Protein AF-0000000069711368 (afdb_homodimer)

Foldseek 3Di:
DPPPPPPPPPPPPPPPPPPPFFDWPDWDQDPLRWIKTATNVGDIATDFKDWDFDPQPPPPPPDPDPPPPVPCPVSPRPPTAIFTDPSCLVCLQSFQWDDDQQKIKGWDDWDDDPQKIWTKIKMAGQHQFFWAWWKKWKWAAFSRGHTQDIDIDTQGHADPPPSVRTHHRGDMDMGDIDIDHRDDPVGCVSVHMHIDIDDIDGD/DPPPPPPPPPPPPPPPPPPPFFDWPDWDQDPLRWIKTATNVGDIATDFKDWDFDPQPPPPPPDPDPPPPVPVPVSPRPPTAIFTDPSCLVCLQRFQWDDDQQKIKGWDDWDDDPQKIWTKIKMAGQHQFFWAWWKKWKWAAFSRGHTQDIDIDTQGHADPPPSVRTHHRGDMDMGDIDIDHRDDPVGCVSVHMHIDIDDIDGD

Radius of gyration: 29.97 Å; Cα contacts (8 Å, |Δi|>4): 790; chains: 2; bounding box: 65×110×118 Å

Structure (mmCIF, N/CA/C/O backbone):
data_AF-0000000069711368-model_v1
#
loop_
_entity.id
_entity.type
_entity.pdbx_description
1 polymer 'DUF3157 domain-containing protein'
#
loop_
_atom_site.group_PDB
_atom_site.id
_atom_site.type_symbol
_atom_site.label_atom_id
_atom_site.label_alt_id
_atom_site.label_comp_id
_atom_site.label_asym_id
_atom_site.label_entity_id
_atom_site.label_seq_id
_atom_site.pdbx_PDB_ins_code
_atom_site.Cartn_x
_atom_site.Cartn_y
_atom_site.Cartn_z
_atom_site.occupancy
_atom_site.B_iso_or_equiv
_atom_site.auth_seq_id
_atom_site.auth_comp_id
_atom_site.auth_asym_id
_atom_site.auth_atom_id
_atom_site.pdbx_PDB_model_num
ATOM 1 N N . MET A 1 1 ? 29.203 22.078 -58.375 1 29.58 1 MET A N 1
ATOM 2 C CA . MET A 1 1 ? 29.281 20.953 -57.469 1 29.58 1 MET A CA 1
ATOM 3 C C . MET A 1 1 ? 28.484 21.219 -56.188 1 29.58 1 MET A C 1
ATOM 5 O O . MET A 1 1 ? 28.891 22.047 -55.375 1 29.58 1 MET A O 1
ATOM 9 N N . GLN A 1 2 ? 27.094 21.344 -56.281 1 40.72 2 GLN A N 1
ATOM 10 C CA . GLN A 1 2 ? 26.062 21.688 -55.312 1 40.72 2 GLN A CA 1
ATOM 11 C C . GLN A 1 2 ? 25.953 20.625 -54.219 1 40.72 2 GLN A C 1
ATOM 13 O O . GLN A 1 2 ? 25.75 19.453 -54.531 1 40.72 2 GLN A O 1
ATOM 18 N N . THR A 1 3 ? 26.812 20.781 -53.188 1 42.62 3 THR A N 1
ATOM 19 C CA . THR A 1 3 ? 26.766 19.938 -52 1 42.62 3 THR A CA 1
ATOM 20 C C . THR A 1 3 ? 25.391 20.031 -51.344 1 42.62 3 THR A C 1
ATOM 22 O O . THR A 1 3 ? 24.953 21.125 -51 1 42.62 3 THR A O 1
ATOM 25 N N . SER A 1 4 ? 24.453 19.141 -51.688 1 39.44 4 SER A N 1
ATOM 26 C CA . SER A 1 4 ? 23.156 18.938 -51.062 1 39.44 4 SER A CA 1
ATOM 27 C C . SER A 1 4 ? 23.328 18.578 -49.594 1 39.44 4 SER A C 1
ATOM 29 O O . SER A 1 4 ? 24.062 17.656 -49.219 1 39.44 4 SER A O 1
ATOM 31 N N . PHE A 1 5 ? 23.312 19.594 -48.656 1 43.09 5 PHE A N 1
ATOM 32 C CA . PHE A 1 5 ? 23.188 19.406 -47.219 1 43.09 5 PHE A CA 1
ATOM 33 C C . PHE A 1 5 ? 21.953 18.594 -46.875 1 43.09 5 PHE A C 1
ATOM 35 O O . PHE A 1 5 ? 20.828 19.031 -47.156 1 43.09 5 PHE A O 1
ATOM 42 N N . ARG A 1 6 ? 21.984 17.266 -46.906 1 42 6 ARG A N 1
ATOM 43 C CA . ARG A 1 6 ? 20.938 16.422 -46.344 1 42 6 ARG A CA 1
ATOM 44 C C . ARG A 1 6 ? 20.734 16.703 -44.844 1 42 6 ARG A C 1
ATOM 46 O O . ARG A 1 6 ? 21.656 16.562 -44.062 1 42 6 ARG A O 1
ATOM 53 N N . LEU A 1 7 ? 19.906 17.703 -44.531 1 41.69 7 LEU A N 1
ATOM 54 C CA . LEU A 1 7 ? 19.391 17.875 -43.188 1 41.69 7 LEU A CA 1
ATOM 55 C C . LEU A 1 7 ? 18.766 16.578 -42.656 1 41.69 7 LEU A C 1
ATOM 57 O O . LEU A 1 7 ? 17.781 16.094 -43.219 1 41.69 7 LEU A O 1
ATOM 61 N N . SER A 1 8 ? 19.562 15.664 -42.156 1 43.41 8 SER A N 1
ATOM 62 C CA . SER A 1 8 ? 19.062 14.5 -41.438 1 43.41 8 SER A CA 1
ATOM 63 C C . SER A 1 8 ? 18.156 14.914 -40.281 1 43.41 8 SER A C 1
ATOM 65 O O . SER A 1 8 ? 18.562 15.703 -39.438 1 43.41 8 SER A O 1
ATOM 67 N N . ALA A 1 9 ? 16.844 14.945 -40.469 1 36.16 9 ALA A N 1
ATOM 68 C CA . ALA A 1 9 ? 15.844 15.062 -39.438 1 36.16 9 ALA A CA 1
ATOM 69 C C . ALA A 1 9 ? 16 13.953 -38.406 1 36.16 9 ALA A C 1
ATOM 71 O O . ALA A 1 9 ? 15.836 12.766 -38.719 1 36.16 9 ALA A O 1
ATOM 72 N N . LEU A 1 10 ? 16.906 14.133 -37.438 1 42.66 10 LEU A N 1
ATOM 73 C CA . LEU A 1 10 ? 16.906 13.266 -36.25 1 42.66 10 LEU A CA 1
ATOM 74 C C . LEU A 1 10 ? 15.539 13.273 -35.562 1 42.66 10 LEU A C 1
ATOM 76 O O . LEU A 1 10 ? 15.086 14.312 -35.094 1 42.66 10 LEU A O 1
ATOM 80 N N . SER A 1 11 ? 14.555 12.477 -36 1 39.62 11 SER A N 1
ATOM 81 C CA . SER A 1 11 ? 13.328 12.242 -35.281 1 39.62 11 SER A CA 1
ATOM 82 C C . SER A 1 11 ? 13.617 11.836 -33.812 1 39.62 11 SER A C 1
ATOM 84 O O . SER A 1 11 ? 14.273 10.82 -33.594 1 39.62 11 SER A O 1
ATOM 86 N N . SER A 1 12 ? 13.719 12.766 -32.969 1 41.31 12 SER A N 1
ATOM 87 C CA . SER A 1 12 ? 13.758 12.5 -31.516 1 41.31 12 SER A CA 1
ATOM 88 C C . SER A 1 12 ? 12.562 11.656 -31.094 1 41.31 12 SER A C 1
ATOM 90 O O . SER A 1 12 ? 11.422 12.117 -31.125 1 41.31 12 SER A O 1
ATOM 92 N N . LEU A 1 13 ? 12.602 10.367 -31.266 1 43.31 13 LEU A N 1
ATOM 93 C CA . LEU A 1 13 ? 11.641 9.5 -30.594 1 43.31 13 LEU A CA 1
ATOM 94 C C . LEU A 1 13 ? 11.531 9.852 -29.125 1 43.31 13 LEU A C 1
ATOM 96 O O . LEU A 1 13 ? 12.477 9.625 -28.359 1 43.31 13 LEU A O 1
ATOM 100 N N . LEU A 1 14 ? 10.742 10.828 -28.828 1 39.72 14 LEU A N 1
ATOM 101 C CA . LEU A 1 14 ? 10.352 11.07 -27.438 1 39.72 14 LEU A CA 1
ATOM 102 C C . LEU A 1 14 ? 9.828 9.797 -26.797 1 39.72 14 LEU A C 1
ATOM 104 O O . LEU A 1 14 ? 8.797 9.258 -27.203 1 39.72 14 LEU A O 1
ATOM 108 N N . LEU A 1 15 ? 10.703 8.938 -26.328 1 38.75 15 LEU A N 1
ATOM 109 C CA . LEU A 1 15 ? 10.297 7.852 -25.438 1 38.75 15 LEU A CA 1
ATOM 110 C C . LEU A 1 15 ? 9.391 8.367 -24.328 1 38.75 15 LEU A C 1
ATOM 112 O O . LEU A 1 15 ? 9.812 9.195 -23.516 1 38.75 15 LEU A O 1
ATOM 116 N N . LEU A 1 16 ? 8.094 8.586 -24.531 1 36.72 16 LEU A N 1
ATOM 117 C CA . LEU A 1 16 ? 7.125 8.789 -23.469 1 36.72 16 LEU A CA 1
ATOM 118 C C . LEU A 1 16 ? 7.375 7.82 -22.312 1 36.72 16 LEU A C 1
ATOM 120 O O . LEU A 1 16 ? 7.164 6.613 -22.453 1 36.72 16 LEU A O 1
ATOM 124 N N . SER A 1 17 ? 8.367 8.156 -21.594 1 35.91 17 SER A N 1
ATOM 125 C CA . SER A 1 17 ? 8.461 7.48 -20.297 1 35.91 17 SER A CA 1
ATOM 126 C C . SER A 1 17 ? 7.109 7.418 -19.594 1 35.91 17 SER A C 1
ATOM 128 O O . SER A 1 17 ? 6.57 8.445 -19.188 1 35.91 17 SER A O 1
ATOM 130 N N . SER A 1 18 ? 6.18 6.684 -20.047 1 36.62 18 SER A N 1
ATOM 131 C CA . SER A 1 18 ? 4.914 6.469 -19.359 1 36.62 18 SER A CA 1
ATOM 132 C C . SER A 1 18 ? 5.133 6.277 -17.859 1 36.62 18 SER A C 1
ATOM 134 O O . SER A 1 18 ? 5.73 5.285 -17.438 1 36.62 18 SER A O 1
ATOM 136 N N . SER A 1 19 ? 5.391 7.395 -17.203 1 40.06 19 SER A N 1
ATOM 137 C CA . SER A 1 19 ? 5.328 7.312 -15.758 1 40.06 19 SER A CA 1
ATOM 138 C C . SER A 1 19 ? 4.172 6.434 -15.297 1 40.06 19 SER A C 1
ATOM 140 O O . SER A 1 19 ? 3.014 6.699 -15.625 1 40.06 19 SER A O 1
ATOM 142 N N . VAL A 1 20 ? 4.328 5.172 -15.32 1 43.56 20 VAL A N 1
ATOM 143 C CA . VAL A 1 20 ? 3.326 4.191 -14.914 1 43.56 20 VAL A CA 1
ATOM 144 C C . VAL A 1 20 ? 2.67 4.629 -13.609 1 43.56 20 VAL A C 1
ATOM 146 O O . VAL A 1 20 ? 3.293 4.582 -12.547 1 43.56 20 VAL A O 1
ATOM 149 N N . MET A 1 21 ? 2.066 5.945 -13.664 1 44.12 21 MET A N 1
ATOM 150 C CA . MET A 1 21 ? 1.201 6.305 -12.547 1 44.12 21 MET A CA 1
ATOM 151 C C . MET A 1 21 ? 0.156 5.223 -12.297 1 44.12 21 MET A C 1
ATOM 153 O O . MET A 1 21 ? -0.283 4.551 -13.234 1 44.12 21 MET A O 1
ATOM 157 N N . ALA A 1 22 ? 0.076 4.672 -11.125 1 50.22 22 ALA A N 1
ATOM 158 C CA . ALA A 1 22 ? -0.934 3.691 -10.734 1 50.22 22 ALA A CA 1
ATOM 159 C C . ALA A 1 22 ? -2.326 4.137 -11.172 1 50.22 22 ALA A C 1
ATOM 161 O O . ALA A 1 22 ? -2.715 5.285 -10.953 1 50.22 22 ALA A O 1
ATOM 162 N N . ALA A 1 23 ? -2.953 3.494 -12.016 1 63.41 23 ALA A N 1
ATOM 163 C CA . ALA A 1 23 ? -4.312 3.762 -12.477 1 63.41 23 ALA A CA 1
ATOM 164 C C . ALA A 1 23 ? -5.332 3.48 -11.375 1 63.41 23 ALA A C 1
ATOM 166 O O . ALA A 1 23 ? -5.086 2.658 -10.492 1 63.41 23 ALA A O 1
ATOM 167 N N . ASP A 1 24 ? -6.363 4.363 -11.305 1 76.38 24 ASP A N 1
ATOM 168 C CA . ASP A 1 24 ? -7.449 4.207 -10.336 1 76.38 24 ASP A CA 1
ATOM 169 C C . ASP A 1 24 ? -8.258 2.941 -10.617 1 76.38 24 ASP A C 1
ATOM 171 O O . ASP A 1 24 ? -8.688 2.713 -11.75 1 76.38 24 ASP A O 1
ATOM 175 N N . VAL A 1 25 ? -8.273 2.162 -9.602 1 85.56 25 VAL A N 1
ATOM 176 C CA . VAL A 1 25 ? -9.086 0.955 -9.695 1 85.56 25 VAL A CA 1
ATOM 177 C C . VAL A 1 25 ? -10.547 1.296 -9.43 1 85.56 25 VAL A C 1
ATOM 179 O O . VAL A 1 25 ? -11.438 0.872 -10.172 1 85.56 25 VAL A O 1
ATOM 182 N N . ALA A 1 26 ? -10.75 2.104 -8.383 1 91.38 26 ALA A N 1
ATOM 183 C CA . ALA A 1 26 ? -12.117 2.445 -8.016 1 91.38 26 ALA A CA 1
ATOM 184 C C . ALA A 1 26 ? -12.148 3.572 -6.984 1 91.38 26 ALA A C 1
ATOM 186 O O . ALA A 1 26 ? -11.172 3.783 -6.258 1 91.38 26 ALA A O 1
ATOM 187 N N . ILE A 1 27 ? -13.211 4.348 -7.008 1 92.56 27 ILE A N 1
ATOM 188 C CA . ILE A 1 27 ? -13.562 5.258 -5.922 1 92.56 27 ILE A CA 1
ATOM 189 C C . ILE A 1 27 ? -14.781 4.723 -5.168 1 92.56 27 ILE A C 1
ATOM 191 O O . ILE A 1 27 ? -15.805 4.395 -5.773 1 92.56 27 ILE A O 1
ATOM 195 N N . ILE A 1 28 ? -14.586 4.664 -3.863 1 93.56 28 ILE A N 1
ATOM 196 C CA . ILE A 1 28 ? -15.617 4.008 -3.062 1 93.56 28 ILE A CA 1
ATOM 197 C C . ILE A 1 28 ? -15.992 4.895 -1.876 1 93.56 28 ILE A C 1
ATOM 199 O O . ILE A 1 28 ? -15.141 5.602 -1.328 1 93.56 28 ILE A O 1
ATOM 203 N N . THR A 1 29 ? -17.234 4.863 -1.524 1 92.69 29 THR A N 1
ATOM 204 C CA . THR A 1 29 ? -17.703 5.508 -0.301 1 92.69 29 THR A CA 1
ATOM 205 C C . THR A 1 29 ? -17.828 4.492 0.831 1 92.69 29 THR A C 1
ATOM 207 O O . THR A 1 29 ? -18.516 3.482 0.693 1 92.69 29 THR A O 1
ATOM 210 N N . LEU A 1 30 ? -17.109 4.719 1.871 1 92.88 30 LEU A N 1
ATOM 211 C CA . LEU A 1 30 ? -17.156 3.822 3.021 1 92.88 30 LEU A CA 1
ATOM 212 C C . LEU A 1 30 ? -18.438 4.016 3.818 1 92.88 30 LEU A C 1
ATOM 214 O O . LEU A 1 30 ? -19.25 4.887 3.496 1 92.88 30 LEU A O 1
ATOM 218 N N . GLU A 1 31 ? -18.656 3.148 4.824 1 88.12 31 GLU A N 1
ATOM 219 C CA . GLU A 1 31 ? -19.859 3.188 5.652 1 88.12 31 GLU A CA 1
ATOM 220 C C . GLU A 1 31 ? -19.953 4.508 6.41 1 88.12 31 GLU A C 1
ATOM 222 O O . GLU A 1 31 ? -21.062 5.004 6.652 1 88.12 31 GLU A O 1
ATOM 227 N N . ASN A 1 32 ? -18.828 5.066 6.723 1 87.06 32 ASN A N 1
ATOM 228 C CA . ASN A 1 32 ? -18.812 6.301 7.504 1 87.06 32 ASN A CA 1
ATOM 229 C C . ASN A 1 32 ? -18.938 7.531 6.613 1 87.06 32 ASN A C 1
ATOM 231 O O . ASN A 1 32 ? -18.859 8.664 7.098 1 87.06 32 ASN A O 1
ATOM 235 N N . GLY A 1 33 ? -19.047 7.32 5.266 1 89.25 33 GLY A N 1
ATOM 236 C CA . GLY A 1 33 ? -19.25 8.414 4.328 1 89.25 33 GLY A CA 1
ATOM 237 C C . GLY A 1 33 ? -17.953 8.883 3.682 1 89.25 33 GLY A C 1
ATOM 238 O O . GLY A 1 33 ? -17.984 9.648 2.715 1 89.25 33 GLY A O 1
ATOM 239 N N . ALA A 1 34 ? -16.875 8.445 4.195 1 90.44 34 ALA A N 1
ATOM 240 C CA . ALA A 1 34 ? -15.586 8.828 3.611 1 90.44 34 ALA A CA 1
ATOM 241 C C . ALA A 1 34 ? -15.391 8.18 2.244 1 90.44 34 ALA A C 1
ATOM 243 O O . ALA A 1 34 ? -15.812 7.039 2.023 1 90.44 34 ALA A O 1
ATOM 244 N N . GLN A 1 35 ? -14.789 8.906 1.361 1 92.31 35 GLN A N 1
ATOM 245 C CA . GLN A 1 35 ? -14.461 8.375 0.043 1 92.31 35 GLN A CA 1
ATOM 246 C C . GLN A 1 35 ? -12.992 7.961 -0.034 1 92.31 35 GLN A C 1
ATOM 248 O O . GLN A 1 35 ? -12.117 8.656 0.495 1 92.31 35 GLN A O 1
ATOM 253 N N . VAL A 1 36 ? -12.836 6.832 -0.626 1 94.62 36 VAL A N 1
ATOM 254 C CA . VAL A 1 36 ? -11.469 6.336 -0.764 1 94.62 36 VAL A CA 1
ATOM 255 C C . VAL A 1 36 ? -11.188 6 -2.227 1 94.62 36 VAL A C 1
ATOM 257 O O . VAL A 1 36 ? -12.102 5.645 -2.977 1 94.62 36 VAL A O 1
ATOM 260 N N . ARG A 1 37 ? -10 6.18 -2.584 1 95.31 37 ARG A N 1
ATOM 261 C CA . ARG A 1 37 ? -9.5 5.82 -3.91 1 95.31 37 ARG A CA 1
ATOM 262 C C . ARG A 1 37 ? -8.594 4.602 -3.842 1 95.31 37 ARG A C 1
ATOM 264 O O . ARG A 1 37 ? -7.617 4.59 -3.088 1 95.31 37 ARG A O 1
ATOM 271 N N . LEU A 1 38 ? -8.938 3.58 -4.566 1 94.56 38 LEU A N 1
ATOM 272 C CA . LEU A 1 38 ? -8.102 2.395 -4.699 1 94.56 38 LEU A CA 1
ATOM 273 C C . LEU A 1 38 ? -7.188 2.506 -5.918 1 94.56 38 LEU A C 1
ATOM 275 O O . LEU A 1 38 ? -7.652 2.805 -7.02 1 94.56 38 LEU A O 1
ATOM 279 N N . LYS A 1 39 ? -5.914 2.23 -5.648 1 92.31 39 LYS A N 1
ATOM 280 C CA . LYS A 1 39 ? -4.941 2.332 -6.734 1 92.31 39 LYS A CA 1
ATOM 281 C C . LYS A 1 39 ? -4.562 0.953 -7.262 1 92.31 39 LYS A C 1
ATOM 283 O O . LYS A 1 39 ? -4.754 -0.055 -6.578 1 92.31 39 LYS A O 1
ATOM 288 N N . ASP A 1 40 ? -4.008 0.931 -8.445 1 89.81 40 ASP A N 1
ATOM 289 C CA . ASP A 1 40 ? -3.695 -0.335 -9.102 1 89.81 40 ASP A CA 1
ATOM 290 C C . ASP A 1 40 ? -2.443 -0.972 -8.5 1 89.81 40 ASP A C 1
ATOM 292 O O . ASP A 1 40 ? -2.143 -2.137 -8.766 1 89.81 40 ASP A O 1
ATOM 296 N N . ASP A 1 41 ? -1.721 -0.196 -7.684 1 89.62 41 ASP A N 1
ATOM 297 C CA . ASP A 1 41 ? -0.553 -0.749 -7.004 1 89.62 41 ASP A CA 1
ATOM 298 C C . ASP A 1 41 ? -0.933 -1.326 -5.641 1 89.62 41 ASP A C 1
ATOM 300 O O . ASP A 1 41 ? -0.065 -1.562 -4.797 1 89.62 41 ASP A O 1
ATOM 304 N N . PHE A 1 42 ? -2.152 -1.379 -5.402 1 93.25 42 PHE A N 1
ATOM 305 C CA . PHE A 1 42 ? -2.75 -2.025 -4.242 1 93.25 42 PHE A CA 1
ATOM 306 C C . PHE A 1 42 ? -2.561 -1.176 -2.99 1 93.25 42 PHE A C 1
ATOM 308 O O . PHE A 1 42 ? -2.488 -1.703 -1.879 1 93.25 42 PHE A O 1
ATOM 315 N N . THR A 1 43 ? -2.43 0.137 -3.221 1 93.25 43 THR A N 1
ATOM 316 C CA . THR A 1 43 ? -2.553 1.109 -2.141 1 93.25 43 THR A CA 1
ATOM 317 C C . THR A 1 43 ? -3.883 1.851 -2.229 1 93.25 43 THR A C 1
ATOM 319 O O . THR A 1 43 ? -4.582 1.762 -3.24 1 93.25 43 THR A O 1
ATOM 322 N N . TRP A 1 44 ? -4.227 2.465 -1.145 1 94.06 44 TRP A N 1
ATOM 323 C CA . TRP A 1 44 ? -5.434 3.285 -1.151 1 94.06 44 TRP A CA 1
ATOM 324 C C . TRP A 1 44 ? -5.23 4.555 -0.331 1 94.06 44 TRP A C 1
ATOM 326 O O . TRP A 1 44 ? -4.262 4.672 0.42 1 94.06 44 TRP A O 1
ATOM 336 N N . GLU A 1 45 ? -6.117 5.57 -0.614 1 93.19 45 GLU A N 1
ATOM 337 C CA . GLU A 1 45 ? -6.066 6.828 0.124 1 93.19 45 GLU A CA 1
ATOM 338 C C . GLU A 1 45 ? -7.457 7.441 0.266 1 93.19 45 GLU A C 1
ATOM 340 O O . GLU A 1 45 ? -8.344 7.188 -0.555 1 93.19 45 GLU A O 1
ATOM 345 N N . TYR A 1 46 ? -7.621 8.195 1.288 1 94 46 TYR A N 1
ATOM 346 C CA . TYR A 1 46 ? -8.836 8.984 1.455 1 94 46 TYR A CA 1
ATOM 347 C C . TYR A 1 46 ? -8.867 10.148 0.472 1 94 46 TYR A C 1
ATOM 349 O O . TYR A 1 46 ? -7.848 10.789 0.226 1 94 46 TYR A O 1
ATOM 357 N N . ILE A 1 47 ? -10.008 10.32 -0.065 1 93.94 47 ILE A N 1
ATOM 358 C CA . ILE A 1 47 ? -10.242 11.57 -0.774 1 93.94 47 ILE A CA 1
ATOM 359 C C . ILE A 1 47 ? -10.688 12.648 0.212 1 93.94 47 ILE A C 1
ATOM 361 O O . ILE A 1 47 ? -11.844 12.648 0.654 1 93.94 47 ILE A O 1
ATOM 365 N N . ILE A 1 48 ? -9.812 13.586 0.472 1 94.38 48 ILE A N 1
ATOM 366 C CA . ILE A 1 48 ? -10.086 14.453 1.612 1 94.38 48 ILE A CA 1
ATOM 367 C C . ILE A 1 48 ? -10.297 15.883 1.131 1 94.38 48 ILE A C 1
ATOM 369 O O . ILE A 1 48 ? -10.625 16.766 1.925 1 94.38 48 ILE A O 1
ATOM 373 N N . THR A 1 49 ? -10.094 16.141 -0.191 1 93.69 49 THR A N 1
ATOM 374 C CA . THR A 1 49 ? -10.25 17.5 -0.691 1 93.69 49 THR A CA 1
ATOM 375 C C . THR A 1 49 ? -11.312 17.547 -1.785 1 93.69 49 THR A C 1
ATOM 377 O O . THR A 1 49 ? -11.609 16.531 -2.424 1 93.69 49 THR A O 1
ATOM 380 N N . GLU A 1 50 ? -11.961 18.703 -1.874 1 90 50 GLU A N 1
ATOM 381 C CA . GLU A 1 50 ? -12.953 18.969 -2.91 1 90 50 GLU A CA 1
ATOM 382 C C . GLU A 1 50 ? -12.797 20.375 -3.48 1 90 50 GLU A C 1
ATOM 384 O O . GLU A 1 50 ? -12.422 21.297 -2.76 1 90 50 GLU A O 1
ATOM 389 N N . THR A 1 51 ? -12.859 20.406 -4.793 1 86.5 51 THR A N 1
ATOM 390 C CA . THR A 1 51 ? -12.75 21.703 -5.453 1 86.5 51 THR A CA 1
ATOM 391 C C . THR A 1 51 ? -14.133 22.266 -5.762 1 86.5 51 THR A C 1
ATOM 393 O O . THR A 1 51 ? -14.953 21.594 -6.41 1 86.5 51 THR A O 1
ATOM 396 N N . LYS A 1 52 ? -14.578 23.344 -5.18 1 73.94 52 LYS A N 1
ATOM 397 C CA . LYS A 1 52 ? -15.867 23.984 -5.406 1 73.94 52 LYS A CA 1
ATOM 398 C C . LYS A 1 52 ? -15.719 25.219 -6.293 1 73.94 52 LYS A C 1
ATOM 400 O O . LYS A 1 52 ? -14.836 26.047 -6.066 1 73.94 52 LYS A O 1
ATOM 405 N N . ALA A 1 53 ? -16.438 25.062 -7.551 1 61.91 53 ALA A N 1
ATOM 406 C CA . ALA A 1 53 ? -16.484 26.188 -8.477 1 61.91 53 ALA A CA 1
ATOM 407 C C . ALA A 1 53 ? -16.984 27.453 -7.781 1 61.91 53 ALA A C 1
ATOM 409 O O . ALA A 1 53 ? -17.828 27.391 -6.891 1 61.91 53 ALA A O 1
ATOM 410 N N . ALA A 1 54 ? -16.156 28.469 -7.941 1 55.91 54 ALA A N 1
ATOM 411 C CA . ALA A 1 54 ? -16.531 29.781 -7.41 1 55.91 54 ALA A CA 1
ATOM 412 C C . ALA A 1 54 ? -17.969 30.141 -7.766 1 55.91 54 ALA A C 1
ATOM 414 O O . ALA A 1 54 ? -18.422 29.875 -8.883 1 55.91 54 ALA A O 1
ATOM 415 N N . GLU A 1 55 ? -18.812 29.938 -6.852 1 52.69 55 GLU A N 1
ATOM 416 C CA . GLU A 1 55 ? -20.172 30.422 -7.098 1 52.69 55 GLU A CA 1
ATOM 417 C C . GLU A 1 55 ? -20.172 31.75 -7.836 1 52.69 55 GLU A C 1
ATOM 419 O O . GLU A 1 55 ? -19.438 32.688 -7.457 1 52.69 55 GLU A O 1
ATOM 424 N N . MET A 1 56 ? -20.359 31.609 -9.148 1 50.81 56 MET A N 1
ATOM 425 C CA . MET A 1 56 ? -20.594 32.844 -9.859 1 50.81 56 MET A CA 1
ATOM 426 C C . MET A 1 56 ? -21.469 33.812 -9.047 1 50.81 56 MET A C 1
ATOM 428 O O . MET A 1 56 ? -22.5 33.375 -8.5 1 50.81 56 MET A O 1
ATOM 432 N N . PRO A 1 57 ? -20.906 34.75 -8.453 1 45.72 57 PRO A N 1
ATOM 433 C CA . PRO A 1 57 ? -21.812 35.75 -7.863 1 45.72 57 PRO A CA 1
ATOM 434 C C . PRO A 1 57 ? -23.016 36.031 -8.758 1 45.72 57 PRO A C 1
ATOM 436 O O . PRO A 1 57 ? -22.859 36.188 -9.977 1 45.72 57 PRO A O 1
ATOM 439 N N . VAL A 1 58 ? -24.094 35.5 -8.438 1 45.47 58 VAL A N 1
ATOM 440 C CA . VAL A 1 58 ? -25.312 35.906 -9.125 1 45.47 58 VAL A CA 1
ATOM 441 C C . VAL A 1 58 ? -25.328 37.438 -9.281 1 45.47 58 VAL A C 1
ATOM 443 O O . VAL A 1 58 ? -25.047 38.156 -8.336 1 45.47 58 VAL A O 1
ATOM 446 N N . ALA A 1 59 ? -25.062 37.969 -10.414 1 46.06 59 ALA A N 1
ATOM 447 C CA . ALA A 1 59 ? -25.266 39.344 -10.797 1 46.06 59 ALA A CA 1
ATOM 448 C C . ALA A 1 59 ? -26.609 39.875 -10.32 1 46.06 59 ALA A C 1
ATOM 450 O O . ALA A 1 59 ? -27.641 39.25 -10.57 1 46.06 59 ALA A O 1
ATOM 451 N N . VAL A 1 60 ? -26.719 40.438 -9.258 1 37.69 60 VAL A N 1
ATOM 452 C CA . VAL A 1 60 ? -27.938 41.188 -8.984 1 37.69 60 VAL A CA 1
ATOM 453 C C . VAL A 1 60 ? -28.344 42 -10.227 1 37.69 60 VAL A C 1
ATOM 455 O O . VAL A 1 60 ? -27.516 42.656 -10.859 1 37.69 60 VAL A O 1
ATOM 458 N N . ALA A 1 61 ? -29.406 41.531 -10.859 1 40.88 61 ALA A N 1
ATOM 459 C CA . ALA A 1 61 ? -30.031 42.281 -11.953 1 40.88 61 ALA A CA 1
ATOM 460 C C . ALA A 1 61 ? -30.141 43.75 -11.617 1 40.88 61 ALA A C 1
ATOM 462 O O . ALA A 1 61 ? -30.844 44.156 -10.68 1 40.88 61 ALA A O 1
ATOM 463 N N . ALA A 1 62 ? -28.938 44.625 -11.594 1 38.97 62 ALA A N 1
ATOM 464 C CA . ALA A 1 62 ? -29.078 46.062 -11.484 1 38.97 62 ALA A CA 1
ATOM 465 C C . ALA A 1 62 ? -30.234 46.562 -12.344 1 38.97 62 ALA A C 1
ATOM 467 O O . ALA A 1 62 ? -30.578 45.938 -13.352 1 38.97 62 ALA A O 1
ATOM 468 N N . ALA A 1 63 ? -31.141 47.312 -11.734 1 44.41 63 ALA A N 1
ATOM 469 C CA . ALA A 1 63 ? -32.188 48.125 -12.398 1 44.41 63 ALA A CA 1
ATOM 470 C C . ALA A 1 63 ? -31.641 48.75 -13.68 1 44.41 63 ALA A C 1
ATOM 472 O O . ALA A 1 63 ? -30.438 49.031 -13.789 1 44.41 63 ALA A O 1
ATOM 473 N N . PRO A 1 64 ? -32.438 48.75 -14.789 1 43.09 64 PRO A N 1
ATOM 474 C CA . PRO A 1 64 ? -32.188 49.312 -16.125 1 43.09 64 PRO A CA 1
ATOM 475 C C . PRO A 1 64 ? -31.656 50.75 -16.078 1 43.09 64 PRO A C 1
ATOM 477 O O . PRO A 1 64 ? -31.641 51.438 -17.094 1 43.09 64 PRO A O 1
ATOM 480 N N . SER A 1 65 ? -31.094 51.375 -15.008 1 36.41 65 SER A N 1
ATOM 481 C CA . SER A 1 65 ? -30.875 52.75 -15.406 1 36.41 65 SER A CA 1
ATOM 482 C C . SER A 1 65 ? -29.984 52.844 -16.641 1 36.41 65 SER A C 1
ATOM 484 O O . SER A 1 65 ? -29.219 51.906 -16.922 1 36.41 65 SER A O 1
ATOM 486 N N . THR A 1 66 ? -30.109 54 -17.562 1 38 66 THR A N 1
ATOM 487 C CA . THR A 1 66 ? -29.719 54.406 -18.906 1 38 66 THR A CA 1
ATOM 488 C C . THR A 1 66 ? -28.234 54.156 -19.156 1 38 66 THR A C 1
ATOM 490 O O . THR A 1 66 ? -27.844 53.719 -20.234 1 38 66 THR A O 1
ATOM 493 N N . ASN A 1 67 ? -27.328 55.062 -18.734 1 40.09 67 ASN A N 1
ATOM 494 C CA . ASN A 1 67 ? -26.047 55.188 -19.422 1 40.09 67 ASN A CA 1
ATOM 495 C C . ASN A 1 67 ? -25.172 53.969 -19.219 1 40.09 67 ASN A C 1
ATOM 497 O O . ASN A 1 67 ? -24.703 53.719 -18.109 1 40.09 67 ASN A O 1
ATOM 501 N N . ILE A 1 68 ? -25.562 52.875 -19.844 1 36 68 ILE A N 1
ATOM 502 C CA . ILE A 1 68 ? -25.078 51.531 -19.609 1 36 68 ILE A CA 1
ATOM 503 C C . ILE A 1 68 ? -23.562 51.469 -19.844 1 36 68 ILE A C 1
ATOM 505 O O . ILE A 1 68 ? -23.109 51.625 -20.984 1 36 68 ILE A O 1
ATOM 509 N N . VAL A 1 69 ? -22.828 52.438 -19.094 1 39.28 69 VAL A N 1
ATOM 510 C CA . VAL A 1 69 ? -21.406 52.188 -19.281 1 39.28 69 VAL A CA 1
ATOM 511 C C . VAL A 1 69 ? -21.125 50.688 -19.125 1 39.28 69 VAL A C 1
ATOM 513 O O . VAL A 1 69 ? -21.594 50.062 -18.172 1 39.28 69 VAL A O 1
ATOM 516 N N . ASN A 1 70 ? -21.172 49.969 -20.281 1 36.62 70 ASN A N 1
ATOM 517 C CA . ASN A 1 70 ? -20.766 48.594 -20.453 1 36.62 70 ASN A CA 1
ATOM 518 C C . ASN A 1 70 ? -19.578 48.25 -19.547 1 36.62 70 ASN A C 1
ATOM 520 O O . ASN A 1 70 ? -18.438 48.562 -19.891 1 36.62 70 ASN A O 1
ATOM 524 N N . THR A 1 71 ? -19.672 48.812 -18.344 1 35.16 71 THR A N 1
ATOM 525 C CA . THR A 1 71 ? -18.547 48.281 -17.578 1 35.16 71 THR A CA 1
ATOM 526 C C . THR A 1 71 ? -18.531 46.75 -17.578 1 35.16 71 THR A C 1
ATOM 528 O O . THR A 1 71 ? -19.5 46.125 -17.188 1 35.16 71 THR A O 1
ATOM 531 N N . ASN A 1 72 ? -17.969 46.156 -18.672 1 37.34 72 ASN A N 1
ATOM 532 C CA . ASN A 1 72 ? -17.547 44.75 -18.641 1 37.34 72 ASN A CA 1
ATOM 533 C C . ASN A 1 72 ? -17.062 44.344 -17.25 1 37.34 72 ASN A C 1
ATOM 535 O O . ASN A 1 72 ? -16.016 44.781 -16.797 1 37.34 72 ASN A O 1
ATOM 539 N N . THR A 1 73 ? -17.844 44.594 -16.297 1 32.5 73 THR A N 1
ATOM 540 C CA . THR A 1 73 ? -17.422 43.969 -15.055 1 32.5 73 THR A CA 1
ATOM 541 C C . THR A 1 73 ? -17.031 42.5 -15.297 1 32.5 73 THR A C 1
ATOM 543 O O . THR A 1 73 ? -17.875 41.688 -15.664 1 32.5 73 THR A O 1
ATOM 546 N N . ALA A 1 74 ? -15.922 42.281 -15.914 1 37.12 74 ALA A N 1
ATOM 547 C CA . ALA A 1 74 ? -15.273 40.969 -15.906 1 37.12 74 ALA A CA 1
ATOM 548 C C . ALA A 1 74 ? -15.531 40.25 -14.594 1 37.12 74 ALA A C 1
ATOM 550 O O . ALA A 1 74 ? -15.273 40.781 -13.516 1 37.12 74 ALA A O 1
ATOM 551 N N . ALA A 1 75 ? -16.656 39.656 -14.516 1 40.75 75 ALA A N 1
ATOM 552 C CA . ALA A 1 75 ? -16.859 38.688 -13.438 1 40.75 75 ALA A CA 1
ATOM 553 C C . ALA A 1 75 ? -15.547 38.062 -12.977 1 40.75 75 ALA A C 1
ATOM 555 O O . ALA A 1 75 ? -14.773 37.562 -13.797 1 40.75 75 ALA A O 1
ATOM 556 N N . VAL A 1 76 ? -14.805 38.656 -12.18 1 39.22 76 VAL A N 1
ATOM 557 C CA . VAL A 1 76 ? -13.633 38 -11.594 1 39.22 76 VAL A CA 1
ATOM 558 C C . VAL A 1 76 ? -13.961 36.531 -11.305 1 39.22 76 VAL A C 1
ATOM 560 O O . VAL A 1 76 ? -14.859 36.219 -10.508 1 39.22 76 VAL A O 1
ATOM 563 N N . ALA A 1 77 ? -14.039 35.688 -12.305 1 46.5 77 ALA A N 1
ATOM 564 C CA . ALA A 1 77 ? -14.086 34.219 -12.148 1 46.5 77 ALA A CA 1
ATOM 565 C C . ALA A 1 77 ? -13.367 33.812 -10.875 1 46.5 77 ALA A C 1
ATOM 567 O O . ALA A 1 77 ? -12.172 34.062 -10.711 1 46.5 77 ALA A O 1
ATOM 568 N N . VAL A 1 78 ? -14.008 34.031 -9.641 1 50.09 78 VAL A N 1
ATOM 569 C CA . VAL A 1 78 ? -13.445 33.562 -8.375 1 50.09 78 VAL A CA 1
ATOM 570 C C . VAL A 1 78 ? -12.797 32.188 -8.586 1 50.09 78 VAL A C 1
ATOM 572 O O . VAL A 1 78 ? -13.32 31.344 -9.32 1 50.09 78 VAL A O 1
ATOM 575 N N . ALA A 1 79 ? -11.531 32 -8.484 1 61.62 79 ALA A N 1
ATOM 576 C CA . ALA A 1 79 ? -10.672 30.844 -8.688 1 61.62 79 ALA A CA 1
ATOM 577 C C . ALA A 1 79 ? -11.141 29.656 -7.84 1 61.62 79 ALA A C 1
ATOM 579 O O . ALA A 1 79 ? -11.617 29.844 -6.719 1 61.62 79 ALA A O 1
ATOM 580 N N . PRO A 1 80 ? -11.539 28.547 -8.445 1 69.75 80 PRO A N 1
ATOM 581 C CA . PRO A 1 80 ? -11.867 27.344 -7.676 1 69.75 80 PRO A CA 1
ATOM 582 C C . PRO A 1 80 ? -10.992 27.172 -6.441 1 69.75 80 PRO A C 1
ATOM 584 O O . PRO A 1 80 ? -9.797 27.484 -6.48 1 69.75 80 PRO A O 1
ATOM 587 N N . VAL A 1 81 ? -11.734 27.219 -5.25 1 80.5 81 VAL A N 1
ATOM 588 C CA . VAL A 1 81 ? -11.008 27.047 -3.994 1 80.5 81 VAL A CA 1
ATOM 589 C C . VAL A 1 81 ? -11.039 25.578 -3.578 1 80.5 81 VAL A C 1
ATOM 591 O O . VAL A 1 81 ? -12.094 24.938 -3.604 1 80.5 81 VAL A O 1
ATOM 594 N N . THR A 1 82 ? -9.812 24.938 -3.35 1 85.94 82 THR A N 1
ATOM 595 C CA . THR A 1 82 ? -9.711 23.562 -2.844 1 85.94 82 THR A CA 1
ATOM 596 C C . THR A 1 82 ? -9.711 23.547 -1.318 1 85.94 82 THR A C 1
ATOM 598 O O . THR A 1 82 ? -8.938 24.266 -0.684 1 85.94 82 THR A O 1
ATOM 601 N N . THR A 1 83 ? -10.812 22.875 -0.757 1 92 83 THR A N 1
ATOM 602 C CA . THR A 1 83 ? -10.938 22.75 0.69 1 92 83 THR A CA 1
ATOM 603 C C . THR A 1 83 ? -11.102 21.281 1.091 1 92 83 THR A C 1
ATOM 605 O O . THR A 1 83 ? -11.367 20.438 0.242 1 92 83 THR A O 1
ATOM 608 N N . LEU A 1 84 ? -10.883 21.047 2.371 1 95.19 84 LEU A N 1
ATOM 609 C CA . LEU A 1 84 ? -11.172 19.719 2.889 1 95.19 84 LEU A CA 1
ATOM 610 C C . LEU A 1 84 ? -12.648 19.375 2.734 1 95.19 84 LEU A C 1
ATOM 612 O O . LEU A 1 84 ? -13.5 20.266 2.775 1 95.19 84 LEU A O 1
ATOM 616 N N . THR A 1 85 ? -12.93 18.141 2.541 1 93.69 85 THR A N 1
ATOM 617 C CA . THR A 1 85 ? -14.312 17.688 2.514 1 93.69 85 THR A CA 1
ATOM 618 C C . THR A 1 85 ? -14.945 17.797 3.898 1 93.69 85 THR A C 1
ATOM 620 O O . THR A 1 85 ? -14.234 17.812 4.91 1 93.69 85 THR A O 1
ATOM 623 N N . ALA A 1 86 ? -16.25 17.828 3.861 1 91.38 86 ALA A N 1
ATOM 624 C CA . ALA A 1 86 ? -16.984 17.891 5.129 1 91.38 86 ALA A CA 1
ATOM 625 C C . ALA A 1 86 ? -16.672 16.672 5.992 1 91.38 86 ALA A C 1
ATOM 627 O O . ALA A 1 86 ? -16.562 16.781 7.215 1 91.38 86 ALA A O 1
ATOM 628 N N . ASN A 1 87 ? -16.516 15.602 5.359 1 91.69 87 ASN A N 1
ATOM 629 C CA . ASN A 1 87 ? -16.219 14.367 6.078 1 91.69 87 ASN A CA 1
ATOM 630 C C . ASN A 1 87 ? -14.828 14.414 6.719 1 91.69 87 ASN A C 1
ATOM 632 O O . ASN A 1 87 ? -14.641 13.93 7.836 1 91.69 87 ASN A O 1
ATOM 636 N N . ALA A 1 88 ? -13.961 14.922 6.043 1 93.44 88 ALA A N 1
ATOM 637 C CA . ALA A 1 88 ? -12.602 15.031 6.562 1 93.44 88 ALA A CA 1
ATOM 638 C C . ALA A 1 88 ? -12.547 15.969 7.766 1 93.44 88 ALA A C 1
ATOM 640 O O . ALA A 1 88 ? -11.852 15.688 8.75 1 93.44 88 ALA A O 1
ATOM 641 N N . ILE A 1 89 ? -13.289 17.016 7.656 1 93.94 89 ILE A N 1
ATOM 642 C CA . ILE A 1 89 ? -13.32 18 8.742 1 93.94 89 ILE A CA 1
ATOM 643 C C . ILE A 1 89 ? -13.938 17.359 9.984 1 93.94 89 ILE A C 1
ATOM 645 O O . ILE A 1 89 ? -13.492 17.625 11.109 1 93.94 89 ILE A O 1
ATOM 649 N N . ALA A 1 90 ? -14.875 16.484 9.742 1 92.69 90 ALA A N 1
ATOM 650 C CA . ALA A 1 90 ? -15.617 15.891 10.852 1 92.69 90 ALA A CA 1
ATOM 651 C C . ALA A 1 90 ? -14.82 14.75 11.484 1 92.69 90 ALA A C 1
ATOM 653 O O . ALA A 1 90 ? -15.102 14.336 12.609 1 92.69 90 ALA A O 1
ATOM 654 N N . ARG A 1 91 ? -13.797 14.258 10.805 1 91.19 91 ARG A N 1
ATOM 655 C CA . ARG A 1 91 ? -13.039 13.109 11.273 1 91.19 91 ARG A CA 1
ATOM 656 C C . ARG A 1 91 ? -11.539 13.32 11.094 1 91.19 91 ARG A C 1
ATOM 658 O O . ARG A 1 91 ? -10.891 12.602 10.336 1 91.19 91 ARG A O 1
ATOM 665 N N . PRO A 1 92 ? -11.016 14.133 11.945 1 91.06 92 PRO A N 1
ATOM 666 C CA . PRO A 1 92 ? -9.602 14.469 11.812 1 91.06 92 PRO A CA 1
ATOM 667 C C . PRO A 1 92 ? -8.688 13.258 12.023 1 91.06 92 PRO A C 1
ATOM 669 O O . PRO A 1 92 ? -7.566 13.227 11.508 1 91.06 92 PRO A O 1
ATOM 672 N N . GLU A 1 93 ? -9.164 12.227 12.641 1 86.69 93 GLU A N 1
ATOM 673 C CA . GLU A 1 93 ? -8.367 11.031 12.914 1 86.69 93 GLU A CA 1
ATOM 674 C C . GLU A 1 93 ? -8.023 10.289 11.633 1 86.69 93 GLU A C 1
ATOM 676 O O . GLU A 1 93 ? -7.031 9.562 11.578 1 86.69 93 GLU A O 1
ATOM 681 N N . LEU A 1 94 ? -8.781 10.461 10.594 1 86.06 94 LEU A N 1
ATOM 682 C CA . LEU A 1 94 ? -8.555 9.805 9.312 1 86.06 94 LEU A CA 1
ATOM 683 C C . LEU A 1 94 ? -7.395 10.461 8.57 1 86.06 94 LEU A C 1
ATOM 685 O O . LEU A 1 94 ? -6.766 9.836 7.715 1 86.06 94 LEU A O 1
ATOM 689 N N . LEU A 1 95 ? -7.113 11.641 9.031 1 92 95 LEU A N 1
ATOM 690 C CA . LEU A 1 95 ? -6.16 12.453 8.289 1 92 95 LEU A CA 1
ATOM 691 C C . LEU A 1 95 ? -4.766 12.344 8.898 1 92 95 LEU A C 1
ATOM 693 O O . LEU A 1 95 ? -3.766 12.531 8.195 1 92 95 LEU A O 1
ATOM 697 N N . GLY A 1 96 ? -4.781 12.016 10.125 1 94.75 96 GLY A N 1
ATOM 698 C CA . GLY A 1 96 ? -3.541 12.125 10.875 1 94.75 96 GLY A CA 1
ATOM 699 C C . GLY A 1 96 ? -2.693 10.867 10.812 1 94.75 96 GLY A C 1
ATOM 700 O O . GLY A 1 96 ? -1.901 10.602 11.719 1 94.75 96 GLY A O 1
ATOM 701 N N . SER A 1 97 ? -2.928 10.047 9.781 1 94.5 97 SER A N 1
ATOM 702 C CA . SER A 1 97 ? -2.135 8.828 9.648 1 94.5 97 SER A CA 1
ATOM 703 C C . SER A 1 97 ? -1.764 8.57 8.188 1 94.5 97 SER A C 1
ATOM 705 O O . SER A 1 97 ? -2.486 8.977 7.277 1 94.5 97 SER A O 1
ATOM 707 N N . THR A 1 98 ? -0.58 7.934 8.023 1 95.62 98 THR A N 1
ATOM 708 C CA . THR A 1 98 ? -0.116 7.543 6.695 1 95.62 98 THR A CA 1
ATOM 709 C C . THR A 1 98 ? 0.842 6.359 6.785 1 95.62 98 THR A C 1
ATOM 711 O O . THR A 1 98 ? 1.237 5.953 7.883 1 95.62 98 THR A O 1
ATOM 714 N N . ALA A 1 99 ? 0.999 5.766 5.684 1 94 99 ALA A N 1
ATOM 715 C CA . ALA A 1 99 ? 1.93 4.641 5.621 1 94 99 ALA A CA 1
ATOM 716 C C . ALA A 1 99 ? 2.592 4.547 4.25 1 94 99 ALA A C 1
ATOM 718 O O . ALA A 1 99 ? 2.016 4.977 3.248 1 94 99 ALA A O 1
ATOM 719 N N . LYS A 1 100 ? 3.807 4.066 4.285 1 91.12 100 LYS A N 1
ATOM 720 C CA . LYS A 1 100 ? 4.57 3.828 3.064 1 91.12 100 LYS A CA 1
ATOM 721 C C . LYS A 1 100 ? 5.711 2.846 3.311 1 91.12 100 LYS A C 1
ATOM 723 O O . LYS A 1 100 ? 6.453 2.98 4.285 1 91.12 100 LYS A O 1
ATOM 728 N N . ASP A 1 101 ? 5.836 1.869 2.445 1 87.31 101 ASP A N 1
ATOM 729 C CA . ASP A 1 101 ? 6.953 0.929 2.439 1 87.31 101 ASP A CA 1
ATOM 730 C C . ASP A 1 101 ? 7.117 0.259 3.803 1 87.31 101 ASP A C 1
ATOM 732 O O . ASP A 1 101 ? 8.234 0.098 4.293 1 87.31 101 ASP A O 1
ATOM 736 N N . GLY A 1 102 ? 6.023 0.006 4.418 1 88.69 102 G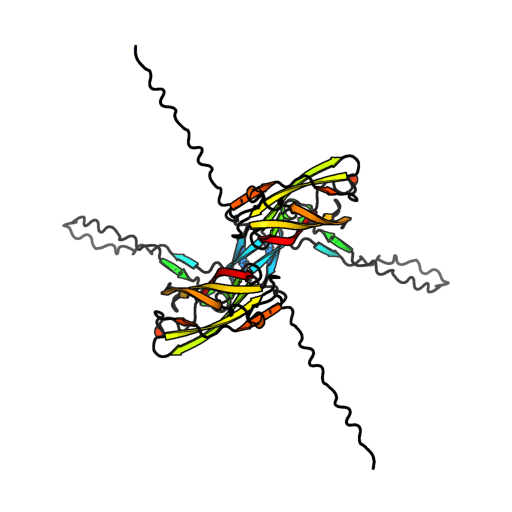LY A N 1
ATOM 737 C CA . GLY A 1 102 ? 6.023 -0.733 5.672 1 88.69 102 GLY A CA 1
ATOM 738 C C . GLY A 1 102 ? 6.188 0.156 6.887 1 88.69 102 GLY A C 1
ATOM 739 O O . GLY A 1 102 ? 6.289 -0.336 8.016 1 88.69 102 GLY A O 1
ATOM 740 N N . ILE A 1 103 ? 6.211 1.437 6.637 1 93.69 103 ILE A N 1
ATOM 741 C CA . ILE A 1 103 ? 6.332 2.393 7.73 1 93.69 103 ILE A CA 1
ATOM 742 C C . ILE A 1 103 ? 5.004 3.119 7.934 1 93.69 103 ILE A C 1
ATOM 744 O O . ILE A 1 103 ? 4.43 3.652 6.98 1 93.69 103 ILE A O 1
ATOM 748 N N . LYS A 1 104 ? 4.547 3.078 9.141 1 95.12 104 LYS A N 1
ATOM 749 C CA . LYS A 1 104 ? 3.324 3.793 9.484 1 95.12 104 LYS A CA 1
ATOM 750 C C . LYS A 1 104 ? 3.615 4.965 10.414 1 95.12 104 LYS A C 1
ATOM 752 O O . LYS A 1 104 ? 4.395 4.832 11.367 1 95.12 104 LYS A O 1
ATOM 757 N N . VAL A 1 105 ? 3.023 6.109 10.109 1 97.12 105 VAL A N 1
ATOM 758 C CA . VAL A 1 105 ? 3.162 7.312 10.922 1 97.12 105 VAL A CA 1
ATOM 759 C C . VAL A 1 105 ? 1.78 7.824 11.328 1 97.12 105 VAL A C 1
ATOM 761 O O . VAL A 1 105 ? 0.875 7.906 10.492 1 97.12 105 VAL A O 1
ATOM 764 N N . SER A 1 106 ? 1.631 8.141 12.586 1 96.81 106 SER A N 1
ATOM 765 C CA . SER A 1 106 ? 0.367 8.68 13.078 1 96.81 106 SER A CA 1
ATOM 766 C C . SER A 1 106 ? 0.595 9.883 13.977 1 96.81 106 SER A C 1
ATOM 768 O O . SER A 1 106 ? 1.456 9.852 14.859 1 96.81 106 SER A O 1
ATOM 770 N N . PHE A 1 107 ? -0.155 10.93 13.773 1 97.88 107 PHE A N 1
ATOM 771 C CA . PHE A 1 107 ? -0.163 12.094 14.648 1 97.88 107 PHE A CA 1
ATOM 772 C C . PHE A 1 107 ? -0.754 11.75 16 1 97.88 107 PHE A C 1
ATOM 774 O O . PHE A 1 107 ? -1.804 11.109 16.094 1 97.88 107 PHE A O 1
ATOM 781 N N . THR A 1 108 ? -0.073 12.164 17.047 1 96.62 108 THR A N 1
ATOM 782 C CA . THR A 1 108 ? -0.533 11.758 18.375 1 96.62 108 THR A CA 1
ATOM 783 C C . THR A 1 108 ? -0.964 12.969 19.188 1 96.62 108 THR A C 1
ATOM 785 O O . THR A 1 108 ? -2.01 12.945 19.844 1 96.62 108 THR A O 1
ATOM 788 N N . ASP A 1 109 ? -0.091 13.953 19.156 1 95.38 109 ASP A N 1
ATOM 789 C CA . ASP A 1 109 ? -0.389 15.078 20.047 1 95.38 109 ASP A CA 1
ATOM 790 C C . ASP A 1 109 ? 0.23 16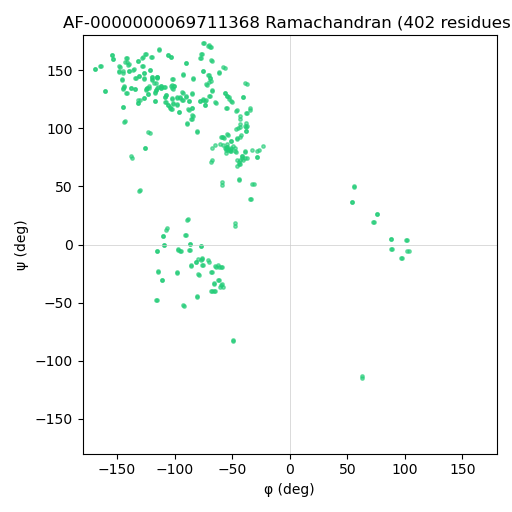.375 19.516 1 95.38 109 ASP A C 1
ATOM 792 O O . ASP A 1 109 ? 1.107 16.344 18.656 1 95.38 109 ASP A O 1
ATOM 796 N N . SER A 1 110 ? -0.371 17.453 20.047 1 97.06 110 SER A N 1
ATOM 797 C CA . SER A 1 110 ? 0.162 18.781 19.734 1 97.06 110 SER A CA 1
ATOM 798 C C . SER A 1 110 ? 0.245 19.641 20.984 1 97.06 110 SER A C 1
ATOM 800 O O . SER A 1 110 ? -0.46 19.391 21.969 1 97.06 110 SER A O 1
A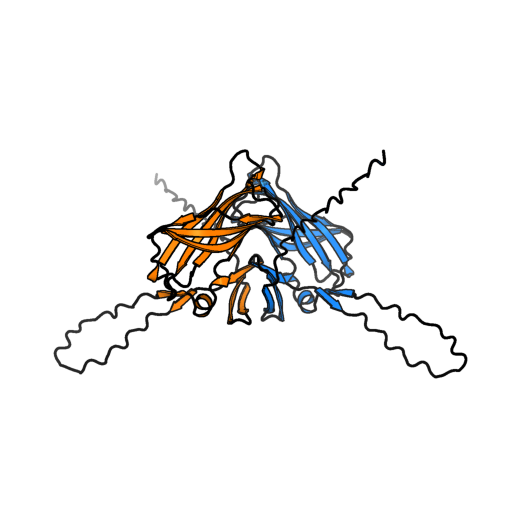TOM 802 N N . GLN A 1 111 ? 1.232 20.562 20.938 1 97 111 GLN A N 1
ATOM 803 C CA . GLN A 1 111 ? 1.384 21.531 22.016 1 97 111 GLN A CA 1
ATOM 804 C C . GLN A 1 111 ? 1.808 22.891 21.484 1 97 111 GLN A C 1
ATOM 806 O O . GLN A 1 111 ? 2.383 22.984 20.391 1 97 111 GLN A O 1
ATOM 811 N N . TRP A 1 112 ? 1.51 23.922 22.281 1 97 112 TRP A N 1
ATOM 812 C CA . TRP A 1 112 ? 1.851 25.266 21.859 1 97 112 TRP A CA 1
ATOM 813 C C . TRP A 1 112 ? 2.871 25.906 22.797 1 97 112 TRP A C 1
ATOM 815 O O . TRP A 1 112 ? 2.779 25.75 24.016 1 97 112 TRP A O 1
ATOM 825 N N . LYS A 1 113 ? 3.822 26.469 22.281 1 96.56 113 LYS A N 1
ATOM 826 C CA . LYS A 1 113 ? 4.742 27.359 22.969 1 96.56 113 LYS A CA 1
ATOM 827 C C . LYS A 1 113 ? 4.781 28.734 22.297 1 96.56 113 LYS A C 1
ATOM 829 O O . LYS A 1 113 ? 5.57 28.953 21.391 1 96.56 113 LYS A O 1
ATOM 834 N N . GLY A 1 114 ? 3.957 29.656 22.906 1 94.38 114 GLY A N 1
ATOM 835 C CA . GLY A 1 114 ? 3.76 30.922 22.203 1 94.38 114 GLY A CA 1
ATOM 836 C C . GLY A 1 114 ? 3.086 30.75 20.844 1 94.38 114 GLY A C 1
ATOM 837 O O . GLY A 1 114 ? 1.958 30.266 20.766 1 94.38 114 GLY A O 1
ATOM 838 N N . ASN A 1 115 ? 3.844 31.047 19.797 1 94 115 ASN A N 1
ATOM 839 C CA . ASN A 1 115 ? 3.291 30.953 18.453 1 94 115 ASN A CA 1
ATOM 840 C C . ASN A 1 115 ? 3.863 29.75 17.703 1 94 115 ASN A C 1
ATOM 842 O O . ASN A 1 115 ? 3.629 29.594 16.516 1 94 115 ASN A O 1
ATOM 846 N N . LYS A 1 116 ? 4.508 28.938 18.5 1 96.81 116 LYS A N 1
ATOM 847 C CA . LYS A 1 116 ? 5.082 27.734 17.891 1 96.81 116 LYS A CA 1
ATOM 848 C C . LYS A 1 116 ? 4.23 26.5 18.188 1 96.81 116 LYS A C 1
ATOM 850 O O . LYS A 1 116 ? 3.717 26.344 19.297 1 96.81 116 LYS A O 1
ATOM 855 N N . LEU A 1 117 ? 4.039 25.672 17.156 1 98 117 LEU A N 1
ATOM 856 C CA . LEU A 1 117 ? 3.277 24.438 17.297 1 98 117 LEU A CA 1
ATOM 857 C C . LEU A 1 117 ? 4.207 23.234 17.406 1 98 117 LEU A C 1
ATOM 859 O O . LEU A 1 117 ? 5.078 23.031 16.547 1 98 117 LEU A O 1
ATOM 863 N N . GLY A 1 118 ? 4.051 22.531 18.5 1 98.25 118 GLY A N 1
ATOM 864 C CA . GLY A 1 118 ? 4.785 21.281 18.688 1 98.25 118 GLY A CA 1
ATOM 865 C C . GLY A 1 118 ? 3.969 20.047 18.344 1 98.25 118 GLY A C 1
ATOM 866 O O . GLY A 1 118 ? 2.844 19.891 18.812 1 98.25 118 GLY A O 1
ATOM 867 N N . LEU A 1 119 ? 4.547 19.188 17.438 1 98.31 119 LEU A N 1
ATOM 868 C CA . LEU A 1 119 ? 3.857 17.984 17.016 1 98.31 119 LEU A CA 1
ATOM 869 C C . LEU A 1 119 ? 4.617 16.734 17.469 1 98.31 119 LEU A C 1
ATOM 871 O O . LEU A 1 119 ? 5.852 16.719 17.453 1 98.31 119 LEU A O 1
ATOM 875 N N . THR A 1 120 ? 3.834 15.711 17.844 1 98.12 120 THR A N 1
ATOM 876 C CA . THR A 1 120 ? 4.406 14.406 18.141 1 98.12 120 THR A CA 1
ATOM 877 C C . THR A 1 120 ? 3.729 13.312 17.328 1 98.12 120 THR A C 1
ATOM 879 O O . THR A 1 120 ? 2.512 13.336 17.141 1 98.12 120 THR A O 1
ATOM 882 N N . PHE A 1 121 ? 4.574 12.375 16.938 1 97.94 121 PHE A N 1
ATOM 883 C CA . PHE A 1 121 ? 4.102 11.281 16.078 1 97.94 121 PHE A CA 1
ATOM 884 C C . PHE A 1 121 ? 4.492 9.93 16.672 1 97.94 121 PHE A C 1
ATOM 886 O O . PHE A 1 121 ? 5.422 9.844 17.484 1 97.94 121 PHE A O 1
ATOM 893 N N . GLU A 1 122 ? 3.67 8.992 16.281 1 97.06 122 GLU A N 1
ATOM 894 C CA . GLU A 1 122 ? 4.023 7.598 16.516 1 97.06 122 GLU A CA 1
ATOM 895 C C . GLU A 1 122 ? 4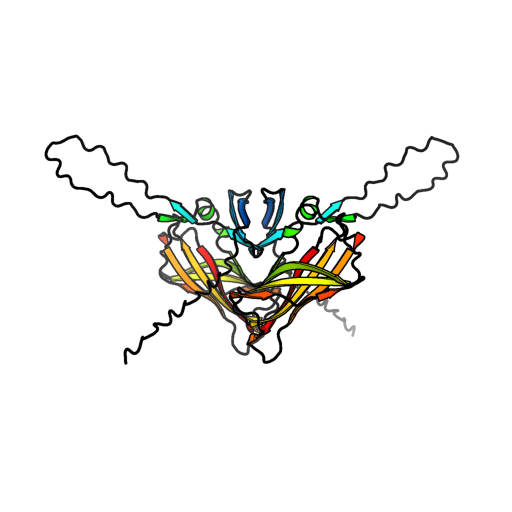.379 6.887 15.219 1 97.06 122 GLU A C 1
ATOM 897 O O . GLU A 1 122 ? 3.713 7.078 14.195 1 97.06 122 GLU A O 1
ATOM 902 N N . LEU A 1 123 ? 5.484 6.102 15.25 1 96.38 123 LEU A N 1
ATOM 903 C CA . LEU A 1 123 ? 5.934 5.359 14.078 1 96.38 123 LEU A CA 1
ATOM 904 C C . LEU A 1 123 ? 5.945 3.861 14.352 1 96.38 123 LEU A C 1
ATOM 906 O O . LEU A 1 123 ? 6.254 3.434 15.469 1 96.38 123 LEU A O 1
ATOM 910 N N . ALA A 1 124 ? 5.582 3.162 13.375 1 95.12 124 ALA A N 1
ATOM 911 C CA . ALA A 1 124 ? 5.668 1.705 13.398 1 95.12 124 ALA A CA 1
ATOM 912 C C . ALA A 1 124 ? 6.266 1.169 12.102 1 95.12 124 ALA A C 1
ATOM 914 O O . ALA A 1 124 ? 5.992 1.697 11.016 1 95.12 124 ALA A O 1
ATOM 915 N N . SER A 1 125 ? 7.043 0.145 12.203 1 93.12 125 SER A N 1
ATOM 916 C CA . SER A 1 125 ? 7.68 -0.421 11.016 1 93.12 125 SER A CA 1
ATOM 917 C C . SER A 1 125 ? 7.336 -1.897 10.859 1 93.12 125 SER A C 1
ATOM 919 O O . SER A 1 125 ? 7.422 -2.67 11.812 1 93.12 125 SER A O 1
ATOM 921 N N . THR A 1 126 ? 6.91 -2.258 9.703 1 86.19 126 THR A N 1
ATOM 922 C CA . THR A 1 126 ? 6.785 -3.658 9.312 1 86.19 126 THR A CA 1
ATOM 923 C C . THR A 1 126 ? 7.828 -4.023 8.266 1 86.19 126 THR A C 1
ATOM 925 O O . THR A 1 126 ? 7.789 -5.113 7.691 1 86.19 126 THR A O 1
ATOM 928 N N . SER A 1 127 ? 8.68 -3.061 8.086 1 83.62 127 SER A N 1
ATOM 929 C CA . SER A 1 127 ? 9.727 -3.242 7.082 1 83.62 127 SER A CA 1
ATOM 930 C C . SER A 1 127 ? 10.914 -4.016 7.652 1 83.62 127 SER A C 1
ATOM 932 O O . SER A 1 127 ? 11.289 -3.816 8.812 1 83.62 127 SER A O 1
ATOM 934 N N . GLY A 1 128 ? 11.492 -4.867 6.809 1 82.38 128 GLY A N 1
ATOM 935 C CA . GLY A 1 128 ? 12.664 -5.613 7.223 1 82.38 128 GLY A CA 1
ATOM 936 C C . GLY A 1 128 ? 13.938 -4.781 7.211 1 82.38 128 GLY A C 1
ATOM 937 O O . GLY A 1 128 ? 14.992 -5.254 7.625 1 82.38 128 GLY A O 1
ATOM 938 N N . GLU A 1 129 ? 13.805 -3.52 6.797 1 82.81 129 GLU A N 1
ATOM 939 C CA . GLU A 1 129 ? 14.953 -2.625 6.73 1 82.81 129 GLU A CA 1
ATOM 940 C C . GLU A 1 129 ? 15.148 -1.873 8.039 1 82.81 129 GLU A C 1
ATOM 942 O O . GLU A 1 129 ? 14.219 -1.757 8.844 1 82.81 129 GLU A O 1
ATOM 947 N N . HIS A 1 130 ? 16.438 -1.457 8.195 1 89.81 130 HIS A N 1
ATOM 948 C CA . HIS A 1 130 ? 16.734 -0.606 9.336 1 89.81 130 HIS A CA 1
ATOM 949 C C . HIS A 1 130 ? 16.562 0.869 8.992 1 89.81 130 HIS A C 1
ATOM 951 O O . HIS A 1 130 ? 17.469 1.488 8.43 1 89.81 130 HIS A O 1
ATOM 957 N N . VAL A 1 131 ? 15.5 1.398 9.453 1 92.25 131 VAL A N 1
ATOM 958 C CA . VAL A 1 131 ? 15.109 2.736 9.023 1 92.25 131 VAL A CA 1
ATOM 959 C C . VAL A 1 131 ? 15.82 3.785 9.875 1 92.25 131 VAL A C 1
ATOM 961 O O . VAL A 1 131 ? 15.789 3.715 11.102 1 92.25 131 VAL A O 1
ATOM 964 N N . THR A 1 132 ? 16.438 4.758 9.211 1 94.31 132 THR A N 1
ATOM 965 C CA . THR A 1 132 ? 17.234 5.754 9.922 1 94.31 132 THR A CA 1
ATOM 966 C C . THR A 1 132 ? 16.609 7.141 9.797 1 94.31 132 THR A C 1
ATOM 968 O O . THR A 1 132 ? 16.859 8.016 10.617 1 94.31 132 THR A O 1
ATOM 971 N N . LEU A 1 133 ? 15.836 7.316 8.773 1 94.38 133 LEU A N 1
ATOM 972 C CA . LEU A 1 133 ? 15.227 8.617 8.547 1 94.38 133 LEU A CA 1
ATOM 973 C C . LEU A 1 133 ? 13.82 8.461 7.961 1 94.38 133 LEU A C 1
ATOM 975 O O . LEU A 1 133 ? 13.602 7.629 7.078 1 94.38 133 LEU A O 1
ATOM 979 N N . VAL A 1 134 ? 12.859 9.172 8.453 1 96.38 134 VAL A N 1
ATOM 980 C CA . VAL A 1 134 ? 11.523 9.266 7.883 1 96.38 134 VAL A CA 1
ATOM 981 C C . VAL A 1 134 ? 11.102 10.734 7.797 1 96.38 134 VAL A C 1
ATOM 983 O O . VAL A 1 134 ? 11.047 11.43 8.812 1 96.38 134 VAL A O 1
ATOM 986 N N . GLU A 1 135 ? 10.789 11.148 6.562 1 97.38 135 GLU A N 1
ATOM 987 C CA . GLU A 1 135 ? 10.281 12.492 6.336 1 97.38 135 GLU A CA 1
ATOM 988 C C . GLU A 1 135 ? 8.82 12.461 5.887 1 97.38 135 GLU A C 1
ATOM 990 O O . GLU A 1 135 ? 8.438 11.633 5.059 1 97.38 135 GLU A O 1
ATOM 995 N N . VAL A 1 136 ? 8.055 13.391 6.496 1 97.81 136 VAL A N 1
ATOM 996 C CA . VAL A 1 136 ? 6.629 13.445 6.203 1 97.81 136 VAL A CA 1
ATOM 997 C C . VAL A 1 136 ? 6.238 14.859 5.773 1 97.81 136 VAL A C 1
ATOM 999 O O . VAL A 1 136 ? 6.586 15.836 6.441 1 97.81 136 VAL A O 1
ATOM 1002 N N . GLU A 1 137 ? 5.602 14.93 4.609 1 97.88 137 GLU A N 1
ATOM 1003 C CA . GLU A 1 137 ? 4.961 16.188 4.227 1 97.88 137 GLU A CA 1
ATOM 1004 C C . GLU A 1 137 ? 3.633 16.359 4.953 1 97.88 137 GLU A C 1
ATOM 1006 O O . GLU A 1 137 ? 2.738 15.523 4.848 1 97.88 137 GLU A O 1
ATOM 1011 N N . THR A 1 138 ? 3.508 17.422 5.641 1 97.81 138 THR A N 1
ATOM 1012 C CA . THR A 1 138 ? 2.32 17.672 6.449 1 97.81 138 THR A CA 1
ATOM 1013 C C . THR A 1 138 ? 1.58 18.906 5.949 1 97.81 138 THR A C 1
ATOM 1015 O O . THR A 1 138 ? 2.166 19.984 5.852 1 97.81 138 THR A O 1
ATOM 1018 N N . SER A 1 139 ? 0.342 18.672 5.633 1 96.88 139 SER A N 1
ATOM 1019 C CA . SER A 1 139 ? -0.54 19.781 5.27 1 96.88 139 SER A CA 1
ATOM 1020 C C . SER A 1 139 ? -1.464 20.156 6.426 1 96.88 139 SER A C 1
ATOM 1022 O O . SER A 1 139 ? -2.166 19.297 6.965 1 96.88 139 SER A O 1
ATOM 1024 N N . PHE A 1 140 ? -1.403 21.406 6.742 1 97.31 140 PHE A N 1
ATOM 1025 C CA . PHE A 1 140 ? -2.25 21.922 7.812 1 97.31 140 PHE A CA 1
ATOM 1026 C C . PHE A 1 140 ? -3.457 22.656 7.246 1 97.31 140 PHE A C 1
ATOM 1028 O O . PHE A 1 140 ? -3.322 23.453 6.324 1 97.31 140 PHE A O 1
ATOM 1035 N N . PHE A 1 141 ? -4.57 22.328 7.824 1 96.5 141 PHE A N 1
ATOM 1036 C CA . PHE A 1 141 ? -5.805 22.953 7.359 1 96.5 141 PHE A CA 1
ATOM 1037 C C . PHE A 1 141 ? -6.473 23.734 8.492 1 96.5 141 PHE A C 1
ATOM 1039 O O . PHE A 1 141 ? -6.449 23.297 9.641 1 96.5 141 PHE A O 1
ATOM 1046 N N . ALA A 1 142 ? -7.039 24.781 8.094 1 96.31 142 ALA A N 1
ATOM 1047 C CA . ALA A 1 142 ? -7.812 25.547 9.062 1 96.31 142 ALA A CA 1
ATOM 1048 C C . ALA A 1 142 ? -9.07 24.797 9.484 1 96.31 142 ALA A C 1
ATOM 1050 O O . ALA A 1 142 ? -9.445 23.797 8.859 1 96.31 142 ALA A O 1
ATOM 1051 N N . ASP A 1 143 ? -9.688 25.375 10.516 1 95.81 143 ASP A N 1
ATOM 1052 C CA . ASP A 1 143 ? -10.898 24.75 11.047 1 95.81 143 ASP A CA 1
ATOM 1053 C C . ASP A 1 143 ? -12 24.703 9.992 1 95.81 143 ASP A C 1
ATOM 1055 O O . ASP A 1 143 ? -12.906 23.875 10.062 1 95.81 143 ASP A O 1
ATOM 1059 N N . ASP A 1 144 ? -11.875 25.531 8.961 1 91.12 144 ASP A N 1
ATOM 1060 C CA . ASP A 1 144 ? -12.883 25.578 7.91 1 91.12 144 ASP A CA 1
ATOM 1061 C C . ASP A 1 144 ? -12.484 24.719 6.719 1 91.12 144 ASP A C 1
ATOM 1063 O O . ASP A 1 144 ? -13.227 24.609 5.742 1 91.12 144 ASP A O 1
ATOM 1067 N N . GLY A 1 145 ? -11.297 24.156 6.801 1 94.56 145 GLY A N 1
ATOM 1068 C CA . GLY A 1 145 ? -10.883 23.234 5.754 1 94.56 145 GLY A CA 1
ATOM 1069 C C . GLY A 1 145 ? -9.914 23.859 4.766 1 94.56 145 GLY A C 1
ATOM 1070 O O . GLY A 1 145 ? -9.398 23.172 3.881 1 94.56 145 GLY A O 1
ATOM 1071 N N . SER A 1 146 ? -9.664 25.125 4.898 1 92.56 146 SER A N 1
ATOM 1072 C CA . SER A 1 146 ? -8.734 25.766 3.977 1 92.56 146 SER A CA 1
ATOM 1073 C C . SER A 1 146 ? -7.293 25.406 4.305 1 92.56 146 SER A C 1
ATOM 1075 O O . SER A 1 146 ? -6.945 25.219 5.477 1 92.56 146 SER A O 1
ATOM 1077 N N . LEU A 1 147 ? -6.531 25.375 3.287 1 93.62 147 LEU A N 1
ATOM 1078 C CA . LEU A 1 147 ? -5.121 25.031 3.459 1 93.62 147 LEU A CA 1
ATOM 1079 C C . LEU A 1 147 ? -4.363 26.188 4.117 1 93.62 147 LEU A C 1
ATOM 1081 O O . LEU A 1 147 ? -4.43 27.328 3.658 1 93.62 147 LEU A O 1
ATOM 1085 N N . LEU A 1 148 ? -3.723 25.859 5.234 1 94.88 148 LEU A N 1
ATOM 1086 C CA . LEU A 1 148 ? -2.932 26.859 5.934 1 94.88 148 LEU A CA 1
ATOM 1087 C C . LEU A 1 148 ? -1.478 26.828 5.473 1 94.88 148 LEU A C 1
ATOM 1089 O O . LEU A 1 148 ? -0.912 27.859 5.109 1 94.88 148 LEU A O 1
ATOM 1093 N N . LYS A 1 149 ? -0.969 25.625 5.547 1 94.81 149 LYS A N 1
ATOM 1094 C CA . LYS A 1 149 ? 0.456 25.484 5.266 1 94.81 149 LYS A CA 1
ATOM 1095 C C . LYS A 1 149 ? 0.815 24.016 5.004 1 94.81 149 LYS A C 1
ATOM 1097 O O . LYS A 1 149 ? 0.097 23.109 5.426 1 94.81 149 LYS A O 1
ATOM 1102 N N . THR A 1 150 ? 1.895 23.875 4.234 1 96.44 150 THR A N 1
ATOM 1103 C CA . THR A 1 150 ? 2.506 22.562 4.031 1 96.44 150 THR A CA 1
ATOM 1104 C C . THR A 1 150 ? 3.982 22.594 4.422 1 96.44 150 THR A C 1
ATOM 1106 O O . THR A 1 150 ? 4.691 23.547 4.117 1 96.44 150 THR A O 1
ATOM 1109 N N . GLU A 1 151 ? 4.352 21.547 5.16 1 97.06 151 GLU A N 1
ATOM 1110 C CA . GLU A 1 151 ? 5.734 21.516 5.629 1 97.06 151 GLU A CA 1
ATOM 1111 C C . GLU A 1 151 ? 6.277 20.094 5.672 1 97.06 151 GLU A C 1
ATOM 1113 O O . GLU A 1 151 ? 5.551 19.156 6.016 1 97.06 151 GLU A O 1
ATOM 1118 N N . LYS A 1 152 ? 7.555 19.922 5.312 1 97.12 152 LYS A N 1
ATOM 1119 C CA . LYS A 1 152 ? 8.234 18.625 5.445 1 97.12 152 LYS A CA 1
ATOM 1120 C C . LYS A 1 152 ? 8.852 18.484 6.832 1 97.12 152 LYS A C 1
ATOM 1122 O O . LYS A 1 152 ? 9.648 19.328 7.254 1 97.12 152 LYS A O 1
ATOM 1127 N N . LEU A 1 153 ? 8.453 17.453 7.477 1 97.56 153 LEU A N 1
ATOM 1128 C CA . LEU A 1 153 ? 8.922 17.234 8.844 1 97.56 153 LEU A CA 1
ATOM 1129 C C . LEU A 1 153 ? 9.727 15.938 8.938 1 97.56 153 LEU A C 1
ATOM 1131 O O . LEU A 1 153 ? 9.305 14.898 8.43 1 97.56 153 LEU A O 1
ATOM 1135 N N . GLY A 1 154 ? 10.875 15.977 9.539 1 96.88 154 GLY A N 1
ATOM 1136 C CA . GLY A 1 154 ? 11.594 14.758 9.891 1 96.88 154 GLY A CA 1
ATOM 1137 C C . GLY A 1 154 ? 11.086 14.109 11.164 1 96.88 154 GLY A C 1
ATOM 1138 O O . GLY A 1 154 ? 11.531 14.453 12.258 1 96.88 154 GLY A O 1
ATOM 1139 N N . VAL A 1 155 ? 10.273 13.164 11.008 1 97.06 155 VAL A N 1
ATOM 1140 C CA . VAL A 1 155 ? 9.586 12.633 12.18 1 97.06 155 VAL A CA 1
ATOM 1141 C C . VAL A 1 155 ? 10.453 11.562 12.844 1 97.06 155 VAL A C 1
ATOM 1143 O O . VAL A 1 155 ? 10.211 11.195 14 1 97.06 155 VAL A O 1
ATOM 1146 N N . TRP A 1 156 ? 11.398 11.094 12.062 1 95.44 156 TRP A N 1
ATOM 1147 C CA . TRP A 1 156 ? 12.336 10.133 12.641 1 95.44 156 TRP A CA 1
ATOM 1148 C C . TRP A 1 156 ? 13.75 10.367 12.109 1 95.44 156 TRP A C 1
ATOM 1150 O O . TRP A 1 156 ? 13.945 10.523 10.898 1 95.44 156 TRP A O 1
ATOM 1160 N N . LYS A 1 157 ? 14.648 10.43 13.062 1 92.44 157 LYS A N 1
ATOM 1161 C CA . LYS A 1 157 ? 16.062 10.531 12.742 1 92.44 157 LYS A CA 1
ATOM 1162 C C . LYS A 1 157 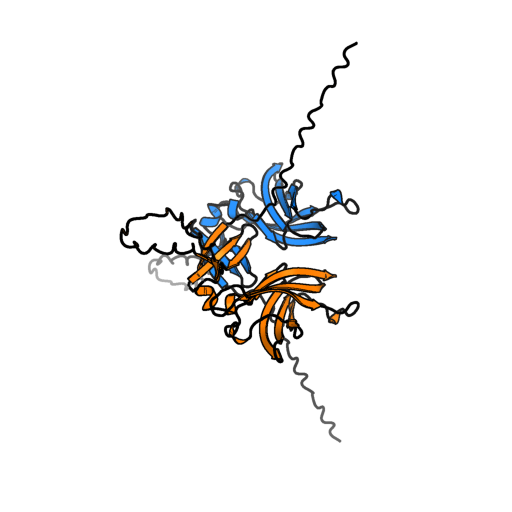? 16.906 9.734 13.734 1 92.44 157 LYS A C 1
ATOM 1164 O O . LYS A 1 157 ? 17.062 10.133 14.891 1 92.44 157 LYS A O 1
ATOM 1169 N N . ALA A 1 158 ? 17.344 8.656 13.188 1 89.38 158 ALA A N 1
ATOM 1170 C CA . ALA A 1 158 ? 18.188 7.832 14.031 1 89.38 158 ALA A CA 1
ATOM 1171 C C . ALA A 1 158 ? 19.594 8.406 14.125 1 89.38 158 ALA A C 1
ATOM 1173 O O . ALA A 1 158 ? 19.953 9.328 13.383 1 89.38 158 ALA A O 1
ATOM 1174 N N . ILE A 1 159 ? 20.281 7.977 15.141 1 84.12 159 ILE A N 1
ATOM 1175 C CA . ILE A 1 159 ? 21.656 8.43 15.344 1 84.12 159 ILE A CA 1
ATOM 1176 C C . ILE A 1 159 ? 22.625 7.488 14.617 1 84.12 159 ILE A C 1
ATOM 1178 O O . ILE A 1 159 ? 22.547 6.266 14.773 1 84.12 159 ILE A O 1
ATOM 1182 N N . PHE A 1 160 ? 23.453 8.148 13.812 1 82.25 160 PHE A N 1
ATOM 1183 C CA . PHE A 1 160 ? 24.453 7.387 13.07 1 82.25 160 PHE A CA 1
ATOM 1184 C C . PHE A 1 160 ? 25.328 6.562 14.016 1 82.25 160 PHE A C 1
ATOM 1186 O O . PHE A 1 160 ? 25.797 7.07 15.039 1 82.25 160 PHE A O 1
ATOM 1193 N N . ARG A 1 161 ? 25.5 5.27 13.734 1 80.5 161 ARG A N 1
ATOM 1194 C CA . ARG A 1 161 ? 26.359 4.332 14.461 1 80.5 161 ARG A CA 1
ATOM 1195 C C . ARG A 1 161 ? 25.75 3.977 15.812 1 80.5 161 ARG A C 1
ATOM 1197 O O . ARG A 1 161 ? 26.484 3.652 16.75 1 80.5 161 ARG A O 1
ATOM 1204 N N . MET A 1 162 ? 24.484 4.184 16 1 85.44 162 MET A N 1
ATOM 1205 C CA . MET A 1 162 ? 23.75 3.688 17.156 1 85.44 162 MET A CA 1
ATOM 1206 C C . MET A 1 162 ? 22.531 2.871 16.719 1 85.44 162 MET A C 1
ATOM 1208 O O . MET A 1 162 ? 21.406 3.355 16.781 1 85.44 162 MET A O 1
ATOM 1212 N N . PRO A 1 163 ? 22.812 1.643 16.438 1 84.81 163 PRO A N 1
ATOM 1213 C CA . PRO A 1 163 ? 21.797 0.796 15.805 1 84.81 163 PRO A CA 1
ATOM 1214 C C . PRO A 1 163 ? 20.531 0.663 16.656 1 84.81 163 PRO A C 1
ATOM 1216 O O . PRO A 1 163 ? 19.453 0.357 16.125 1 84.81 163 PRO A O 1
ATOM 1219 N N . GLU A 1 164 ? 20.688 0.958 17.875 1 85.62 164 GLU A N 1
ATOM 1220 C CA . GLU A 1 164 ? 19.547 0.83 18.766 1 85.62 164 GLU A CA 1
ATOM 1221 C C . GLU A 1 164 ? 18.5 1.906 18.469 1 85.62 164 GLU A C 1
ATOM 1223 O O . GLU A 1 164 ? 17.344 1.791 18.891 1 85.62 164 GLU A O 1
ATOM 1228 N N . THR A 1 165 ? 18.969 2.875 17.734 1 90.06 165 THR A N 1
ATOM 1229 C CA . THR A 1 165 ? 18.047 3.977 17.484 1 90.06 165 THR A CA 1
ATOM 1230 C C . THR A 1 165 ? 17.328 3.771 16.156 1 90.06 165 THR A C 1
ATOM 1232 O O . THR A 1 165 ? 16.422 4.543 15.805 1 90.06 165 THR A O 1
ATOM 1235 N N . TYR A 1 166 ? 17.719 2.811 15.492 1 93.31 166 TYR A N 1
ATOM 1236 C CA . TYR A 1 166 ? 17.062 2.547 14.219 1 93.31 166 TYR A CA 1
ATOM 1237 C C . TYR A 1 166 ? 15.641 2.033 14.43 1 93.31 166 TYR A C 1
ATOM 1239 O O . TYR A 1 166 ? 15.344 1.423 15.461 1 93.31 166 TYR A O 1
ATOM 1247 N N . LEU A 1 167 ? 14.766 2.4 13.539 1 94.25 167 LEU A N 1
ATOM 1248 C CA . LEU A 1 167 ? 13.438 1.809 13.555 1 94.25 167 LEU A CA 1
ATOM 1249 C C . LEU A 1 167 ? 13.422 0.486 12.797 1 94.25 167 LEU A C 1
ATOM 1251 O O . LEU A 1 167 ? 13.641 0.458 11.586 1 94.25 167 LEU A O 1
ATOM 1255 N N . ARG A 1 168 ? 13.117 -0.614 13.516 1 92.5 168 ARG A N 1
ATOM 1256 C CA . ARG A 1 168 ? 13.211 -1.952 12.945 1 92.5 168 ARG A CA 1
ATOM 1257 C C . ARG A 1 168 ? 11.828 -2.596 12.836 1 92.5 168 ARG A C 1
ATOM 1259 O O . ARG A 1 168 ? 10.852 -2.082 13.391 1 92.5 168 ARG A O 1
ATOM 1266 N N . LYS A 1 169 ? 11.93 -3.674 12.094 1 89.75 169 LYS A N 1
ATOM 1267 C CA . LYS A 1 169 ? 10.68 -4.406 11.898 1 89.75 169 LYS A CA 1
ATOM 1268 C C . LYS A 1 169 ? 10.031 -4.758 13.234 1 89.75 169 LYS A C 1
ATOM 1270 O O . LYS A 1 169 ? 10.695 -5.277 14.133 1 89.75 169 LYS A O 1
ATOM 1275 N N . GLY A 1 170 ? 8.75 -4.375 13.312 1 90.62 170 GLY A N 1
ATOM 1276 C CA . GLY A 1 170 ? 7.98 -4.723 14.5 1 90.62 170 GLY A CA 1
ATOM 1277 C C . GLY A 1 170 ? 8.094 -3.691 15.602 1 90.62 170 GLY A C 1
ATOM 1278 O O . GLY A 1 170 ? 7.398 -3.781 16.625 1 90.62 170 GLY A O 1
ATOM 1279 N N . GLU A 1 171 ? 8.867 -2.717 15.422 1 92.81 171 GLU A N 1
ATOM 1280 C CA . GLU A 1 171 ? 9.07 -1.712 16.453 1 92.81 171 GLU A CA 1
ATOM 1281 C C . GLU A 1 171 ? 8.117 -0.536 16.281 1 92.81 171 GLU A C 1
ATOM 1283 O O . GLU A 1 171 ? 7.68 -0.241 15.172 1 92.81 171 GLU A O 1
ATOM 1288 N N . GLN A 1 172 ? 7.773 -0.05 17.391 1 93.69 172 GLN A N 1
ATOM 1289 C CA . GLN A 1 172 ? 7.023 1.198 17.453 1 93.69 172 GLN A CA 1
ATOM 1290 C C . GLN A 1 172 ? 7.762 2.242 18.281 1 93.69 172 GLN A C 1
ATOM 1292 O O . GLN A 1 172 ? 8.336 1.919 19.328 1 93.69 172 GLN A O 1
ATOM 1297 N N . ARG A 1 173 ? 7.77 3.412 17.766 1 94.19 173 ARG A N 1
ATOM 1298 C CA . ARG A 1 173 ? 8.484 4.48 18.453 1 94.19 173 ARG A CA 1
ATOM 1299 C C . ARG A 1 173 ? 7.711 5.797 18.375 1 94.19 173 ARG A C 1
ATOM 1301 O O . ARG A 1 173 ? 6.945 6.016 17.438 1 94.19 173 ARG A O 1
ATOM 1308 N N . LYS A 1 174 ? 8.031 6.559 19.375 1 94.38 174 LYS A N 1
ATOM 1309 C CA . LYS A 1 174 ? 7.473 7.906 19.359 1 94.38 174 LYS A CA 1
ATOM 1310 C C . LYS A 1 174 ? 8.508 8.93 18.906 1 94.38 174 LYS A C 1
ATOM 1312 O O . LYS A 1 174 ? 9.688 8.828 19.234 1 94.38 174 LYS A O 1
ATOM 1317 N N . SER A 1 175 ? 8 9.844 18.172 1 96.19 175 SER A N 1
ATOM 1318 C CA . SER A 1 175 ? 8.906 10.898 17.703 1 96.19 175 SER A CA 1
ATOM 1319 C C . SER A 1 175 ? 9.211 11.891 18.828 1 96.19 175 SER A C 1
ATOM 1321 O O . SER A 1 175 ? 8.531 11.898 19.859 1 96.19 175 SER A O 1
ATOM 1323 N N . ARG A 1 176 ? 10.289 12.68 18.578 1 94.62 176 ARG A N 1
ATOM 1324 C CA . ARG A 1 176 ? 10.461 13.883 19.391 1 94.62 176 ARG A CA 1
ATOM 1325 C C . ARG A 1 176 ? 9.406 14.93 19.047 1 94.62 176 ARG A C 1
ATOM 1327 O O . ARG A 1 176 ? 8.641 14.758 18.094 1 94.62 176 ARG A O 1
ATOM 1334 N N . VAL A 1 177 ? 9.43 15.906 19.859 1 96.81 177 VAL A N 1
ATOM 1335 C CA . VAL A 1 177 ? 8.539 17.031 19.531 1 96.81 177 VAL A CA 1
ATOM 1336 C C . VAL A 1 177 ? 9.133 17.844 18.391 1 96.81 177 VAL A C 1
ATOM 1338 O O . VAL A 1 177 ? 10.305 18.234 18.438 1 96.81 177 VAL A O 1
ATOM 1341 N N . ILE A 1 178 ? 8.391 18.016 17.375 1 97.75 178 ILE A N 1
ATOM 1342 C CA . ILE A 1 178 ? 8.82 18.812 16.234 1 97.75 178 ILE A CA 1
ATOM 1343 C C . ILE A 1 178 ? 8.117 20.172 16.266 1 97.75 178 ILE A C 1
ATOM 1345 O O . ILE A 1 178 ? 6.895 20.25 16.141 1 97.75 178 ILE A O 1
ATOM 1349 N N . TRP A 1 179 ? 8.898 21.25 16.375 1 97.31 179 TRP A N 1
ATOM 1350 C CA . TRP A 1 179 ? 8.359 22.594 16.5 1 97.31 179 TRP A CA 1
ATOM 1351 C C . TRP A 1 179 ? 8.297 23.281 15.148 1 97.31 179 TRP A C 1
ATOM 1353 O O . TRP A 1 179 ? 9.281 23.281 14.398 1 97.31 179 TRP A O 1
ATOM 1363 N N . ILE A 1 180 ? 7.098 23.75 14.859 1 97.38 180 ILE A N 1
ATOM 1364 C CA . ILE A 1 180 ? 6.945 24.484 13.609 1 97.38 180 ILE A CA 1
ATOM 1365 C C . ILE A 1 180 ? 6.297 25.844 13.875 1 97.38 180 ILE A C 1
ATOM 1367 O O . ILE A 1 180 ? 5.711 26.062 14.938 1 97.38 180 ILE A O 1
ATOM 1371 N N . GLU A 1 181 ? 6.5 26.719 12.859 1 96.06 181 GLU A N 1
ATOM 1372 C CA . GLU A 1 181 ? 5.887 28.031 12.922 1 96.06 181 GLU A CA 1
ATOM 1373 C C . GLU A 1 181 ? 4.957 28.266 11.734 1 96.06 181 GLU A C 1
ATOM 1375 O O . GLU A 1 181 ? 4.949 27.484 10.781 1 96.06 181 GLU A O 1
ATOM 1380 N N . GLY A 1 182 ? 4.125 29.203 11.922 1 95.19 182 GLY A N 1
ATOM 1381 C CA . GLY A 1 182 ? 3.322 29.594 10.773 1 95.19 182 GLY A CA 1
ATOM 1382 C C . GLY A 1 182 ? 1.913 29.031 10.812 1 95.19 182 GLY A C 1
ATOM 1383 O O . GLY A 1 182 ? 1.146 29.203 9.859 1 95.19 182 GLY A O 1
ATOM 1384 N N . VAL A 1 183 ? 1.581 28.375 11.844 1 96.19 183 VAL A N 1
ATOM 1385 C CA . VAL A 1 183 ? 0.22 27.875 12.031 1 96.19 183 VAL A CA 1
ATOM 1386 C C . VAL A 1 183 ? -0.501 28.719 13.07 1 96.19 183 VAL A C 1
ATOM 1388 O O . VAL A 1 183 ? -0.038 28.844 14.211 1 96.19 183 VAL A O 1
ATOM 1391 N N . ASP A 1 184 ? -1.595 29.328 12.617 1 95.56 184 ASP A N 1
ATOM 1392 C CA . ASP A 1 184 ? -2.369 30.172 13.523 1 95.56 184 ASP A CA 1
ATOM 1393 C C . ASP A 1 184 ? -3.158 29.328 14.523 1 95.56 184 ASP A C 1
ATOM 1395 O O . ASP A 1 184 ? -4.062 28.578 14.133 1 95.56 184 ASP A O 1
ATOM 1399 N N . LYS A 1 185 ? -2.865 29.547 15.734 1 94.62 185 LYS A N 1
ATOM 1400 C CA . LYS A 1 185 ? -3.5 28.781 16.812 1 94.62 185 LYS A CA 1
ATOM 1401 C C . LYS A 1 185 ? -5.02 28.938 16.766 1 94.62 185 LYS A C 1
ATOM 1403 O O . LYS A 1 185 ? -5.754 28 17.062 1 94.62 185 LYS A O 1
ATOM 1408 N N . ASN A 1 186 ? -5.496 30.078 16.422 1 95.38 186 ASN A N 1
ATOM 1409 C CA . ASN A 1 186 ? -6.926 30.359 16.422 1 95.38 186 ASN A CA 1
ATOM 1410 C C . ASN A 1 186 ? -7.625 29.75 15.211 1 95.38 186 ASN A C 1
ATOM 1412 O O . ASN A 1 186 ? -8.852 29.641 15.188 1 95.38 186 ASN A O 1
ATOM 1416 N N . ARG A 1 187 ? -6.84 29.312 14.227 1 95.56 187 ARG A N 1
ATOM 1417 C CA . ARG A 1 187 ? -7.422 28.75 13.016 1 95.56 187 ARG A CA 1
ATOM 1418 C C . ARG A 1 187 ? -7.207 27.25 12.945 1 95.56 187 ARG A C 1
ATOM 1420 O O . ARG A 1 187 ? -7.66 26.594 12 1 95.56 187 ARG A O 1
ATOM 1427 N N . TRP A 1 188 ? -6.535 26.688 13.961 1 96.75 188 TRP A N 1
ATOM 1428 C CA . TRP A 1 188 ? -6.188 25.281 13.906 1 96.75 188 TRP A CA 1
ATOM 1429 C C . TRP A 1 188 ? -6.605 24.562 15.188 1 96.75 188 TRP A C 1
ATOM 1431 O O . TRP A 1 188 ? -5.836 23.781 15.75 1 96.75 188 TRP A O 1
ATOM 1441 N N . GLN A 1 189 ? -7.773 24.766 15.656 1 94.06 189 GLN A N 1
ATOM 1442 C CA . GLN A 1 189 ? -8.289 24.172 16.891 1 94.06 189 GLN A CA 1
ATOM 1443 C C . GLN A 1 189 ? -8.734 22.734 16.656 1 94.06 189 GLN A C 1
ATOM 1445 O O . GLN A 1 189 ? -8.664 21.906 17.578 1 94.06 189 GLN A O 1
ATOM 1450 N N . LYS A 1 190 ? -9.094 22.359 15.43 1 94.5 190 LYS A N 1
ATOM 1451 C CA . LYS A 1 190 ? -9.57 21.016 15.117 1 94.5 190 LYS A CA 1
ATOM 1452 C C . LYS A 1 190 ? -8.406 20.094 14.789 1 94.5 190 LYS A C 1
ATOM 1454 O O . LYS A 1 190 ? -8.609 18.891 14.562 1 94.5 190 LYS A O 1
ATOM 1459 N N . GLN A 1 191 ? -7.246 20.594 14.734 1 95.62 191 GLN A N 1
ATOM 1460 C CA . GLN A 1 191 ? -6.027 19.828 14.5 1 95.62 191 GLN A CA 1
ATOM 1461 C C . GLN A 1 191 ? -6.121 19.031 13.203 1 95.62 191 GLN A C 1
ATOM 1463 O O . GLN A 1 191 ? -5.848 17.828 13.188 1 95.62 191 GLN A O 1
ATOM 1468 N N . LEU A 1 192 ? -6.535 19.797 12.133 1 96.44 192 LEU A N 1
ATOM 1469 C CA . LEU A 1 192 ? -6.672 19.188 10.812 1 96.44 192 LEU A CA 1
ATOM 1470 C C . LEU A 1 192 ? -5.332 19.172 10.078 1 96.44 192 LEU A C 1
ATOM 1472 O O . LEU A 1 192 ? -4.805 20.219 9.719 1 96.44 192 LEU A O 1
ATOM 1476 N N . LEU A 1 193 ? -4.852 17.938 9.938 1 97.12 193 LEU A N 1
ATOM 1477 C CA . LEU A 1 193 ? -3.617 17.812 9.172 1 97.12 193 LEU A CA 1
ATOM 1478 C C . LEU A 1 193 ? -3.615 16.516 8.359 1 97.12 193 LEU A C 1
ATOM 1480 O O . LEU A 1 193 ? -4.32 15.562 8.703 1 97.12 193 LEU A O 1
ATOM 1484 N N . ASN A 1 194 ? -2.996 16.516 7.27 1 96.44 194 ASN A N 1
ATOM 1485 C CA . ASN A 1 194 ? -2.801 15.359 6.402 1 96.44 194 ASN A CA 1
ATOM 1486 C C . ASN A 1 194 ? -1.322 15.016 6.25 1 96.44 194 ASN A C 1
ATOM 1488 O O . ASN A 1 194 ? -0.486 15.914 6.102 1 96.44 194 ASN A O 1
ATOM 1492 N N . LEU A 1 195 ? -1.112 13.758 6.281 1 97.38 195 LEU A N 1
ATOM 1493 C CA . LEU A 1 195 ? 0.271 13.289 6.266 1 97.38 195 LEU A CA 1
ATOM 1494 C C . LEU A 1 195 ? 0.562 12.5 4.992 1 97.38 195 LEU A C 1
ATOM 1496 O O . LEU A 1 195 ? -0.288 11.742 4.52 1 97.38 195 LEU A O 1
ATOM 1500 N N . LYS A 1 196 ? 1.806 12.656 4.492 1 95.44 196 LYS A N 1
ATOM 1501 C CA . LYS A 1 196 ? 2.33 11.867 3.383 1 95.44 196 LYS A CA 1
ATOM 1502 C C . LYS A 1 196 ? 3.818 11.586 3.562 1 95.44 196 LYS A C 1
ATOM 1504 O O . LYS A 1 196 ? 4.633 12.516 3.58 1 95.44 196 LYS A O 1
ATOM 1509 N N . ILE A 1 197 ? 4.152 10.359 3.66 1 95.94 197 ILE A N 1
ATOM 1510 C CA . ILE A 1 197 ? 5.57 10.023 3.76 1 95.94 197 ILE A CA 1
ATOM 1511 C C . ILE A 1 197 ? 6.262 10.297 2.426 1 95.94 197 ILE A C 1
ATOM 1513 O O . ILE A 1 197 ? 5.828 9.797 1.383 1 95.94 197 ILE A O 1
ATOM 1517 N N . THR A 1 198 ? 7.355 11.07 2.514 1 94 198 THR A N 1
ATOM 1518 C CA . THR A 1 198 ? 8.016 11.469 1.278 1 94 198 THR A CA 1
ATOM 1519 C C . THR A 1 198 ? 9.375 10.789 1.149 1 94 198 THR A C 1
ATOM 1521 O O . THR A 1 198 ? 9.859 10.562 0.038 1 94 198 THR A O 1
ATOM 1524 N N . GLU A 1 199 ? 9.969 10.531 2.311 1 92.56 199 GLU A N 1
ATOM 1525 C CA . GLU A 1 199 ? 11.297 9.945 2.262 1 92.56 199 GLU A CA 1
ATOM 1526 C C . GLU A 1 199 ? 11.5 8.938 3.393 1 92.56 199 GLU A C 1
ATOM 1528 O O . GLU A 1 199 ? 11.062 9.172 4.52 1 92.56 199 GLU A O 1
ATOM 1533 N N . ILE A 1 200 ? 12.086 7.832 3.016 1 91.88 200 ILE A N 1
ATOM 1534 C CA . ILE A 1 200 ? 12.516 6.816 3.969 1 91.88 200 ILE A CA 1
ATOM 1535 C C . ILE A 1 200 ? 13.953 6.406 3.666 1 91.88 200 ILE A C 1
ATOM 1537 O O . ILE A 1 200 ? 14.289 6.098 2.52 1 91.88 200 ILE A O 1
ATOM 1541 N N . GLU A 1 201 ? 14.781 6.523 4.672 1 89.5 201 GLU A N 1
ATOM 1542 C CA . GLU A 1 201 ? 16.156 6.047 4.527 1 89.5 201 GLU A CA 1
ATOM 1543 C C . GLU A 1 201 ? 16.438 4.879 5.469 1 89.5 201 GLU A C 1
ATOM 1545 O O . GLU A 1 201 ? 15.977 4.875 6.613 1 89.5 201 GLU A O 1
ATOM 1550 N N . SER A 1 202 ? 17.094 3.877 4.848 1 87.44 202 SER A N 1
ATOM 1551 C CA . SER A 1 202 ? 17.438 2.705 5.641 1 87.44 202 SER A CA 1
ATOM 1552 C C . SER A 1 202 ? 18.906 2.322 5.438 1 87.44 202 SER A C 1
ATOM 1554 O O . SER A 1 202 ? 19.547 2.783 4.492 1 87.44 202 SER A O 1
ATOM 1556 N N . ARG A 1 203 ? 19.422 1.585 6.434 1 80.38 203 ARG A N 1
ATOM 1557 C CA . ARG A 1 203 ? 20.766 1.028 6.328 1 80.38 203 ARG A CA 1
ATOM 1558 C C . ARG A 1 203 ? 20.734 -0.496 6.383 1 80.38 203 ARG A C 1
ATOM 1560 O O . ARG A 1 203 ? 19.844 -1.081 7.02 1 80.38 203 ARG A O 1
ATOM 1567 N N . MET B 1 1 ? 19.094 -23.875 61.344 1 29.64 1 MET B N 1
ATOM 1568 C CA . MET B 1 1 ? 19.312 -22.719 60.469 1 29.64 1 MET B CA 1
ATOM 1569 C C . MET B 1 1 ? 18.672 -22.938 59.094 1 29.64 1 MET B C 1
ATOM 1571 O O . MET B 1 1 ? 19.109 -23.812 58.344 1 29.64 1 MET B O 1
ATOM 1575 N N . GLN B 1 2 ? 17.266 -22.875 59 1 39.91 2 GLN B N 1
ATOM 1576 C CA . GLN B 1 2 ? 16.312 -23.141 57.906 1 39.91 2 GLN B CA 1
ATOM 1577 C C . GLN B 1 2 ? 16.453 -22.094 56.781 1 39.91 2 GLN B C 1
ATOM 1579 O O . GLN B 1 2 ? 16.312 -20.906 57.031 1 39.91 2 GLN B O 1
ATOM 1584 N N . THR B 1 3 ? 17.438 -22.359 55.906 1 42.56 3 THR B N 1
ATOM 1585 C CA . THR B 1 3 ? 17.641 -21.516 54.75 1 42.56 3 THR B CA 1
ATOM 1586 C C . THR B 1 3 ? 16.375 -21.5 53.875 1 42.56 3 THR B C 1
ATOM 1588 O O . THR B 1 3 ? 15.898 -22.547 53.438 1 42.56 3 THR B O 1
ATOM 1591 N N . SER B 1 4 ? 15.469 -20.531 54.094 1 38.91 4 SER B N 1
ATOM 1592 C CA . SER B 1 4 ? 14.312 -20.219 53.281 1 38.91 4 SER B CA 1
ATOM 1593 C C . SER B 1 4 ? 14.719 -19.906 51.844 1 38.91 4 SER B C 1
ATOM 1595 O O . SER B 1 4 ? 15.57 -19.047 51.594 1 38.91 4 SER B O 1
ATOM 1597 N N . PHE B 1 5 ? 14.75 -20.906 50.906 1 44.25 5 PHE B N 1
ATOM 1598 C CA . PHE B 1 5 ? 14.844 -20.734 49.469 1 44.25 5 PHE B CA 1
ATOM 1599 C C . PHE B 1 5 ? 13.734 -19.812 48.969 1 44.25 5 PHE B C 1
ATOM 1601 O O . PHE B 1 5 ? 12.555 -20.141 49.062 1 44.25 5 PHE B O 1
ATOM 1608 N N . ARG B 1 6 ? 13.906 -18.5 48.969 1 41.16 6 ARG B N 1
ATOM 1609 C CA . ARG B 1 6 ? 13.023 -17.578 48.281 1 41.16 6 ARG B CA 1
ATOM 1610 C C . ARG B 1 6 ? 12.992 -17.859 46.781 1 41.16 6 ARG B C 1
ATOM 1612 O O . ARG B 1 6 ? 14.031 -17.828 46.125 1 41.16 6 ARG B O 1
ATOM 1619 N N . LEU B 1 7 ? 12.117 -18.781 46.344 1 41.38 7 LEU B N 1
ATOM 1620 C CA . LEU B 1 7 ? 11.773 -18.922 44.938 1 41.38 7 LEU B CA 1
ATOM 1621 C C . LEU B 1 7 ? 11.367 -17.594 44.344 1 41.38 7 LEU B C 1
ATOM 1623 O O . LEU B 1 7 ? 10.367 -17 44.75 1 41.38 7 LEU B O 1
ATOM 1627 N N . SER B 1 8 ? 12.312 -16.766 43.938 1 43.41 8 SER B N 1
ATOM 1628 C CA . SER B 1 8 ? 12.039 -15.562 43.125 1 43.41 8 SER B CA 1
ATOM 1629 C C . SER B 1 8 ? 11.242 -15.898 41.875 1 43.41 8 SER B C 1
ATOM 1631 O O . SER B 1 8 ? 11.664 -16.734 41.062 1 43.41 8 SER B O 1
ATOM 1633 N N . ALA B 1 9 ? 9.922 -15.789 41.906 1 35.97 9 ALA B N 1
ATOM 1634 C CA . ALA B 1 9 ? 9.047 -15.805 40.75 1 35.97 9 ALA B CA 1
ATOM 1635 C C . ALA B 1 9 ? 9.445 -14.734 39.75 1 35.97 9 ALA B C 1
ATOM 1637 O O . ALA B 1 9 ? 9.32 -13.539 40.031 1 35.97 9 ALA B O 1
ATOM 1638 N N . LEU B 1 10 ? 10.477 -14.961 38.938 1 41.91 10 LEU B N 1
ATOM 1639 C CA . LEU B 1 10 ? 10.711 -14.109 37.781 1 41.91 10 LEU B CA 1
ATOM 1640 C C . LEU B 1 10 ? 9.461 -14.039 36.906 1 41.91 10 LEU B C 1
ATOM 1642 O O . LEU B 1 10 ? 9.016 -15.062 36.375 1 41.91 10 LEU B O 1
ATOM 1646 N N . SER B 1 11 ? 8.5 -13.18 37.188 1 38.88 11 SER B N 1
ATOM 1647 C CA . SER B 1 11 ? 7.402 -12.875 36.281 1 38.88 11 SER B CA 1
ATOM 1648 C C . SER B 1 11 ? 7.926 -12.516 34.906 1 38.88 11 SER B C 1
ATOM 1650 O O . SER B 1 11 ? 8.68 -11.555 34.75 1 38.88 11 SER B O 1
ATOM 1652 N N . SER B 1 12 ? 8.102 -13.461 34.062 1 41.47 12 SER B N 1
ATOM 1653 C CA . SER B 1 12 ? 8.352 -13.227 32.625 1 41.47 12 SER B CA 1
ATOM 1654 C C . SER B 1 12 ? 7.301 -12.305 32.031 1 41.47 12 SER B C 1
ATOM 1656 O O . SER B 1 12 ? 6.133 -12.672 31.922 1 41.47 12 SER B O 1
ATOM 1658 N N . LEU B 1 13 ? 7.445 -11.023 32.219 1 43.34 13 LEU B N 1
ATOM 1659 C CA . LEU B 1 13 ? 6.648 -10.109 31.422 1 43.34 13 LEU B CA 1
ATOM 1660 C C . LEU B 1 13 ? 6.734 -10.469 29.953 1 43.34 13 LEU B C 1
ATOM 1662 O O . LEU B 1 13 ? 7.793 -10.336 29.328 1 43.34 13 LEU B O 1
ATOM 1666 N N . LEU B 1 14 ? 5.914 -11.375 29.531 1 40.41 14 LEU B N 1
ATOM 1667 C CA . LEU B 1 14 ? 5.707 -11.602 28.109 1 40.41 14 LEU B CA 1
ATOM 1668 C C . LEU B 1 14 ? 5.395 -10.297 27.375 1 40.41 14 LEU B C 1
ATOM 1670 O O . LEU B 1 14 ? 4.367 -9.672 27.641 1 40.41 14 LEU B O 1
ATOM 1674 N N . LEU B 1 15 ? 6.406 -9.539 27.062 1 39.09 15 LEU B N 1
ATOM 1675 C CA . LEU B 1 15 ? 6.219 -8.445 26.125 1 39.09 15 LEU B CA 1
ATOM 1676 C C . LEU B 1 15 ? 5.441 -8.906 24.891 1 39.09 15 LEU B C 1
ATOM 1678 O O . LEU B 1 15 ? 5.906 -9.766 24.141 1 39.09 15 LEU B O 1
ATOM 1682 N N . LEU B 1 16 ? 4.125 -9.031 24.922 1 37.12 16 LEU B N 1
ATOM 1683 C CA . LEU B 1 16 ? 3.301 -9.188 23.734 1 37.12 16 LEU B CA 1
ATOM 1684 C C . LEU B 1 16 ? 3.777 -8.266 22.609 1 37.12 16 LEU B C 1
ATOM 1686 O O . LEU B 1 16 ? 3.627 -7.043 22.703 1 37.12 16 LEU B O 1
ATOM 1690 N N . SER B 1 17 ? 4.848 -8.664 22.047 1 36.25 17 SER B N 1
ATOM 1691 C CA . SER B 1 17 ? 5.172 -8.016 20.781 1 36.25 17 SER B CA 1
ATOM 1692 C C . SER B 1 17 ? 3.934 -7.871 19.906 1 36.25 17 SER B C 1
ATOM 1694 O O . SER B 1 17 ? 3.395 -8.867 19.422 1 36.25 17 SER B O 1
ATOM 1696 N N . SER B 1 18 ? 3.002 -7.066 20.234 1 36.94 18 SER B N 1
ATOM 1697 C CA . SER B 1 18 ? 1.861 -6.766 19.375 1 36.94 18 SER B CA 1
ATOM 1698 C C . SER B 1 18 ? 2.293 -6.613 17.906 1 36.94 18 SER B C 1
ATOM 1700 O O . SER B 1 18 ? 2.994 -5.664 17.562 1 36.94 18 SER B O 1
ATOM 1702 N N . SER B 1 19 ? 2.604 -7.754 17.328 1 40.12 19 SER B N 1
ATOM 1703 C CA . SER B 1 19 ? 2.746 -7.695 15.875 1 40.12 19 SER B CA 1
ATOM 1704 C C . SER B 1 19 ? 1.696 -6.777 15.25 1 40.12 19 SER B C 1
ATOM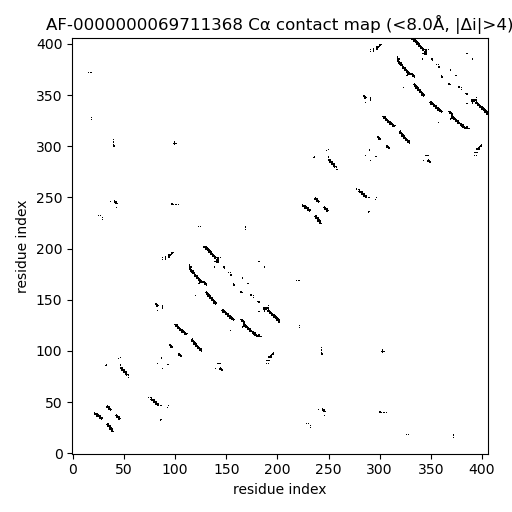 1706 O O . SER B 1 19 ? 0.495 -7 15.414 1 40.12 19 SER B O 1
ATOM 1708 N N . VAL B 1 20 ? 1.89 -5.52 15.289 1 43.44 20 VAL B N 1
ATOM 1709 C CA . VAL B 1 20 ? 1 -4.504 14.742 1 43.44 20 VAL B CA 1
ATOM 1710 C C . VAL B 1 20 ? 0.514 -4.93 13.359 1 43.44 20 VAL B C 1
ATOM 1712 O O . VAL B 1 20 ? 1.282 -4.922 12.398 1 43.44 20 VAL B O 1
ATOM 1715 N N . MET B 1 21 ? -0.123 -6.223 13.344 1 43.91 21 MET B N 1
ATOM 1716 C CA . MET B 1 21 ? -0.841 -6.555 12.117 1 43.91 21 MET B CA 1
ATOM 1717 C C . MET B 1 21 ? -1.788 -5.426 11.719 1 43.91 21 MET B C 1
ATOM 1719 O O . MET B 1 21 ? -2.326 -4.73 12.578 1 43.91 21 MET B O 1
ATOM 1723 N N . ALA B 1 22 ? -1.654 -4.875 10.547 1 50.16 22 ALA B N 1
ATOM 1724 C CA . ALA B 1 22 ? -2.559 -3.857 10.023 1 50.16 22 ALA B CA 1
ATOM 1725 C C . ALA B 1 22 ? -4.016 -4.242 10.258 1 50.16 22 ALA B C 1
ATOM 1727 O O . ALA B 1 22 ? -4.414 -5.383 10.008 1 50.16 22 ALA B O 1
ATOM 1728 N N . ALA B 1 23 ? -4.734 -3.561 10.992 1 63.94 23 ALA B N 1
ATOM 1729 C CA . ALA B 1 23 ? -6.156 -3.773 11.273 1 63.94 23 ALA B CA 1
ATOM 1730 C C . ALA B 1 23 ? -7.004 -3.455 10.039 1 63.94 23 ALA B C 1
ATOM 1732 O O . ALA B 1 23 ? -6.617 -2.631 9.211 1 63.94 23 ALA B O 1
ATOM 1733 N N . ASP B 1 24 ? -8.039 -4.305 9.82 1 77.31 24 ASP B N 1
ATOM 1734 C CA . ASP B 1 24 ? -8.984 -4.117 8.719 1 77.31 24 ASP B CA 1
ATOM 1735 C C . ASP B 1 24 ? -9.773 -2.818 8.891 1 77.31 24 ASP B C 1
ATOM 1737 O O . ASP B 1 24 ? -10.352 -2.572 9.953 1 77.31 24 ASP B O 1
ATOM 1741 N N . VAL B 1 25 ? -9.609 -2.029 7.883 1 85.75 25 VAL B N 1
ATOM 1742 C CA . VAL B 1 25 ? -10.383 -0.79 7.871 1 85.75 25 VAL B CA 1
ATOM 1743 C C . VAL B 1 25 ? -11.805 -1.072 7.391 1 85.75 25 VAL B C 1
ATOM 1745 O O . VAL B 1 25 ? -12.773 -0.613 8 1 85.75 25 VAL B O 1
ATOM 1748 N N . ALA B 1 26 ? -11.883 -1.883 6.316 1 91.5 26 ALA B N 1
ATOM 1749 C CA . ALA B 1 26 ? -13.195 -2.174 5.758 1 91.5 26 ALA B CA 1
ATOM 1750 C C . ALA B 1 26 ? -13.117 -3.299 4.727 1 91.5 26 ALA B C 1
ATOM 1752 O O . ALA B 1 26 ? -12.062 -3.541 4.145 1 91.5 26 ALA B O 1
ATOM 1753 N N . ILE B 1 27 ? -14.203 -4.035 4.594 1 92.62 27 ILE B N 1
ATOM 1754 C CA . ILE B 1 27 ? -14.43 -4.934 3.467 1 92.62 27 ILE B CA 1
ATOM 1755 C C . ILE B 1 27 ? -15.5 -4.348 2.547 1 92.62 27 ILE B C 1
ATOM 1757 O O . ILE B 1 27 ? -16.594 -3.98 3.002 1 92.62 27 ILE B O 1
ATOM 1761 N N . ILE B 1 28 ? -15.117 -4.301 1.295 1 93.56 28 ILE B N 1
ATOM 1762 C CA . ILE B 1 28 ? -15.992 -3.607 0.355 1 93.56 28 ILE B CA 1
ATOM 1763 C C . ILE B 1 28 ? -16.234 -4.484 -0.873 1 93.56 28 ILE B C 1
ATOM 1765 O O . ILE B 1 28 ? -15.344 -5.23 -1.288 1 93.56 28 ILE B O 1
ATOM 1769 N N . THR B 1 29 ? -17.406 -4.41 -1.404 1 92.75 29 THR B N 1
ATOM 1770 C CA . THR B 1 29 ? -17.719 -5.039 -2.684 1 92.75 29 THR B CA 1
ATOM 1771 C C . THR B 1 29 ? -17.641 -4.02 -3.818 1 92.75 29 THR B C 1
ATOM 1773 O O . THR B 1 29 ? -18.297 -2.984 -3.779 1 92.75 29 THR B O 1
ATOM 1776 N N . LEU B 1 30 ? -16.797 -4.281 -4.746 1 92.81 30 LEU B N 1
ATOM 1777 C CA . LEU B 1 30 ? -16.641 -3.387 -5.887 1 92.81 30 LEU B CA 1
ATOM 1778 C C . LEU B 1 30 ? -17.797 -3.533 -6.863 1 92.81 30 LEU B C 1
ATOM 1780 O O . LEU B 1 30 ? -18.688 -4.371 -6.66 1 92.81 30 LEU B O 1
ATOM 1784 N N . GLU B 1 31 ? -17.844 -2.666 -7.891 1 88.25 31 GLU B N 1
ATOM 1785 C CA . GLU B 1 31 ? -18.906 -2.664 -8.883 1 88.25 31 GLU B CA 1
ATOM 1786 C C . GLU B 1 31 ? -18.953 -3.982 -9.648 1 88.25 31 GLU B C 1
ATOM 1788 O O . GLU B 1 31 ? -20.031 -4.441 -10.047 1 88.25 31 GLU B O 1
ATOM 1793 N N . ASN B 1 32 ? -17.812 -4.578 -9.789 1 87.19 32 ASN B N 1
ATOM 1794 C CA . ASN B 1 32 ? -17.734 -5.812 -10.562 1 87.19 32 ASN B CA 1
ATOM 1795 C C . ASN B 1 32 ? -18.031 -7.035 -9.703 1 87.19 32 ASN B C 1
ATOM 1797 O O . ASN B 1 32 ? -17.938 -8.172 -10.18 1 87.19 32 ASN B O 1
ATOM 1801 N N . GLY B 1 33 ? -18.328 -6.82 -8.391 1 89.38 33 GLY B N 1
ATOM 1802 C CA . GLY B 1 33 ? -18.688 -7.902 -7.492 1 89.38 33 GLY B CA 1
ATOM 1803 C C . GLY B 1 33 ? -17.516 -8.414 -6.672 1 89.38 33 GLY B C 1
ATOM 1804 O O . GLY B 1 33 ? -17.703 -9.18 -5.723 1 89.38 33 GLY B O 1
ATOM 1805 N N . ALA B 1 34 ? -16.359 -8.016 -7.027 1 90.44 34 ALA B N 1
ATOM 1806 C CA . ALA B 1 34 ? -15.188 -8.445 -6.266 1 90.44 34 ALA B CA 1
ATOM 1807 C C . ALA B 1 34 ? -15.164 -7.801 -4.883 1 90.44 34 ALA B C 1
ATOM 1809 O O . ALA B 1 34 ? -15.57 -6.648 -4.723 1 90.44 34 ALA B O 1
ATOM 1810 N N . GLN B 1 35 ? -14.719 -8.547 -3.928 1 92.31 35 GLN B N 1
ATOM 1811 C CA . GLN B 1 35 ? -14.562 -8.023 -2.576 1 92.31 35 GLN B CA 1
ATOM 1812 C C . GLN B 1 35 ? -13.109 -7.664 -2.287 1 92.31 35 GLN B C 1
ATOM 1814 O O . GLN B 1 35 ? -12.195 -8.391 -2.688 1 92.31 35 GLN B O 1
ATOM 1819 N N . VAL B 1 36 ? -13 -6.539 -1.675 1 94.62 36 VAL B N 1
ATOM 1820 C CA . VAL B 1 36 ? -11.656 -6.094 -1.341 1 94.62 36 VAL B CA 1
ATOM 1821 C C . VAL B 1 36 ? -11.57 -5.762 0.148 1 94.62 36 VAL B C 1
ATOM 1823 O O . VAL B 1 36 ? -12.57 -5.371 0.759 1 94.62 36 VAL B O 1
ATOM 1826 N N . ARG B 1 37 ? -10.453 -5.988 0.68 1 95.31 37 ARG B N 1
ATOM 1827 C CA . ARG B 1 37 ? -10.141 -5.641 2.064 1 95.31 37 ARG B CA 1
ATOM 1828 C C . ARG B 1 37 ? -9.18 -4.457 2.131 1 95.31 37 ARG B C 1
ATOM 1830 O O . ARG B 1 37 ? -8.109 -4.488 1.525 1 95.31 37 ARG B O 1
ATOM 1837 N N . LEU B 1 38 ? -9.594 -3.434 2.803 1 94.56 38 LEU B N 1
ATOM 1838 C CA . LEU B 1 38 ? -8.734 -2.279 3.055 1 94.56 38 LEU B CA 1
ATOM 1839 C C . LEU B 1 38 ? -8.016 -2.422 4.391 1 94.56 38 LEU B C 1
ATOM 1841 O O . LEU B 1 38 ? -8.641 -2.697 5.414 1 94.56 38 LEU B O 1
ATOM 1845 N N . LYS B 1 39 ? -6.715 -2.188 4.309 1 92.38 39 LYS B N 1
ATOM 1846 C CA . LYS B 1 39 ? -5.91 -2.318 5.52 1 92.38 39 LYS B CA 1
ATOM 1847 C C . LYS B 1 39 ? -5.562 -0.95 6.102 1 92.38 39 LYS B C 1
ATOM 1849 O O . LYS B 1 39 ? -5.613 0.06 5.395 1 92.38 39 LYS B O 1
ATOM 1854 N N . ASP B 1 40 ? -5.188 -0.953 7.355 1 89.81 40 ASP B N 1
ATOM 1855 C CA . ASP B 1 40 ? -4.922 0.304 8.047 1 89.81 40 ASP B CA 1
ATOM 1856 C C . ASP B 1 40 ? -3.578 0.891 7.629 1 89.81 40 ASP B C 1
ATOM 1858 O O . ASP B 1 40 ? -3.277 2.047 7.934 1 89.81 40 ASP B O 1
ATOM 1862 N N . ASP B 1 41 ? -2.758 0.087 6.934 1 89.75 41 ASP B N 1
ATOM 1863 C CA . ASP B 1 41 ? -1.486 0.592 6.426 1 89.75 41 ASP B CA 1
ATOM 1864 C C . ASP B 1 41 ? -1.649 1.177 5.023 1 89.75 41 ASP B C 1
ATOM 1866 O O . ASP B 1 41 ? -0.663 1.383 4.312 1 89.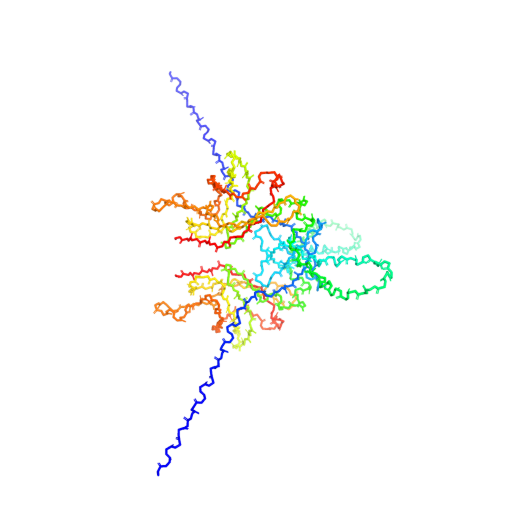75 41 ASP B O 1
ATOM 1870 N N . PHE B 1 42 ? -2.82 1.272 4.613 1 93.25 42 PHE B N 1
ATOM 1871 C CA . PHE B 1 42 ? -3.227 1.937 3.381 1 93.25 42 PHE B CA 1
ATOM 1872 C C . PHE B 1 42 ? -2.893 1.076 2.168 1 93.25 42 PHE B C 1
ATOM 1874 O O . PHE B 1 42 ? -2.658 1.598 1.075 1 93.25 42 PHE B O 1
ATOM 1881 N N . THR B 1 43 ? -2.846 -0.239 2.416 1 93.25 43 THR B N 1
ATOM 1882 C CA . THR B 1 43 ? -2.848 -1.209 1.327 1 93.25 43 THR B CA 1
ATOM 1883 C C . THR B 1 43 ? -4.203 -1.899 1.22 1 93.25 43 THR B C 1
ATOM 1885 O O . THR B 1 43 ? -5.043 -1.772 2.113 1 93.25 43 THR B O 1
ATOM 1888 N N . TRP B 1 44 ? -4.402 -2.51 0.1 1 93.88 44 TRP B N 1
ATOM 1889 C CA . TRP B 1 44 ? -5.625 -3.287 -0.067 1 93.88 44 TRP B CA 1
ATOM 1890 C C . TRP B 1 44 ? -5.355 -4.566 -0.853 1 93.88 44 TRP B C 1
ATOM 1892 O O . TRP B 1 44 ? -4.293 -4.715 -1.46 1 93.88 44 TRP B O 1
ATOM 1902 N N . GLU B 1 45 ? -6.32 -5.531 -0.698 1 93.06 45 GLU B N 1
ATOM 1903 C CA . GLU B 1 45 ? -6.211 -6.793 -1.423 1 93.06 45 GLU B CA 1
ATOM 1904 C C . GLU B 1 45 ? -7.59 -7.355 -1.764 1 93.06 45 GLU B C 1
ATOM 1906 O O . GLU B 1 45 ? -8.57 -7.062 -1.079 1 93.06 45 GLU B O 1
ATOM 1911 N N . TYR B 1 46 ? -7.621 -8.117 -2.801 1 93.94 46 TYR B N 1
ATOM 1912 C CA . TYR B 1 46 ? -8.828 -8.852 -3.145 1 93.94 46 TYR B CA 1
ATOM 1913 C C . TYR B 1 46 ? -9.055 -10.016 -2.18 1 93.94 46 TYR B C 1
ATOM 1915 O O . TYR B 1 46 ? -8.102 -10.688 -1.783 1 93.94 46 TYR B O 1
ATOM 1923 N N . ILE B 1 47 ? -10.258 -10.148 -1.828 1 93.88 47 ILE B N 1
ATOM 1924 C CA . ILE B 1 47 ? -10.641 -11.383 -1.163 1 93.88 47 ILE B CA 1
ATOM 1925 C C . ILE B 1 47 ? -10.984 -12.445 -2.207 1 93.88 47 ILE B C 1
ATOM 1927 O O . ILE B 1 47 ? -12.055 -12.414 -2.812 1 93.88 47 ILE B O 1
ATOM 1931 N N . ILE B 1 48 ? -10.109 -13.414 -2.33 1 94.38 48 ILE B N 1
ATOM 1932 C CA . ILE B 1 48 ? -10.242 -14.273 -3.5 1 94.38 48 ILE B CA 1
ATOM 1933 C C . ILE B 1 48 ? -10.586 -15.695 -3.057 1 94.38 48 ILE B C 1
ATOM 1935 O O . ILE B 1 48 ? -10.836 -16.562 -3.891 1 94.38 48 ILE B O 1
ATOM 1939 N N . THR B 1 49 ? -10.586 -15.945 -1.725 1 93.62 49 THR B N 1
ATOM 1940 C CA . THR B 1 49 ? -10.859 -17.297 -1.257 1 93.62 49 THR B CA 1
ATOM 1941 C C . THR B 1 49 ? -12.07 -17.312 -0.326 1 93.62 49 THR B C 1
ATOM 1943 O O . THR B 1 49 ? -12.414 -16.281 0.267 1 93.62 49 THR B O 1
ATOM 1946 N N . GLU B 1 50 ? -12.766 -18.438 -0.336 1 90 50 GLU B N 1
ATOM 1947 C CA . GLU B 1 50 ? -13.906 -18.656 0.543 1 90 50 GLU B CA 1
ATOM 1948 C C . GLU B 1 50 ? -13.891 -20.062 1.125 1 90 50 GLU B C 1
ATOM 1950 O O . GLU B 1 50 ? -13.445 -21.016 0.464 1 90 50 GLU B O 1
ATOM 1955 N N . THR B 1 51 ? -14.141 -20.078 2.412 1 86.19 51 THR B N 1
ATOM 1956 C CA . THR B 1 51 ? -14.188 -21.375 3.076 1 86.19 51 THR B CA 1
ATOM 1957 C C . THR B 1 51 ? -15.625 -21.875 3.182 1 86.19 51 THR B C 1
ATOM 1959 O O . THR B 1 51 ? -16.5 -21.188 3.707 1 86.19 51 THR B O 1
ATOM 1962 N N . LYS B 1 52 ? -16 -22.938 2.527 1 73.88 52 LYS B N 1
ATOM 1963 C CA . LYS B 1 52 ? -17.344 -23.516 2.564 1 73.88 52 LYS B CA 1
ATOM 1964 C C . LYS B 1 52 ? -17.375 -24.766 3.455 1 73.88 52 LYS B C 1
ATOM 1966 O O . LYS B 1 52 ? -16.516 -25.641 3.346 1 73.88 52 LYS B O 1
ATOM 1971 N N . ALA B 1 53 ? -18.234 -24.578 4.602 1 61.34 53 ALA B N 1
ATOM 1972 C CA . ALA B 1 53 ? -18.453 -25.703 5.512 1 61.34 53 ALA B CA 1
ATOM 1973 C C . ALA B 1 53 ? -18.906 -26.938 4.746 1 61.34 53 ALA B C 1
ATOM 1975 O O . ALA B 1 53 ? -19.625 -26.844 3.748 1 61.34 53 ALA B O 1
ATOM 1976 N N . ALA B 1 54 ? -18.125 -27.984 4.98 1 55.59 54 ALA B N 1
ATOM 1977 C CA . ALA B 1 54 ? -18.469 -29.281 4.398 1 55.59 54 ALA B CA 1
ATOM 1978 C C . ALA B 1 54 ? -19.953 -29.594 4.57 1 55.59 54 ALA B C 1
ATOM 1980 O O . ALA B 1 54 ? -20.531 -29.297 5.621 1 55.59 54 ALA B O 1
ATOM 1981 N N . GLU B 1 55 ? -20.656 -29.375 3.539 1 52.34 55 GLU B N 1
ATOM 1982 C CA . GLU B 1 55 ? -22.047 -29.812 3.609 1 52.34 55 GLU B CA 1
ATOM 1983 C C . GLU B 1 55 ? -22.188 -31.141 4.348 1 52.34 55 GLU B C 1
ATOM 1985 O O . GLU B 1 55 ? -21.438 -32.094 4.074 1 52.34 55 GLU B O 1
ATOM 1990 N N . MET B 1 56 ? -22.531 -30.969 5.637 1 50.78 56 MET B N 1
ATOM 1991 C CA . MET B 1 56 ? -22.891 -32.219 6.32 1 50.78 56 MET B CA 1
ATOM 1992 C C . MET B 1 56 ? -23.656 -33.156 5.391 1 50.78 56 MET B C 1
ATOM 1994 O O . MET B 1 56 ? -24.594 -32.719 4.707 1 50.78 56 MET B O 1
ATOM 1998 N N . PRO B 1 57 ? -23.016 -34.125 4.883 1 46.41 57 PRO B N 1
ATOM 1999 C CA . PRO B 1 57 ? -23.844 -35.094 4.164 1 46.41 57 PRO B CA 1
ATOM 2000 C C . PRO B 1 57 ? -25.188 -35.344 4.852 1 46.41 57 PRO B C 1
ATOM 2002 O O . PRO B 1 57 ? -25.25 -35.438 6.082 1 46.41 57 PRO B O 1
ATOM 2005 N N . VAL B 1 58 ? -26.188 -34.812 4.32 1 46.19 58 VAL B N 1
ATOM 2006 C CA . VAL B 1 58 ? -27.516 -35.188 4.797 1 46.19 58 VAL B CA 1
ATOM 2007 C C . VAL B 1 58 ? -27.578 -36.688 5 1 46.19 58 VAL B C 1
ATOM 2009 O O . VAL B 1 58 ? -27.203 -37.469 4.117 1 46.19 58 VAL B O 1
ATOM 2012 N N . ALA B 1 59 ? -27.469 -37.219 6.184 1 45.91 59 ALA B N 1
ATOM 2013 C CA . ALA B 1 59 ? -27.75 -38.594 6.555 1 45.91 59 ALA B CA 1
ATOM 2014 C C . ALA B 1 59 ? -29.031 -39.094 5.902 1 45.91 59 ALA B C 1
ATOM 2016 O O . ALA B 1 59 ? -30.078 -38.438 6.023 1 45.91 59 ALA B O 1
ATOM 2017 N N . VAL B 1 60 ? -29 -39.688 4.859 1 38.09 60 VAL B N 1
ATOM 2018 C CA . VAL B 1 60 ? -30.188 -40.406 4.434 1 38.09 60 VAL B CA 1
ATOM 2019 C C . VAL B 1 60 ? -30.766 -41.156 5.621 1 38.09 60 VAL B C 1
ATOM 2021 O O . VAL B 1 60 ? -30.047 -41.812 6.383 1 38.09 60 VAL B O 1
ATOM 2024 N N . ALA B 1 61 ? -31.922 -40.688 6.078 1 40.09 61 ALA B N 1
ATOM 2025 C CA . ALA B 1 61 ? -32.688 -41.406 7.082 1 40.09 61 ALA B CA 1
ATOM 2026 C C . ALA B 1 61 ? -32.75 -42.906 6.762 1 40.09 61 ALA B C 1
ATOM 2028 O O . ALA B 1 61 ? -33.344 -43.312 5.75 1 40.09 61 ALA B O 1
ATOM 2029 N N . ALA B 1 62 ? -31.547 -43.719 6.914 1 38.53 62 ALA B N 1
ATOM 2030 C CA . ALA B 1 62 ? -31.688 -45.188 6.809 1 38.53 62 ALA B CA 1
ATOM 2031 C C . ALA B 1 62 ? -32.969 -45.656 7.52 1 38.53 62 ALA B C 1
ATOM 2033 O O . ALA B 1 62 ? -33.406 -45.031 8.469 1 38.53 62 ALA B O 1
ATOM 2034 N N . ALA B 1 63 ? -33.781 -46.406 6.805 1 43.81 63 ALA B N 1
ATOM 2035 C CA . ALA B 1 63 ? -34.906 -47.188 7.332 1 43.81 63 ALA B CA 1
ATOM 2036 C C . ALA B 1 63 ? -34.531 -47.812 8.68 1 43.81 63 ALA B C 1
ATOM 2038 O O . ALA B 1 63 ? -33.375 -48.094 8.961 1 43.81 63 ALA B O 1
ATOM 2039 N N . PRO B 1 64 ? -35.469 -47.812 9.688 1 43.5 64 PRO B N 1
ATOM 2040 C CA . PRO B 1 64 ? -35.438 -48.344 11.055 1 43.5 64 PRO B CA 1
ATOM 2041 C C . PRO B 1 64 ? -34.906 -49.781 11.125 1 43.5 64 PRO B C 1
ATOM 2043 O O . PRO B 1 64 ? -35.031 -50.438 12.156 1 43.5 64 PRO B O 1
ATOM 2046 N N . SER B 1 65 ? -34.219 -50.438 10.141 1 36.66 65 SER B N 1
ATOM 2047 C CA . SER B 1 65 ? -34.062 -51.812 10.578 1 36.66 65 SER B CA 1
ATOM 2048 C C . SER B 1 65 ? -33.375 -51.875 11.93 1 36.66 65 SER B C 1
ATOM 2050 O O . SER B 1 65 ? -32.625 -50.969 12.312 1 36.66 65 SER B O 1
ATOM 2052 N N . THR B 1 66 ? -33.656 -53.031 12.828 1 38.28 66 THR B N 1
ATOM 2053 C CA . THR B 1 66 ? -33.5 -53.438 14.227 1 38.28 66 THR B CA 1
ATOM 2054 C C . THR B 1 66 ? -32.062 -53.188 14.703 1 38.28 66 THR B C 1
ATOM 2056 O O . THR B 1 66 ? -31.859 -52.75 15.836 1 38.28 66 THR B O 1
ATOM 2059 N N . ASN B 1 67 ? -31.125 -54.125 14.406 1 40.56 67 ASN B N 1
ATOM 2060 C CA . ASN B 1 67 ? -29.969 -54.281 15.273 1 40.56 67 ASN B CA 1
ATOM 2061 C C . ASN B 1 67 ? -29.062 -53.062 15.219 1 40.56 67 ASN B C 1
ATOM 2063 O O . ASN B 1 67 ? -28.438 -52.781 14.188 1 40.56 67 ASN B O 1
ATOM 2067 N N . ILE B 1 68 ? -29.516 -51.969 15.836 1 36.28 68 ILE B N 1
ATOM 2068 C CA . ILE B 1 68 ? -28.984 -50.625 15.711 1 36.28 68 ILE B CA 1
ATOM 2069 C C . ILE B 1 68 ? -27.516 -50.594 16.125 1 36.28 68 ILE B C 1
ATOM 2071 O O . ILE B 1 68 ? -27.188 -50.781 17.297 1 36.28 68 ILE B O 1
ATOM 2075 N N . VAL B 1 69 ? -26.719 -51.594 15.469 1 39.53 69 VAL B N 1
ATOM 2076 C CA . VAL B 1 69 ? -25.328 -51.375 15.828 1 39.53 69 VAL B CA 1
ATOM 2077 C C . VAL B 1 69 ? -25 -49.875 15.695 1 39.53 69 VAL B C 1
ATOM 2079 O O . VAL B 1 69 ? -25.312 -49.25 14.68 1 39.53 69 VAL B O 1
ATOM 2082 N N . ASN B 1 70 ? -25.203 -49.156 16.828 1 36.69 70 ASN B N 1
ATOM 2083 C CA . ASN B 1 70 ? -24.797 -47.781 17.031 1 36.69 70 ASN B CA 1
ATOM 2084 C C . ASN B 1 70 ? -23.484 -47.469 16.312 1 36.69 70 ASN B C 1
ATOM 2086 O O . ASN B 1 70 ? -22.406 -47.781 16.797 1 36.69 70 ASN B O 1
ATOM 2090 N N . THR B 1 71 ? -23.422 -48.062 15.125 1 35.5 71 THR B N 1
ATOM 2091 C CA . THR B 1 71 ? -22.188 -47.594 14.516 1 35.5 71 THR B CA 1
ATOM 2092 C C . THR B 1 71 ? -22.172 -46.062 14.477 1 35.5 71 THR B C 1
ATOM 2094 O O . THR B 1 71 ? -23.078 -45.438 13.922 1 35.5 71 THR B O 1
ATOM 2097 N N . ASN B 1 72 ? -21.797 -45.438 15.648 1 37.81 72 ASN B N 1
ATOM 2098 C CA . ASN B 1 72 ? -21.391 -44.062 15.648 1 37.81 72 ASN B CA 1
ATOM 2099 C C . ASN B 1 72 ? -20.703 -43.656 14.336 1 37.81 72 ASN B C 1
ATOM 2101 O O . ASN B 1 72 ? -19.594 -44.125 14.047 1 37.81 72 ASN B O 1
ATOM 2105 N N . THR B 1 73 ? -21.344 -43.938 13.297 1 32.22 73 THR B N 1
ATOM 2106 C CA . THR B 1 73 ? -20.75 -43.344 12.125 1 32.22 73 THR B CA 1
ATOM 2107 C C . THR B 1 73 ? -20.406 -41.875 12.391 1 32.22 73 THR B C 1
ATOM 2109 O O . THR B 1 73 ? -21.312 -41.031 12.594 1 32.22 73 THR B O 1
ATOM 2112 N N . ALA B 1 74 ? -19.469 -41.625 13.242 1 38.12 74 ALA B N 1
ATOM 2113 C CA . ALA B 1 74 ? -18.828 -40.281 13.297 1 38.12 74 ALA B CA 1
ATOM 2114 C C . ALA B 1 74 ? -18.875 -39.625 11.93 1 38.12 74 ALA B C 1
ATOM 2116 O O . ALA B 1 74 ? -18.391 -40.156 10.938 1 38.12 74 ALA B O 1
ATOM 2117 N N . ALA B 1 75 ? -19.984 -39.062 11.594 1 40.16 75 ALA B N 1
ATOM 2118 C CA . ALA B 1 75 ? -20 -38.125 10.461 1 40.16 75 ALA B CA 1
ATOM 2119 C C . ALA B 1 75 ? -18.609 -37.531 10.211 1 40.16 75 ALA B C 1
ATOM 2121 O O . ALA B 1 75 ? -17.969 -37.031 11.133 1 40.16 75 ALA B O 1
ATOM 2122 N N . VAL B 1 76 ? -17.781 -38.125 9.531 1 38.94 76 VAL B N 1
ATOM 2123 C CA . VAL B 1 76 ? -16.531 -37.531 9.133 1 38.94 76 VAL B CA 1
ATOM 2124 C C . VAL B 1 76 ? -16.75 -36.062 8.773 1 38.94 76 VAL B C 1
ATOM 2126 O O . VAL B 1 76 ? -17.516 -35.75 7.855 1 38.94 76 VAL B O 1
ATOM 2129 N N . ALA B 1 77 ? -16.953 -35.188 9.75 1 46.41 77 ALA B N 1
ATOM 2130 C CA . ALA B 1 77 ? -16.922 -33.75 9.555 1 46.41 77 ALA B CA 1
ATOM 2131 C C . ALA B 1 77 ? -16 -33.375 8.391 1 46.41 77 ALA B C 1
ATOM 2133 O O . ALA B 1 77 ? -14.812 -33.688 8.406 1 46.41 77 ALA B O 1
ATOM 2134 N N . VAL B 1 78 ? -16.469 -33.594 7.062 1 50.03 78 VAL B N 1
ATOM 2135 C CA . VAL B 1 78 ? -15.719 -33.156 5.891 1 50.03 78 VAL B CA 1
ATOM 2136 C C . VAL B 1 78 ? -15.047 -31.828 6.18 1 50.03 78 VAL B C 1
ATOM 2138 O O . VAL B 1 78 ? -15.625 -30.953 6.844 1 50.03 78 VAL B O 1
ATOM 2141 N N . ALA B 1 79 ? -13.781 -31.703 6.25 1 61.28 79 ALA B N 1
ATOM 2142 C CA . ALA B 1 79 ? -12.914 -30.578 6.566 1 61.28 79 ALA B CA 1
ATOM 2143 C C . ALA B 1 79 ? -13.211 -29.391 5.656 1 61.28 79 ALA B C 1
ATOM 2145 O O . ALA B 1 79 ? -13.508 -29.562 4.477 1 61.28 79 ALA B O 1
ATOM 2146 N N . PRO B 1 80 ? -13.656 -28.25 6.191 1 69.69 80 PRO B N 1
ATOM 2147 C CA . PRO B 1 80 ? -13.828 -27.047 5.387 1 69.69 80 PRO B CA 1
ATOM 2148 C C . PRO B 1 80 ? -12.781 -26.906 4.285 1 69.69 80 PRO B C 1
ATOM 2150 O O . PRO B 1 80 ? -11.609 -27.234 4.5 1 69.69 80 PRO B O 1
ATOM 2153 N N . VAL B 1 81 ? -13.344 -26.953 3.004 1 80.5 81 VAL B N 1
ATOM 2154 C CA . VAL B 1 81 ? -12.445 -26.812 1.864 1 80.5 81 VAL B CA 1
ATOM 2155 C C . VAL B 1 81 ? -12.359 -25.344 1.454 1 80.5 81 VAL B C 1
ATOM 2157 O O . VAL B 1 81 ? -13.375 -24.672 1.338 1 80.5 81 VAL B O 1
ATOM 2160 N N . THR B 1 82 ? -11.078 -24.734 1.405 1 85.75 82 THR B N 1
ATOM 2161 C CA . THR B 1 82 ? -10.844 -23.375 0.928 1 85.75 82 THR B CA 1
ATOM 2162 C C . THR B 1 82 ? -10.625 -23.375 -0.582 1 85.75 82 THR B C 1
ATOM 2164 O O . THR B 1 82 ? -9.789 -24.109 -1.101 1 85.75 82 THR B O 1
ATOM 2167 N N . THR B 1 83 ? -11.617 -22.672 -1.298 1 92.12 83 THR B N 1
ATOM 2168 C CA . THR B 1 83 ? -11.531 -22.531 -2.748 1 92.12 83 THR B CA 1
ATOM 2169 C C . THR B 1 83 ? -11.586 -21.062 -3.162 1 92.12 83 THR B C 1
ATOM 2171 O O . THR B 1 83 ? -11.938 -20.203 -2.359 1 92.12 83 THR B O 1
ATOM 2174 N N . LEU B 1 84 ? -11.18 -20.828 -4.391 1 95.25 84 LEU B N 1
ATOM 2175 C CA . LEU B 1 84 ? -11.336 -19.484 -4.941 1 95.25 84 LEU B CA 1
ATOM 2176 C C . LEU B 1 84 ? -12.805 -19.078 -4.996 1 95.25 84 LEU B C 1
ATOM 2178 O O . LEU B 1 84 ? -13.68 -19.938 -5.164 1 95.25 84 LEU B O 1
ATOM 2182 N N . THR B 1 85 ? -13.062 -17.844 -4.836 1 93.69 85 THR B N 1
ATOM 2183 C CA . THR B 1 85 ? -14.422 -17.328 -5.008 1 93.69 85 THR B CA 1
ATOM 2184 C C . THR B 1 85 ? -14.844 -17.422 -6.469 1 93.69 85 THR B C 1
ATOM 2186 O O . THR B 1 85 ? -14 -17.469 -7.367 1 93.69 85 THR B O 1
ATOM 2189 N N . ALA B 1 86 ? -16.156 -17.422 -6.613 1 91.31 86 ALA B N 1
ATOM 2190 C CA . ALA B 1 86 ? -16.688 -17.453 -7.973 1 91.31 86 ALA B CA 1
ATOM 2191 C C . ALA B 1 86 ? -16.219 -16.234 -8.773 1 91.31 86 ALA B C 1
ATOM 2193 O O . ALA B 1 86 ? -15.93 -16.359 -9.969 1 91.31 86 ALA B O 1
ATOM 2194 N N . ASN B 1 87 ? -16.109 -15.188 -8.117 1 91.69 87 ASN B N 1
ATOM 2195 C CA . ASN B 1 87 ? -15.672 -13.969 -8.789 1 91.69 87 ASN B CA 1
ATOM 2196 C C . ASN B 1 87 ? -14.219 -14.055 -9.227 1 91.69 87 ASN B C 1
ATOM 2198 O O . ASN B 1 87 ? -13.852 -13.586 -10.305 1 91.69 87 ASN B O 1
ATOM 2202 N N . ALA B 1 88 ? -13.461 -14.594 -8.438 1 93.38 88 ALA B N 1
ATOM 2203 C CA . ALA B 1 88 ? -12.047 -14.758 -8.758 1 93.38 88 ALA B CA 1
ATOM 2204 C C . ALA B 1 88 ? -11.859 -15.695 -9.945 1 93.38 88 ALA B C 1
ATOM 2206 O O . ALA B 1 88 ? -11.023 -15.445 -10.82 1 93.38 88 ALA B O 1
ATOM 2207 N N . ILE B 1 89 ? -12.656 -16.734 -9.945 1 94 89 ILE B N 1
ATOM 2208 C CA . ILE B 1 89 ? -12.562 -17.703 -11.023 1 94 89 ILE B CA 1
ATOM 2209 C C . ILE B 1 89 ? -12.977 -17.062 -12.344 1 94 89 ILE B C 1
ATOM 2211 O O . ILE B 1 89 ? -12.383 -17.344 -13.391 1 94 89 ILE B O 1
ATOM 2215 N N . ALA B 1 90 ? -13.906 -16.141 -12.234 1 92.75 90 ALA B N 1
ATOM 2216 C CA . ALA B 1 90 ? -14.461 -15.523 -13.438 1 92.75 90 ALA B CA 1
ATOM 2217 C C . ALA B 1 90 ? -13.539 -14.422 -13.953 1 92.75 90 ALA B C 1
ATOM 2219 O O . ALA B 1 90 ? -13.656 -13.992 -15.102 1 92.75 90 ALA B O 1
ATOM 2220 N N . ARG B 1 91 ? -12.602 -13.977 -13.133 1 91.12 91 ARG B N 1
ATOM 2221 C CA . ARG B 1 91 ? -11.742 -12.852 -13.492 1 91.12 91 ARG B CA 1
ATOM 2222 C C . ARG B 1 91 ? -10.297 -13.125 -13.094 1 91.12 91 ARG B C 1
ATOM 2224 O O . ARG B 1 91 ? -9.734 -12.422 -12.25 1 91.12 91 ARG B O 1
ATOM 2231 N N . PRO B 1 92 ? -9.68 -13.945 -13.867 1 91.12 92 PRO B N 1
ATOM 2232 C CA . PRO B 1 92 ? -8.305 -14.328 -13.539 1 91.12 92 PRO B CA 1
ATOM 2233 C C . PRO B 1 92 ? -7.336 -13.156 -13.617 1 91.12 92 PRO B C 1
ATOM 2235 O O . PRO B 1 92 ? -6.297 -13.164 -12.945 1 91.12 92 PRO B O 1
ATOM 2238 N N . GLU B 1 93 ? -7.691 -12.102 -14.289 1 86.75 93 GLU B N 1
ATOM 2239 C CA . GLU B 1 93 ? -6.824 -10.938 -14.445 1 86.75 93 GLU B CA 1
ATOM 2240 C C . GLU B 1 93 ? -6.641 -10.203 -13.117 1 86.75 93 GLU B C 1
ATOM 2242 O O . GLU B 1 93 ? -5.645 -9.508 -12.922 1 86.75 93 GLU B O 1
ATOM 2247 N N . LEU B 1 94 ? -7.547 -10.359 -12.211 1 86.12 94 LEU B N 1
ATOM 2248 C CA . LEU B 1 94 ? -7.477 -9.703 -10.906 1 86.12 94 LEU B CA 1
ATOM 2249 C C . LEU B 1 94 ? -6.461 -10.398 -10.008 1 86.12 94 LEU B C 1
ATOM 2251 O O . LEU B 1 94 ? -5.941 -9.797 -9.062 1 86.12 94 LEU B O 1
ATOM 2255 N N . LEU B 1 95 ? -6.156 -11.586 -10.414 1 91.94 95 LEU B N 1
ATOM 2256 C CA . LEU B 1 95 ? -5.348 -12.43 -9.547 1 91.94 95 LEU B CA 1
ATOM 2257 C C . LEU B 1 95 ? -3.877 -12.375 -9.953 1 91.94 95 LEU B C 1
ATOM 2259 O O . LEU B 1 95 ? -2.992 -12.602 -9.117 1 91.94 95 LEU B O 1
ATOM 2263 N N . GLY B 1 96 ? -3.709 -12.047 -11.164 1 94.75 96 GLY B N 1
ATOM 2264 C CA . GLY B 1 96 ? -2.381 -12.203 -11.734 1 94.75 96 GLY B CA 1
ATOM 2265 C C . GLY B 1 96 ? -1.5 -10.984 -11.555 1 94.75 96 GLY B C 1
ATOM 2266 O O . GLY B 1 96 ? -0.573 -10.758 -12.328 1 94.75 96 GLY B O 1
ATOM 2267 N N . SER B 1 97 ? -1.851 -10.148 -10.562 1 94.5 97 SER B N 1
ATOM 2268 C CA . SER B 1 97 ? -1.036 -8.961 -10.305 1 94.5 97 SER B CA 1
ATOM 2269 C C . SER B 1 97 ? -0.867 -8.719 -8.812 1 94.5 97 SER B C 1
ATOM 2271 O O . SER B 1 97 ? -1.726 -9.094 -8.016 1 94.5 97 SER B O 1
ATOM 2273 N N . THR B 1 98 ? 0.306 -8.125 -8.484 1 95.56 98 THR B N 1
ATOM 2274 C CA . THR B 1 98 ? 0.591 -7.746 -7.105 1 95.56 98 THR B CA 1
ATOM 2275 C C . THR B 1 98 ? 1.596 -6.598 -7.055 1 95.56 98 THR B C 1
ATOM 2277 O O . THR B 1 98 ? 2.152 -6.207 -8.086 1 95.56 98 THR B O 1
ATOM 2280 N N . ALA B 1 99 ? 1.628 -6.008 -5.938 1 93.94 99 ALA B N 1
ATOM 2281 C CA . ALA B 1 99 ? 2.584 -4.922 -5.742 1 93.94 99 ALA B CA 1
ATOM 2282 C C . ALA B 1 99 ? 3.049 -4.852 -4.289 1 93.94 99 ALA B C 1
ATOM 2284 O O . ALA B 1 99 ? 2.32 -5.254 -3.379 1 93.94 99 ALA B O 1
ATOM 2285 N N . LYS B 1 100 ? 4.266 -4.414 -4.145 1 91.19 100 LYS B N 1
ATOM 2286 C CA . LYS B 1 100 ? 4.859 -4.203 -2.826 1 91.19 100 LYS B CA 1
ATOM 2287 C C . LYS B 1 100 ? 6.059 -3.264 -2.904 1 91.19 100 LYS B C 1
ATOM 2289 O O . LYS B 1 100 ? 6.922 -3.424 -3.766 1 91.19 100 LYS B O 1
ATOM 2294 N N . ASP B 1 101 ? 6.102 -2.291 -2.025 1 87.31 101 ASP B N 1
ATOM 2295 C CA . ASP B 1 101 ? 7.238 -1.396 -1.856 1 87.31 101 ASP B CA 1
ATOM 2296 C C . ASP B 1 101 ? 7.621 -0.734 -3.18 1 87.31 101 ASP B C 1
ATOM 2298 O O . ASP B 1 101 ? 8.805 -0.614 -3.502 1 87.31 101 ASP B O 1
ATOM 2302 N N . GLY B 1 102 ? 6.633 -0.444 -3.941 1 88.75 102 GLY B N 1
ATOM 2303 C CA . GLY B 1 102 ? 6.84 0.292 -5.18 1 88.75 102 GLY B CA 1
ATOM 2304 C C . GLY B 1 102 ? 7.141 -0.607 -6.363 1 88.75 102 GLY B C 1
ATOM 2305 O O . GLY B 1 102 ? 7.418 -0.122 -7.461 1 88.75 102 GLY B O 1
ATOM 2306 N N . ILE B 1 103 ? 7.074 -1.885 -6.121 1 93.62 103 ILE B N 1
ATOM 2307 C CA . ILE B 1 103 ? 7.312 -2.848 -7.191 1 93.62 103 ILE B CA 1
ATOM 2308 C C . ILE B 1 103 ? 6 -3.523 -7.578 1 93.62 103 ILE B C 1
ATOM 2310 O O . ILE B 1 103 ? 5.281 -4.035 -6.719 1 93.62 103 ILE B O 1
ATOM 2314 N N . LYS B 1 104 ? 5.727 -3.471 -8.844 1 95.12 104 LYS B N 1
ATOM 2315 C CA . LYS B 1 104 ? 4.539 -4.141 -9.359 1 95.12 104 LYS B CA 1
ATOM 2316 C C . LYS B 1 104 ? 4.918 -5.324 -10.242 1 95.12 104 LYS B C 1
ATOM 2318 O O . LYS B 1 104 ? 5.828 -5.227 -11.07 1 95.12 104 LYS B O 1
ATOM 2323 N N . VAL B 1 105 ? 4.234 -6.441 -10.023 1 97.06 105 VAL B N 1
ATOM 2324 C CA . VAL B 1 105 ? 4.441 -7.648 -10.812 1 97.06 105 VAL B CA 1
ATOM 2325 C C . VAL B 1 105 ? 3.115 -8.109 -11.414 1 97.06 105 VAL B C 1
ATOM 2327 O O . VAL B 1 105 ? 2.098 -8.156 -10.719 1 97.06 105 VAL B O 1
ATOM 2330 N N . SER B 1 106 ? 3.146 -8.43 -12.688 1 96.75 106 SER B N 1
ATOM 2331 C CA . SER B 1 106 ? 1.945 -8.922 -13.352 1 96.75 106 SER B CA 1
ATOM 2332 C C . SER B 1 106 ? 2.254 -10.141 -14.219 1 96.75 106 SER B C 1
ATOM 2334 O O . SER B 1 106 ? 3.225 -10.141 -14.977 1 96.75 106 SER B O 1
ATOM 2336 N N . PHE B 1 107 ? 1.438 -11.148 -14.117 1 97.88 107 PHE B N 1
ATOM 2337 C CA . PHE B 1 107 ? 1.509 -12.32 -14.984 1 97.88 107 PHE B CA 1
ATOM 2338 C C . PHE B 1 107 ? 1.128 -11.953 -16.422 1 97.88 107 PHE B C 1
ATOM 2340 O O . PHE B 1 107 ? 0.124 -11.273 -16.641 1 97.88 107 PHE B O 1
ATOM 2347 N N . THR B 1 108 ? 1.937 -12.383 -17.359 1 96.62 108 THR B N 1
ATOM 2348 C CA . THR B 1 108 ? 1.683 -11.961 -18.734 1 96.62 108 THR B CA 1
ATOM 2349 C C . THR B 1 108 ? 1.328 -13.156 -19.609 1 96.62 108 THR B C 1
ATOM 2351 O O . THR B 1 108 ? 0.384 -13.094 -20.391 1 96.62 108 THR B O 1
ATOM 2354 N N . ASP B 1 109 ? 2.158 -14.18 -19.453 1 95.44 109 ASP B N 1
ATOM 2355 C CA . ASP B 1 109 ? 1.945 -15.289 -20.375 1 95.44 109 ASP B CA 1
ATOM 2356 C C . ASP B 1 109 ? 2.436 -16.609 -19.766 1 95.44 109 ASP B C 1
ATOM 2358 O O . ASP B 1 109 ? 3.178 -16.594 -18.781 1 95.44 109 ASP B O 1
ATOM 2362 N N . SER B 1 110 ? 1.867 -17.656 -20.391 1 97.06 110 SER B N 1
ATOM 2363 C CA . SER B 1 110 ? 2.303 -19 -20 1 97.06 110 SER B CA 1
ATOM 2364 C C . SER B 1 110 ? 2.529 -19.875 -21.234 1 97.06 110 SER B C 1
ATOM 2366 O O . SER B 1 110 ? 1.975 -19.609 -22.297 1 97.06 110 SER B O 1
ATOM 2368 N N . GLN B 1 111 ? 3.484 -20.812 -21.047 1 97 111 GLN B N 1
ATOM 2369 C CA . GLN B 1 111 ? 3.752 -21.797 -22.109 1 97 111 GLN B CA 1
ATOM 2370 C C . GLN B 1 111 ? 4.043 -23.172 -21.516 1 97 111 GLN B C 1
ATOM 2372 O O . GLN B 1 111 ? 4.457 -23.281 -20.359 1 97 111 GLN B O 1
ATOM 2377 N N . TRP B 1 112 ? 3.814 -24.203 -22.359 1 97 112 TRP B N 1
ATOM 2378 C CA . TRP B 1 112 ? 4.039 -25.562 -21.875 1 97 112 TRP B CA 1
ATOM 2379 C C . TRP B 1 112 ? 5.16 -26.234 -22.656 1 97 112 TRP B C 1
ATOM 2381 O O . TRP B 1 112 ? 5.254 -26.078 -23.875 1 97 112 TRP B O 1
ATOM 2391 N N . LYS B 1 113 ? 6.023 -26.828 -22.016 1 96.56 113 LYS B N 1
ATOM 2392 C CA . LYS B 1 113 ? 7 -27.766 -22.562 1 96.56 113 LYS B CA 1
ATOM 2393 C C . LYS B 1 113 ? 6.883 -29.141 -21.906 1 96.56 113 LYS B C 1
ATOM 2395 O O . LYS B 1 113 ? 7.523 -29.391 -20.875 1 96.56 113 LYS B O 1
ATOM 2400 N N . GLY B 1 114 ? 6.113 -30.047 -22.625 1 94.56 114 GLY B N 1
ATOM 2401 C CA . GLY B 1 114 ? 5.766 -31.281 -21.953 1 94.56 114 GLY B CA 1
ATOM 2402 C C . GLY B 1 114 ? 4.918 -31.078 -20.719 1 94.56 114 GLY B C 1
ATOM 2403 O O . GLY B 1 114 ? 3.816 -30.531 -20.797 1 94.56 114 GLY B O 1
ATOM 2404 N N . ASN B 1 115 ? 5.488 -31.422 -19.578 1 94.12 115 ASN B N 1
ATOM 2405 C CA . ASN B 1 115 ? 4.754 -31.281 -18.328 1 94.12 115 ASN B CA 1
ATOM 2406 C C . ASN B 1 115 ? 5.266 -30.109 -17.5 1 94.12 115 ASN B C 1
ATOM 2408 O O . ASN B 1 115 ? 4.879 -29.938 -16.344 1 94.12 115 ASN B O 1
ATOM 2412 N N . LYS B 1 116 ? 6.043 -29.312 -18.203 1 96.94 116 LYS B N 1
ATOM 2413 C CA . LYS B 1 116 ? 6.578 -28.141 -17.516 1 96.94 116 LYS B CA 1
ATOM 2414 C C . LYS B 1 116 ? 5.82 -26.891 -17.922 1 96.94 116 LYS B C 1
ATOM 2416 O O . LYS B 1 116 ? 5.477 -26.703 -19.094 1 96.94 116 LYS B O 1
ATOM 2421 N N . LEU B 1 117 ? 5.504 -26.047 -16.922 1 98 117 LEU B N 1
ATOM 2422 C CA . LEU B 1 117 ? 4.816 -24.781 -17.156 1 98 117 LEU B CA 1
ATOM 2423 C C . LEU B 1 117 ? 5.797 -23.609 -17.125 1 98 117 LEU B C 1
ATOM 2425 O O . LEU B 1 117 ? 6.543 -23.453 -16.156 1 98 117 LEU B O 1
ATOM 2429 N N . GLY B 1 118 ? 5.836 -22.906 -18.234 1 98.31 118 GLY B N 1
ATOM 2430 C CA . GLY B 1 118 ? 6.637 -21.688 -18.297 1 98.31 118 GLY B CA 1
ATOM 2431 C C . GLY B 1 118 ? 5.828 -20.422 -18.078 1 98.31 118 GLY B C 1
ATOM 2432 O O . GLY B 1 118 ? 4.797 -20.219 -18.719 1 98.31 118 GLY B O 1
ATOM 2433 N N . LEU B 1 119 ? 6.293 -19.594 -17.109 1 98.38 119 LEU B N 1
ATOM 2434 C CA . LEU B 1 119 ? 5.594 -18.359 -16.797 1 98.38 119 LEU B CA 1
ATOM 2435 C C . LEU B 1 119 ? 6.453 -17.141 -17.125 1 98.38 119 LEU B C 1
ATOM 2437 O O . LEU B 1 119 ? 7.676 -17.172 -16.938 1 98.38 119 LEU B O 1
ATOM 2441 N N . THR B 1 120 ? 5.785 -16.094 -17.594 1 98.06 120 THR B N 1
ATOM 2442 C CA . THR B 1 120 ? 6.445 -14.805 -17.812 1 98.06 120 THR B CA 1
ATOM 2443 C C . THR B 1 120 ? 5.699 -13.68 -17.094 1 98.06 120 THR B C 1
ATOM 2445 O O . THR B 1 120 ? 4.465 -13.664 -17.078 1 98.06 120 THR B O 1
ATOM 2448 N N . PHE B 1 121 ? 6.5 -12.781 -16.578 1 97.94 121 PHE B N 1
ATOM 2449 C CA . PHE B 1 121 ? 5.957 -11.672 -15.805 1 97.94 121 PHE B CA 1
ATOM 2450 C C . PHE B 1 121 ? 6.48 -10.336 -16.328 1 97.94 121 PHE B C 1
ATOM 2452 O O . PHE B 1 121 ? 7.516 -10.289 -16.984 1 97.94 121 PHE B O 1
ATOM 2459 N N . GLU B 1 122 ? 5.645 -9.352 -16.062 1 97 122 GLU B N 1
ATOM 2460 C CA . GLU B 1 122 ? 6.086 -7.973 -16.234 1 97 122 GLU B CA 1
ATOM 2461 C C . GLU B 1 122 ? 6.277 -7.277 -14.891 1 97 122 GLU B C 1
ATOM 2463 O O . GLU B 1 122 ? 5.469 -7.445 -13.977 1 97 122 GLU B O 1
ATOM 2468 N N . LEU B 1 123 ? 7.402 -6.543 -14.766 1 96.31 123 LEU B N 1
ATOM 2469 C CA . LEU B 1 123 ? 7.711 -5.82 -13.531 1 96.31 123 LEU B CA 1
ATOM 2470 C C . LEU B 1 123 ? 7.82 -4.32 -13.797 1 96.31 123 LEU B C 1
ATOM 2472 O O . LEU B 1 123 ? 8.305 -3.906 -14.859 1 96.31 123 LEU B O 1
ATOM 2476 N N . ALA B 1 124 ? 7.336 -3.607 -12.875 1 95.06 124 ALA B N 1
ATOM 2477 C CA . ALA B 1 124 ? 7.484 -2.154 -12.883 1 95.06 124 ALA B CA 1
ATOM 2478 C C . ALA B 1 124 ? 7.914 -1.639 -11.516 1 95.06 124 ALA B C 1
ATOM 2480 O O . ALA B 1 124 ? 7.48 -2.16 -10.484 1 95.06 124 ALA B O 1
ATOM 2481 N N . SER B 1 125 ? 8.734 -0.641 -11.508 1 93.06 125 SER B N 1
ATOM 2482 C CA . SER B 1 125 ? 9.227 -0.097 -10.242 1 93.06 125 SER B CA 1
ATOM 2483 C C . SER B 1 125 ? 8.914 1.393 -10.125 1 93.06 125 SER B C 1
ATOM 2485 O O . SER B 1 125 ? 9.172 2.158 -11.055 1 93.06 125 SER B O 1
ATOM 2487 N N . THR B 1 126 ? 8.344 1.769 -9.047 1 86.38 126 THR B N 1
ATOM 2488 C CA . THR B 1 126 ? 8.211 3.174 -8.672 1 86.38 126 THR B CA 1
ATOM 2489 C C . THR B 1 126 ? 9.109 3.502 -7.48 1 86.38 126 THR B C 1
ATOM 2491 O O . THR B 1 126 ? 9.031 4.598 -6.922 1 86.38 126 THR B O 1
ATOM 2494 N N . SER B 1 127 ? 9.891 2.508 -7.18 1 83.69 127 SER B N 1
ATOM 2495 C CA . SER B 1 127 ? 10.789 2.656 -6.043 1 83.69 127 SER B CA 1
ATOM 2496 C C . SER B 1 127 ? 12.07 3.381 -6.438 1 83.69 127 SER B C 1
ATOM 2498 O O . SER B 1 127 ? 12.594 3.168 -7.535 1 83.69 127 SER B O 1
ATOM 2500 N N . GLY B 1 128 ? 12.555 4.215 -5.516 1 82.12 128 GLY B N 1
ATOM 2501 C CA . GLY B 1 128 ? 13.805 4.91 -5.762 1 82.12 128 GLY B CA 1
ATOM 2502 C C . GLY B 1 128 ? 15.023 4.031 -5.57 1 82.12 128 GLY B C 1
ATOM 2503 O O . GLY B 1 128 ? 16.156 4.453 -5.844 1 82.12 128 GLY B O 1
ATOM 2504 N N . GLU B 1 129 ? 14.789 2.777 -5.184 1 82.75 129 GLU B N 1
ATOM 2505 C CA . GLU B 1 129 ? 15.891 1.838 -4.957 1 82.75 129 GLU B CA 1
ATOM 2506 C C . GLU B 1 129 ? 16.234 1.07 -6.23 1 82.75 129 GLU B C 1
ATOM 2508 O O . GLU B 1 129 ? 15.406 0.979 -7.148 1 82.75 129 GLU B O 1
ATOM 2513 N N . HIS B 1 130 ? 17.516 0.614 -6.215 1 89.62 130 HIS B N 1
ATOM 2514 C CA . HIS B 1 130 ? 17.938 -0.252 -7.312 1 89.62 130 HIS B CA 1
ATOM 2515 C C . HIS B 1 130 ? 17.656 -1.718 -6.988 1 89.62 130 HIS B C 1
ATOM 2517 O O . HIS B 1 130 ? 18.453 -2.363 -6.301 1 89.62 130 HIS B O 1
ATOM 2523 N N . VAL B 1 131 ? 16.656 -2.215 -7.586 1 92.19 131 VAL B N 1
ATOM 2524 C CA . VAL B 1 131 ? 16.156 -3.535 -7.215 1 92.19 131 VAL B CA 1
ATOM 2525 C C . VAL B 1 131 ? 16.938 -4.609 -7.961 1 92.19 131 VAL B C 1
ATOM 2527 O O . VAL B 1 131 ? 17.094 -4.543 -9.18 1 92.19 131 VAL B O 1
ATOM 2530 N N . THR B 1 132 ? 17.422 -5.598 -7.219 1 94.12 132 THR B N 1
ATOM 2531 C CA . THR B 1 132 ? 18.266 -6.625 -7.816 1 94.12 132 THR B CA 1
ATOM 2532 C C . THR B 1 132 ? 17.578 -7.984 -7.773 1 94.12 132 THR B C 1
ATOM 2534 O O . THR B 1 132 ? 17.906 -8.875 -8.555 1 94.12 132 THR B O 1
ATOM 2537 N N . LEU B 1 133 ? 16.672 -8.133 -6.883 1 94.25 133 LEU B N 1
ATOM 2538 C CA . LEU B 1 133 ? 15.984 -9.414 -6.738 1 94.25 133 LEU B CA 1
ATOM 2539 C C . LEU B 1 133 ? 14.523 -9.203 -6.359 1 94.25 133 LEU B C 1
ATOM 2541 O O . LEU B 1 133 ? 14.211 -8.352 -5.523 1 94.25 133 LEU B O 1
ATOM 2545 N N . VAL B 1 134 ? 13.617 -9.875 -6.988 1 96.38 134 VAL B N 1
ATOM 2546 C CA . VAL B 1 134 ? 12.211 -9.922 -6.609 1 96.38 134 VAL B CA 1
ATOM 2547 C C . VAL B 1 134 ? 11.719 -11.367 -6.59 1 96.38 134 VAL B C 1
ATOM 2549 O O . VAL B 1 134 ? 11.789 -12.062 -7.605 1 96.38 134 VAL B O 1
ATOM 2552 N N . GLU B 1 135 ? 11.234 -11.758 -5.414 1 97.38 135 GLU B N 1
ATOM 2553 C CA . GLU B 1 135 ? 10.648 -13.086 -5.266 1 97.38 135 GLU B CA 1
ATOM 2554 C C . GLU B 1 135 ? 9.141 -13 -5.027 1 97.38 135 GLU B C 1
ATOM 2556 O O . GLU B 1 135 ? 8.68 -12.156 -4.258 1 97.38 135 GLU B O 1
ATOM 2561 N N . VAL B 1 136 ? 8.438 -13.898 -5.746 1 97.81 136 VAL B N 1
ATOM 2562 C CA . VAL B 1 136 ? 6.98 -13.898 -5.668 1 97.81 136 VAL B CA 1
ATOM 2563 C C . VAL B 1 136 ? 6.48 -15.289 -5.301 1 97.81 136 VAL B C 1
ATOM 2565 O O . VAL B 1 136 ? 6.871 -16.281 -5.922 1 97.81 136 VAL B O 1
ATOM 2568 N N . GLU B 1 137 ? 5.684 -15.328 -4.238 1 97.88 137 GLU B N 1
ATOM 2569 C CA . GLU B 1 137 ? 4.945 -16.562 -3.953 1 97.88 137 GLU B CA 1
ATOM 2570 C C . GLU B 1 137 ? 3.729 -16.688 -4.863 1 97.88 137 GLU B C 1
ATOM 2572 O O . GLU B 1 137 ? 2.859 -15.82 -4.879 1 97.88 137 GLU B O 1
ATOM 2577 N N . THR B 1 138 ? 3.662 -17.75 -5.574 1 97.81 138 THR B N 1
ATOM 2578 C CA . THR B 1 138 ? 2.592 -17.953 -6.543 1 97.81 138 THR B CA 1
ATOM 2579 C C . THR B 1 138 ? 1.743 -19.172 -6.16 1 97.81 138 THR B C 1
ATOM 2581 O O . THR B 1 138 ? 2.266 -20.266 -5.988 1 97.81 138 THR B O 1
ATOM 2584 N N . SER B 1 139 ? 0.482 -18.891 -6.023 1 96.88 139 SER B N 1
ATOM 2585 C CA . SER B 1 139 ? -0.482 -19.953 -5.789 1 96.88 139 SER B CA 1
ATOM 2586 C C . SER B 1 139 ? -1.247 -20.297 -7.062 1 96.88 139 SER B C 1
ATOM 2588 O O . SER B 1 139 ? -1.837 -19.422 -7.695 1 96.88 139 SER B O 1
ATOM 2590 N N . PHE B 1 140 ? -1.184 -21.562 -7.367 1 97.38 140 PHE B N 1
ATOM 2591 C CA . PHE B 1 140 ? -1.887 -22.031 -8.555 1 97.38 140 PHE B CA 1
ATOM 2592 C C . PHE B 1 140 ? -3.189 -22.719 -8.164 1 97.38 140 PHE B C 1
ATOM 2594 O O . PHE B 1 140 ? -3.217 -23.531 -7.234 1 97.38 140 PHE B O 1
ATOM 2601 N N . PHE B 1 141 ? -4.199 -22.359 -8.891 1 96.5 141 PHE B N 1
ATOM 2602 C CA . PHE B 1 141 ? -5.508 -22.938 -8.617 1 96.5 141 PHE B CA 1
ATOM 2603 C C . PHE B 1 141 ? -6.039 -23.688 -9.828 1 96.5 141 PHE B C 1
ATOM 2605 O O . PHE B 1 141 ? -5.84 -23.266 -10.969 1 96.5 141 PHE B O 1
ATOM 2612 N N . ALA B 1 142 ? -6.688 -24.703 -9.508 1 96.38 142 ALA B N 1
ATOM 2613 C CA . ALA B 1 142 ? -7.348 -25.453 -10.578 1 96.38 142 ALA B CA 1
ATOM 2614 C C . ALA B 1 142 ? -8.5 -24.656 -11.18 1 96.38 142 ALA B C 1
ATOM 2616 O O . ALA B 1 142 ? -8.922 -23.641 -10.609 1 96.38 142 ALA B O 1
ATOM 2617 N N . ASP B 1 143 ? -8.992 -25.203 -12.289 1 95.81 143 ASP B N 1
ATOM 2618 C CA . ASP B 1 143 ? -10.086 -24.531 -12.984 1 95.81 143 ASP B CA 1
ATOM 2619 C C . ASP B 1 143 ? -11.328 -24.453 -12.094 1 95.81 143 ASP B C 1
ATOM 2621 O O . ASP B 1 143 ? -12.18 -23.578 -12.297 1 95.81 143 ASP B O 1
ATOM 2625 N N . ASP B 1 144 ? -11.383 -25.266 -11.055 1 91.19 144 ASP B N 1
ATOM 2626 C CA . ASP B 1 144 ? -12.539 -25.281 -10.156 1 91.19 144 ASP B CA 1
ATOM 2627 C C . ASP B 1 144 ? -12.273 -24.422 -8.922 1 91.19 144 ASP B C 1
ATOM 2629 O O . ASP B 1 144 ? -13.148 -24.297 -8.055 1 91.19 144 ASP B O 1
ATOM 2633 N N . GLY B 1 145 ? -11.062 -23.922 -8.828 1 94.62 145 GLY B N 1
ATOM 2634 C CA . GLY B 1 145 ? -10.766 -23.016 -7.73 1 94.62 145 GLY B CA 1
ATOM 2635 C C . GLY B 1 145 ? -9.969 -23.672 -6.617 1 94.62 145 GLY B C 1
ATOM 2636 O O . GLY B 1 145 ? -9.555 -23 -5.668 1 94.62 145 GLY B O 1
ATOM 2637 N N . SER B 1 146 ? -9.766 -24.953 -6.73 1 92.69 146 SER B N 1
ATOM 2638 C CA . SER B 1 146 ? -8.992 -25.625 -5.691 1 92.69 146 SER B CA 1
ATOM 2639 C C . SER B 1 146 ? -7.508 -25.328 -5.812 1 92.69 146 SER B C 1
ATOM 2641 O O . SER B 1 146 ? -6.992 -25.156 -6.922 1 92.69 146 SER B O 1
ATOM 2643 N N . LEU B 1 147 ? -6.891 -25.328 -4.691 1 93.69 147 LEU B N 1
ATOM 2644 C CA . LEU B 1 147 ? -5.461 -25.031 -4.664 1 93.69 147 LEU B CA 1
ATOM 2645 C C . LEU B 1 147 ? -4.656 -26.203 -5.215 1 93.69 147 LEU B C 1
ATOM 2647 O O . LEU B 1 147 ? -4.832 -27.344 -4.773 1 93.69 147 LEU B O 1
ATOM 2651 N N . LEU B 1 148 ? -3.857 -25.906 -6.227 1 95.06 148 LEU B N 1
ATOM 2652 C CA . LEU B 1 148 ? -3.012 -26.938 -6.809 1 95.06 148 LEU B CA 1
ATOM 2653 C C . LEU B 1 148 ? -1.638 -26.953 -6.148 1 95.06 148 LEU B C 1
ATOM 2655 O O . LEU B 1 148 ? -1.166 -28 -5.711 1 95.06 148 LEU B O 1
ATOM 2659 N N . LYS B 1 149 ? -1.079 -25.766 -6.137 1 94.81 149 LYS B N 1
ATOM 2660 C CA . LYS B 1 149 ? 0.295 -25.672 -5.652 1 94.81 149 LYS B CA 1
ATOM 2661 C C . LYS B 1 149 ? 0.667 -24.234 -5.34 1 94.81 149 LYS B C 1
ATOM 2663 O O . LYS B 1 149 ? 0.054 -23.297 -5.859 1 94.81 149 LYS B O 1
ATOM 2668 N N . THR B 1 150 ? 1.618 -24.125 -4.422 1 96.44 150 THR B N 1
ATOM 2669 C CA . THR B 1 150 ? 2.244 -22.844 -4.129 1 96.44 150 THR B CA 1
ATOM 2670 C C . THR B 1 150 ? 3.758 -22.922 -4.305 1 96.44 150 THR B C 1
ATOM 2672 O O . THR B 1 150 ? 4.379 -23.906 -3.9 1 96.44 150 THR B O 1
ATOM 2675 N N . GLU B 1 151 ? 4.262 -21.891 -4.977 1 97.06 151 GLU B N 1
ATOM 2676 C CA . GLU B 1 151 ? 5.699 -21.922 -5.242 1 97.06 151 GLU B CA 1
ATOM 2677 C C . GLU B 1 151 ? 6.297 -20.516 -5.207 1 97.06 151 GLU B C 1
ATOM 2679 O O . GLU B 1 151 ? 5.668 -19.547 -5.652 1 97.06 151 GLU B O 1
ATOM 2684 N N . LYS B 1 152 ? 7.52 -20.391 -4.66 1 97.12 152 LYS B N 1
ATOM 2685 C CA . LYS B 1 152 ? 8.258 -19.125 -4.695 1 97.12 152 LYS B CA 1
ATOM 2686 C C . LYS B 1 152 ? 9.078 -19 -5.973 1 97.12 152 LYS B C 1
ATOM 2688 O O . LYS B 1 152 ? 9.898 -19.875 -6.277 1 97.12 152 LYS B O 1
ATOM 2693 N N . LEU B 1 153 ? 8.828 -17.969 -6.672 1 97.56 153 LEU B N 1
ATOM 2694 C CA . LEU B 1 153 ? 9.484 -17.766 -7.957 1 97.56 153 LEU B CA 1
ATOM 2695 C C . LEU B 1 153 ? 10.344 -16.516 -7.941 1 97.56 153 LEU B C 1
ATOM 2697 O O . LEU B 1 153 ? 9.898 -15.453 -7.5 1 97.56 153 LEU B O 1
ATOM 2701 N N . GLY B 1 154 ? 11.562 -16.594 -8.367 1 96.88 154 GLY B N 1
ATOM 2702 C CA . GLY B 1 154 ? 12.375 -15.406 -8.609 1 96.88 154 GLY B CA 1
ATOM 2703 C C . GLY B 1 154 ? 12.07 -14.742 -9.945 1 96.88 154 GLY B C 1
ATOM 2704 O O . GLY B 1 154 ? 12.656 -15.102 -10.969 1 96.88 154 GLY B O 1
ATOM 2705 N N . VAL B 1 155 ? 11.273 -13.773 -9.906 1 97.06 155 VAL B N 1
ATOM 2706 C CA . VAL B 1 155 ? 10.773 -13.219 -11.156 1 97.06 155 VAL B CA 1
ATOM 2707 C C . VAL B 1 155 ? 11.766 -12.188 -11.695 1 97.06 155 VAL B C 1
ATOM 2709 O O . VAL B 1 155 ? 11.703 -11.805 -12.867 1 97.06 155 VAL B O 1
ATOM 2712 N N . TRP B 1 156 ? 12.617 -11.742 -10.773 1 95.38 156 TRP B N 1
ATOM 2713 C CA . TRP B 1 156 ? 13.656 -10.82 -11.211 1 95.38 156 TRP B CA 1
ATOM 2714 C C . TRP B 1 156 ? 14.969 -11.102 -10.492 1 95.38 156 TRP B C 1
ATOM 2716 O O . TRP B 1 156 ? 14.992 -11.273 -9.273 1 95.38 156 TRP B O 1
ATOM 2726 N N . LYS B 1 157 ? 15.992 -11.195 -11.297 1 92.38 157 LYS B N 1
ATOM 2727 C CA . LYS B 1 157 ? 17.344 -11.344 -10.781 1 92.38 157 LYS B CA 1
ATOM 2728 C C . LYS B 1 157 ? 18.359 -10.586 -11.641 1 92.38 157 LYS B C 1
ATOM 2730 O O . LYS B 1 157 ? 18.641 -10.992 -12.773 1 92.38 157 LYS B O 1
ATOM 2735 N N . ALA B 1 158 ? 18.734 -9.531 -11.039 1 89.12 158 ALA B N 1
ATOM 2736 C CA . ALA B 1 158 ? 19.734 -8.734 -11.758 1 89.12 158 ALA B CA 1
ATOM 2737 C C . ALA B 1 158 ? 21.109 -9.367 -11.641 1 89.12 158 ALA B C 1
ATOM 2739 O O . ALA B 1 158 ? 21.312 -10.297 -10.852 1 89.12 158 ALA B O 1
ATOM 2740 N N . ILE B 1 159 ? 21.953 -8.969 -12.562 1 83.44 159 ILE B N 1
ATOM 2741 C CA . ILE B 1 159 ? 23.312 -9.477 -12.562 1 83.44 159 ILE B CA 1
ATOM 2742 C C . ILE B 1 159 ? 24.203 -8.57 -11.719 1 83.44 159 ILE B C 1
ATOM 2744 O O . ILE B 1 159 ? 24.203 -7.352 -11.891 1 83.44 159 ILE B O 1
ATOM 2748 N N . PHE B 1 160 ? 24.891 -9.273 -10.797 1 81.75 160 PHE B N 1
ATOM 2749 C CA . PHE B 1 160 ? 25.797 -8.555 -9.922 1 81.75 160 PHE B CA 1
ATOM 2750 C C . PHE B 1 160 ? 26.828 -7.773 -10.727 1 81.75 160 PHE B C 1
ATOM 2752 O O . PHE B 1 160 ? 27.406 -8.305 -11.672 1 81.75 160 PHE B O 1
ATOM 2759 N N . ARG B 1 161 ? 27.016 -6.477 -10.43 1 80.31 161 ARG B N 1
ATOM 2760 C CA . ARG B 1 161 ? 28 -5.582 -11.016 1 80.31 161 ARG B CA 1
ATOM 2761 C C . ARG B 1 161 ? 27.625 -5.207 -12.445 1 80.31 161 ARG B C 1
ATOM 2763 O O . ARG B 1 161 ? 28.484 -4.934 -13.273 1 80.31 161 ARG B O 1
ATOM 2770 N N . MET B 1 162 ? 26.375 -5.375 -12.812 1 84.81 162 MET B N 1
ATOM 2771 C CA . MET B 1 162 ? 25.844 -4.859 -14.062 1 84.81 162 MET B CA 1
ATOM 2772 C C . MET B 1 162 ? 24.609 -3.988 -13.805 1 84.81 162 MET B C 1
ATOM 2774 O O . MET B 1 162 ? 23.484 -4.43 -14.016 1 84.81 162 MET B O 1
ATOM 2778 N N . PRO B 1 163 ? 24.906 -2.771 -13.484 1 84.12 163 PRO B N 1
ATOM 2779 C CA . PRO B 1 163 ? 23.844 -1.88 -13.008 1 84.12 163 PRO B CA 1
ATOM 2780 C C . PRO B 1 163 ? 22.719 -1.706 -14.016 1 84.12 163 PRO B C 1
ATOM 2782 O O . PRO B 1 163 ? 21.594 -1.36 -13.641 1 84.12 163 PRO B O 1
ATOM 2785 N N . GLU B 1 164 ? 23.031 -2.02 -15.219 1 84.88 164 GLU B N 1
ATOM 2786 C CA . GLU B 1 164 ? 22.016 -1.854 -16.25 1 84.88 164 GLU B CA 1
ATOM 2787 C C . GLU B 1 164 ? 20.906 -2.887 -16.109 1 84.88 164 GLU B C 1
ATOM 2789 O O . GLU B 1 164 ? 19.828 -2.732 -16.688 1 84.88 164 GLU B O 1
ATOM 2794 N N . THR B 1 165 ? 21.219 -3.854 -15.305 1 89.44 165 THR B N 1
ATOM 2795 C CA . THR B 1 165 ? 20.234 -4.922 -15.164 1 89.44 165 THR B CA 1
ATOM 2796 C C . THR B 1 165 ? 19.344 -4.68 -13.953 1 89.44 165 THR B C 1
ATOM 2798 O O . THR B 1 165 ? 18.375 -5.418 -13.734 1 89.44 165 THR B O 1
ATOM 2801 N N . TYR B 1 166 ? 19.672 -3.727 -13.266 1 92.94 166 TYR B N 1
ATOM 2802 C CA . TYR B 1 166 ? 18.844 -3.432 -12.094 1 92.94 166 TYR B CA 1
ATOM 2803 C C . TYR B 1 166 ? 17.5 -2.871 -12.508 1 92.94 166 TYR B C 1
ATOM 2805 O O . TYR B 1 166 ? 17.359 -2.254 -13.562 1 92.94 166 TYR B O 1
ATOM 2813 N N . LEU B 1 167 ? 16.484 -3.197 -11.742 1 94.19 167 LEU B N 1
ATOM 2814 C CA . LEU B 1 167 ? 15.195 -2.561 -11.945 1 94.19 167 LEU B CA 1
ATOM 2815 C C . LEU B 1 167 ? 15.117 -1.233 -11.195 1 94.19 167 LEU B C 1
ATOM 2817 O O . LEU B 1 167 ? 15.172 -1.207 -9.961 1 94.19 167 LEU B O 1
ATOM 2821 N N . ARG B 1 168 ? 14.961 -0.124 -11.953 1 92.44 168 ARG B N 1
ATOM 2822 C CA . ARG B 1 168 ? 15.023 1.213 -11.375 1 92.44 168 ARG B CA 1
ATOM 2823 C C . ARG B 1 168 ? 13.664 1.906 -11.461 1 92.44 168 ARG B C 1
ATOM 2825 O O . ARG B 1 168 ? 12.758 1.427 -12.148 1 92.44 168 ARG B O 1
ATOM 2832 N N . LYS B 1 169 ? 13.688 2.979 -10.703 1 89.75 169 LYS B N 1
ATOM 2833 C CA . LYS B 1 169 ? 12.453 3.758 -10.68 1 89.75 169 LYS B CA 1
ATOM 2834 C C . LYS B 1 169 ? 12.016 4.133 -12.094 1 89.75 169 LYS B C 1
ATOM 2836 O O . LYS B 1 169 ? 12.82 4.621 -12.891 1 89.75 169 LYS B O 1
ATOM 2841 N N . GLY B 1 170 ? 10.75 3.803 -12.359 1 90.62 170 GLY B N 1
ATOM 2842 C CA . GLY B 1 170 ? 10.172 4.176 -13.641 1 90.62 170 GLY B CA 1
ATOM 2843 C C . GLY B 1 170 ? 10.398 3.135 -14.719 1 90.62 170 GLY B C 1
ATOM 2844 O O . GLY B 1 170 ? 9.852 3.246 -15.82 1 90.62 170 GLY B O 1
ATOM 2845 N N . GLU B 1 171 ? 11.094 2.133 -14.43 1 92.69 171 GLU B N 1
ATOM 2846 C CA . GLU B 1 171 ? 11.398 1.118 -15.43 1 92.69 171 GLU B CA 1
ATOM 2847 C C . GLU B 1 171 ? 10.383 -0.017 -15.398 1 92.69 171 GLU B C 1
ATOM 2849 O O . GLU B 1 171 ? 9.781 -0.289 -14.352 1 92.69 171 GLU B O 1
ATOM 2854 N N . GLN B 1 172 ? 10.18 -0.491 -16.547 1 93.5 172 GLN B N 1
ATOM 2855 C CA . GLN B 1 172 ? 9.398 -1.711 -16.719 1 93.5 172 GLN B CA 1
ATOM 2856 C C . GLN B 1 172 ? 10.203 -2.783 -17.453 1 93.5 172 GLN B C 1
ATOM 2858 O O . GLN B 1 172 ? 10.914 -2.488 -18.406 1 93.5 172 GLN B O 1
ATOM 2863 N N . ARG B 1 173 ? 10.109 -3.949 -16.922 1 94.06 173 ARG B N 1
ATOM 2864 C CA . ARG B 1 173 ? 10.875 -5.047 -17.516 1 94.06 173 ARG B CA 1
ATOM 2865 C C . ARG B 1 173 ? 10.055 -6.332 -17.547 1 94.06 173 ARG B C 1
ATOM 2867 O O . ARG B 1 173 ? 9.156 -6.52 -16.719 1 94.06 173 ARG B O 1
ATOM 2874 N N . LYS B 1 174 ? 10.484 -7.098 -18.484 1 94.25 174 LYS B N 1
ATOM 2875 C CA . LYS B 1 174 ? 9.883 -8.422 -18.562 1 94.25 174 LYS B CA 1
ATOM 2876 C C . LYS B 1 174 ? 10.797 -9.477 -17.953 1 94.25 174 LYS B C 1
ATOM 2878 O O . LYS B 1 174 ? 12.023 -9.414 -18.109 1 94.25 174 LYS B O 1
ATOM 2883 N N . SER B 1 175 ? 10.164 -10.375 -17.312 1 96.06 175 SER B N 1
ATOM 2884 C CA . SER B 1 175 ? 10.953 -11.453 -16.734 1 96.06 175 SER B CA 1
ATOM 2885 C C . SER B 1 175 ? 11.383 -12.461 -17.797 1 96.06 175 SER B C 1
ATOM 2887 O O . SER B 1 175 ? 10.859 -12.445 -18.906 1 96.06 175 SER B O 1
ATOM 2889 N N . ARG B 1 176 ? 12.383 -13.289 -17.406 1 94.69 176 ARG B N 1
ATOM 2890 C CA . ARG B 1 176 ? 12.625 -14.5 -18.188 1 94.69 176 ARG B CA 1
ATOM 2891 C C . ARG B 1 176 ? 11.5 -15.508 -17.984 1 94.69 176 ARG B C 1
ATOM 2893 O O . ARG B 1 176 ? 10.609 -15.305 -17.156 1 94.69 176 ARG B O 1
ATOM 2900 N N . VAL B 1 177 ? 11.594 -16.5 -18.797 1 96.81 177 VAL B N 1
ATOM 2901 C CA . VAL B 1 177 ? 10.633 -17.578 -18.609 1 96.81 177 VAL B CA 1
ATOM 2902 C C . VAL B 1 177 ? 11.023 -18.422 -17.391 1 96.81 177 VAL B C 1
ATOM 2904 O O . VAL B 1 177 ? 12.18 -18.844 -17.266 1 96.81 177 VAL B O 1
ATOM 2907 N N . ILE B 1 178 ? 10.125 -18.547 -16.5 1 97.75 178 ILE B N 1
ATOM 2908 C CA . ILE B 1 178 ? 10.359 -19.359 -15.305 1 97.75 178 ILE B CA 1
ATOM 2909 C C . ILE B 1 178 ? 9.617 -20.688 -15.438 1 97.75 178 ILE B C 1
ATOM 2911 O O . ILE B 1 178 ? 8.391 -20.719 -15.484 1 97.75 178 ILE B O 1
ATOM 2915 N N . TRP B 1 179 ? 10.383 -21.781 -15.445 1 97.31 179 TRP B N 1
ATOM 2916 C CA . TRP B 1 179 ? 9.812 -23.109 -15.641 1 97.31 179 TRP B CA 1
ATOM 2917 C C . TRP B 1 179 ? 9.531 -23.797 -14.305 1 97.31 179 TRP B C 1
ATOM 2919 O O . TRP B 1 179 ? 10.398 -23.828 -13.43 1 97.31 179 TRP B O 1
ATOM 2929 N N . ILE B 1 180 ? 8.281 -24.234 -14.203 1 97.44 180 ILE B N 1
ATOM 2930 C CA . ILE B 1 180 ? 7.922 -24.953 -12.984 1 97.44 180 ILE B CA 1
ATOM 2931 C C . ILE B 1 180 ? 7.27 -26.281 -13.336 1 97.44 180 ILE B C 1
ATOM 2933 O O . ILE B 1 180 ? 6.832 -26.484 -14.469 1 97.44 180 ILE B O 1
ATOM 2937 N N . GLU B 1 181 ? 7.309 -27.156 -12.305 1 96 181 GLU B N 1
ATOM 2938 C CA . GLU B 1 181 ? 6.664 -28.453 -12.453 1 96 181 GLU B CA 1
ATOM 2939 C C . GLU B 1 181 ? 5.562 -28.656 -11.406 1 96 181 GLU B C 1
ATOM 2941 O O . GLU B 1 181 ? 5.441 -27.859 -10.477 1 96 181 GLU B O 1
ATOM 2946 N N . GLY B 1 182 ? 4.746 -29.562 -11.719 1 95.19 182 GLY B N 1
ATOM 2947 C CA . 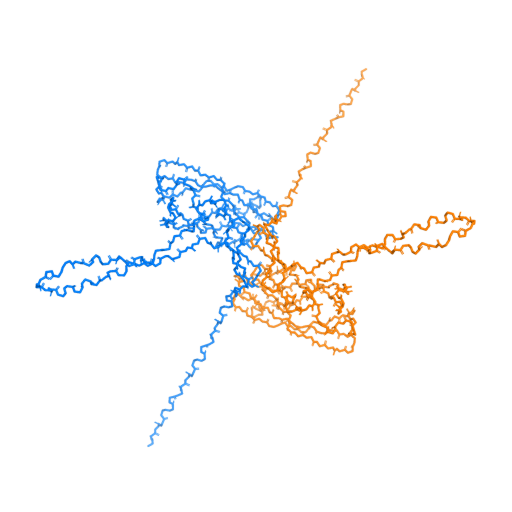GLY B 1 182 ? 3.773 -29.922 -10.703 1 95.19 182 GLY B CA 1
ATOM 2948 C C . GLY B 1 182 ? 2.408 -29.297 -10.938 1 95.19 182 GLY B C 1
ATOM 2949 O O . GLY B 1 182 ? 1.512 -29.422 -10.102 1 95.19 182 GLY B O 1
ATOM 2950 N N . VAL B 1 183 ? 2.246 -28.625 -12 1 96.25 183 VAL B N 1
ATOM 2951 C CA . VAL B 1 183 ? 0.942 -28.094 -12.375 1 96.25 183 VAL B CA 1
ATOM 2952 C C . VAL B 1 183 ? 0.348 -28.906 -13.516 1 96.25 183 VAL B C 1
ATOM 2954 O O . VAL B 1 183 ? 0.964 -29.047 -14.57 1 96.25 183 VAL B O 1
ATOM 2957 N N . ASP B 1 184 ? -0.831 -29.484 -13.219 1 95.69 184 ASP B N 1
ATOM 2958 C CA . ASP B 1 184 ? -1.5 -30.297 -14.227 1 95.69 184 ASP B CA 1
ATOM 2959 C C . ASP B 1 184 ? -2.107 -29.422 -15.32 1 95.69 184 ASP B C 1
ATOM 2961 O O . ASP B 1 184 ? -3.025 -28.641 -15.062 1 95.69 184 ASP B O 1
ATOM 2965 N N . LYS B 1 185 ? -1.652 -29.656 -16.5 1 94.62 185 LYS B N 1
ATOM 2966 C CA . LYS B 1 185 ? -2.102 -28.875 -17.641 1 94.62 185 LYS B CA 1
ATOM 2967 C C . LYS B 1 185 ? -3.613 -28.984 -17.812 1 94.62 185 LYS B C 1
ATOM 2969 O O . LYS B 1 185 ? -4.266 -28 -18.203 1 94.62 185 LYS B O 1
ATOM 2974 N N . ASN B 1 186 ? -4.18 -30.078 -17.516 1 95.44 186 ASN B N 1
ATOM 2975 C CA . ASN B 1 186 ? -5.605 -30.312 -17.734 1 95.44 186 ASN B CA 1
ATOM 2976 C C . ASN B 1 186 ? -6.449 -29.672 -16.625 1 95.44 186 ASN B C 1
ATOM 2978 O O . ASN B 1 186 ? -7.66 -29.516 -16.781 1 95.44 186 ASN B O 1
ATOM 2982 N N . ARG B 1 187 ? -5.785 -29.266 -15.555 1 95.69 187 ARG B N 1
ATOM 2983 C CA . ARG B 1 187 ? -6.512 -28.688 -14.43 1 95.69 187 ARG B CA 1
ATOM 2984 C C . ARG B 1 187 ? -6.258 -27.188 -14.328 1 95.69 187 ARG B C 1
ATOM 2986 O O . ARG B 1 187 ? -6.812 -26.516 -13.453 1 95.69 187 ARG B O 1
ATOM 2993 N N . TRP B 1 188 ? -5.43 -26.641 -15.258 1 96.75 188 TRP B N 1
ATOM 2994 C CA . TRP B 1 188 ? -5.039 -25.25 -15.148 1 96.75 188 TRP B CA 1
ATOM 2995 C C . TRP B 1 188 ? -5.238 -24.516 -16.484 1 96.75 188 TRP B C 1
ATOM 2997 O O . TRP B 1 188 ? -4.363 -23.781 -16.922 1 96.75 188 TRP B O 1
ATOM 3007 N N . GLN B 1 189 ? -6.34 -24.688 -17.109 1 94.06 189 GLN B N 1
ATOM 3008 C CA . GLN B 1 189 ? -6.652 -24.078 -18.391 1 94.06 189 GLN B CA 1
ATOM 3009 C C . GLN B 1 189 ? -7.07 -22.609 -18.234 1 94.06 189 GLN B C 1
ATOM 3011 O O . GLN B 1 189 ? -6.84 -21.797 -19.125 1 94.06 189 GLN B O 1
ATOM 3016 N N . LYS B 1 190 ? -7.602 -22.234 -17.078 1 94.5 190 LYS B N 1
ATOM 3017 C CA . LYS B 1 190 ? -8.07 -20.875 -16.828 1 94.5 190 LYS B CA 1
ATOM 3018 C C . LYS B 1 190 ? -6.93 -19.984 -16.328 1 94.5 190 LYS B C 1
ATOM 3020 O O . LYS B 1 190 ? -7.113 -18.781 -16.125 1 94.5 190 LYS B O 1
ATOM 3025 N N . GLN B 1 191 ? -5.809 -20.531 -16.109 1 95.62 191 GLN B N 1
ATOM 3026 C CA . GLN B 1 191 ? -4.605 -19.828 -15.695 1 95.62 191 GLN B CA 1
ATOM 3027 C C . GLN B 1 191 ? -4.852 -19.016 -14.422 1 95.62 191 GLN B C 1
ATOM 3029 O O . GLN B 1 191 ? -4.539 -17.828 -14.359 1 95.62 191 GLN B O 1
ATOM 3034 N N . LEU B 1 192 ? -5.445 -19.766 -13.422 1 96.5 192 LEU B N 1
ATOM 3035 C CA . LEU B 1 192 ? -5.742 -19.156 -12.133 1 96.5 192 LEU B CA 1
ATOM 3036 C C . LEU B 1 192 ? -4.52 -19.188 -11.219 1 96.5 192 LEU B C 1
ATOM 3038 O O . LEU B 1 192 ? -4.09 -20.25 -10.789 1 96.5 192 LEU B O 1
ATOM 3042 N N . LEU B 1 193 ? -4.008 -17.969 -11.008 1 97.19 193 LEU B N 1
ATOM 3043 C CA . LEU B 1 193 ? -2.889 -17.875 -10.07 1 97.19 193 LEU B CA 1
ATOM 3044 C C . LEU B 1 193 ? -2.949 -16.578 -9.273 1 97.19 193 LEU B C 1
ATOM 3046 O O . LEU B 1 193 ? -3.547 -15.602 -9.719 1 97.19 193 LEU B O 1
ATOM 3050 N N . ASN B 1 194 ? -2.508 -16.609 -8.094 1 96.44 194 ASN B N 1
ATOM 3051 C CA . ASN B 1 194 ? -2.396 -15.461 -7.211 1 96.44 194 ASN B CA 1
ATOM 3052 C C . ASN B 1 194 ? -0.941 -15.172 -6.848 1 96.44 194 ASN B C 1
ATOM 3054 O O . ASN B 1 194 ? -0.167 -16.094 -6.586 1 96.44 194 ASN B O 1
ATOM 3058 N N . LEU B 1 195 ? -0.684 -13.914 -6.852 1 97.38 195 LEU B N 1
ATOM 3059 C CA . LEU B 1 195 ? 0.699 -13.5 -6.637 1 97.38 195 LEU B CA 1
ATOM 3060 C C . LEU B 1 195 ? 0.836 -12.719 -5.332 1 97.38 195 LEU B C 1
ATOM 3062 O O . LEU B 1 195 ? -0.044 -11.93 -4.98 1 97.38 195 LEU B O 1
ATOM 3066 N N . LYS B 1 196 ? 1.986 -12.922 -4.66 1 95.44 196 LYS B N 1
ATOM 3067 C CA . LYS B 1 196 ? 2.377 -12.148 -3.484 1 95.44 196 LYS B CA 1
ATOM 3068 C C . LYS B 1 196 ? 3.887 -11.93 -3.447 1 95.44 196 LYS B C 1
ATOM 3070 O O . LYS B 1 196 ? 4.656 -12.891 -3.35 1 95.44 196 LYS B O 1
ATOM 3075 N N . ILE B 1 197 ? 4.285 -10.711 -3.494 1 95.94 197 ILE B N 1
ATOM 3076 C CA . ILE B 1 197 ? 5.715 -10.43 -3.393 1 95.94 197 ILE B CA 1
ATOM 3077 C C . ILE B 1 197 ? 6.199 -10.734 -1.976 1 95.94 197 ILE B C 1
ATOM 3079 O O . ILE B 1 197 ? 5.645 -10.211 -1.001 1 95.94 197 ILE B O 1
ATOM 3083 N N . THR B 1 198 ? 7.254 -11.539 -1.905 1 94 198 THR B N 1
ATOM 3084 C CA . THR B 1 198 ? 7.723 -11.961 -0.589 1 94 198 THR B CA 1
ATOM 3085 C C . THR B 1 198 ? 9.078 -11.328 -0.268 1 94 198 THR B C 1
ATOM 3087 O O . THR B 1 198 ? 9.406 -11.125 0.901 1 94 198 THR B O 1
ATOM 3090 N N . GLU B 1 199 ? 9.836 -11.094 -1.34 1 92.56 199 GLU B N 1
ATOM 3091 C CA . GLU B 1 199 ? 11.172 -10.555 -1.101 1 92.56 199 GLU B CA 1
ATOM 3092 C C . GLU B 1 199 ? 11.57 -9.562 -2.188 1 92.56 199 GLU B C 1
ATOM 3094 O O . GLU B 1 199 ? 11.281 -9.781 -3.367 1 92.56 199 GLU B O 1
ATOM 3099 N N . ILE B 1 200 ? 12.117 -8.477 -1.729 1 91.69 200 ILE B N 1
ATOM 3100 C CA . ILE B 1 200 ? 12.719 -7.477 -2.605 1 91.69 200 ILE B CA 1
ATOM 3101 C C . ILE B 1 200 ? 14.117 -7.121 -2.102 1 91.69 200 ILE B C 1
ATOM 3103 O O . ILE B 1 200 ? 14.297 -6.816 -0.919 1 91.69 200 ILE B O 1
ATOM 3107 N N . GLU B 1 201 ? 15.078 -7.277 -2.969 1 89.62 201 GLU B N 1
ATOM 3108 C CA . GLU B 1 201 ? 16.438 -6.855 -2.631 1 89.62 201 GLU B CA 1
ATOM 3109 C C . GLU B 1 201 ? 16.891 -5.699 -3.52 1 89.62 201 GLU B C 1
ATOM 3111 O O . GLU B 1 201 ? 16.594 -5.68 -4.719 1 89.62 201 GLU B O 1
ATOM 3116 N N . SER B 1 202 ? 17.5 -4.73 -2.82 1 87.38 202 SER B N 1
ATOM 3117 C CA . SER B 1 202 ? 18 -3.572 -3.553 1 87.38 202 SER B CA 1
ATOM 3118 C C . SER B 1 202 ? 19.438 -3.246 -3.146 1 87.38 202 SER B C 1
ATOM 3120 O O . SER B 1 202 ? 19.922 -3.729 -2.123 1 87.38 202 SER B O 1
ATOM 3122 N N . ARG B 1 203 ? 20.109 -2.529 -4.059 1 80.38 203 ARG B N 1
ATOM 3123 C CA . ARG B 1 203 ? 21.438 -2.021 -3.768 1 80.38 203 ARG B CA 1
ATOM 3124 C C . ARG B 1 203 ? 21.469 -0.498 -3.826 1 80.38 203 ARG B C 1
ATOM 3126 O O . ARG B 1 203 ? 20.703 0.116 -4.574 1 80.38 203 ARG B O 1
#

Solvent-accessible surface area (backbone atoms only — not comparable to full-atom values): 23473 Å² total; per-residue (Å²): 136,83,79,78,80,77,78,76,78,78,76,75,76,74,72,75,73,62,67,80,65,66,51,78,70,45,77,45,70,47,96,88,64,46,37,33,38,35,34,65,56,35,34,45,46,73,60,44,67,42,73,46,72,42,72,68,73,75,73,72,82,70,75,80,73,76,84,66,70,76,65,76,69,69,72,73,74,55,66,64,49,67,26,42,28,72,60,40,68,74,36,34,76,72,29,32,40,35,47,55,70,43,34,35,42,31,64,71,48,75,47,72,60,89,66,31,42,29,38,28,37,38,35,37,23,69,24,91,49,35,31,37,35,34,31,31,40,35,36,34,24,28,69,84,24,41,75,68,45,73,45,78,39,74,58,37,73,37,53,89,96,36,76,85,50,36,48,33,56,64,37,70,46,70,35,64,77,46,77,42,71,81,62,55,70,91,40,38,77,66,61,36,36,41,49,38,73,76,43,77,39,65,103,136,85,80,78,78,78,78,75,77,77,75,75,76,74,74,74,72,62,66,79,64,66,49,77,70,46,77,44,69,48,95,88,63,46,36,33,38,34,34,64,56,35,34,46,44,73,61,44,65,42,74,46,73,40,70,70,72,76,73,70,83,70,75,80,74,75,85,66,70,76,64,75,67,68,71,71,74,57,66,64,48,66,25,42,29,72,59,39,68,75,36,34,76,74,28,31,41,36,47,53,71,44,34,34,41,31,65,72,48,74,47,74,60,89,68,30,42,28,37,28,36,38,36,37,25,69,23,91,50,35,31,36,33,34,30,30,39,35,37,34,23,29,70,85,24,38,75,68,46,74,46,78,38,74,59,39,73,37,52,88,95,36,76,85,48,37,49,34,54,62,37,70,47,70,36,64,77,46,77,43,70,83,63,56,69,89,40,38,78,66,60,36,37,39,49,39,75,74,44,78,39,64,103

pLDDT: mean 80.35, std 22.34, range [29.58, 98.38]

InterPro domains:
  IPR021501 Protein of unknown function DUF3157 [PF11355] (7-202)

Nearest PDB structures (foldseek):
  4c47-assembly1_B  TM=6.584E-01  e=5.212E-03  Salmonella enterica subsp. enterica serovar Typhimurium str. LT2
  4c47-assembly1_C  TM=6.612E-01  e=6.476E-03  Salmonella enterica subsp. enterica serovar Typhimurium str. LT2
  3ac0-assembly1_C  TM=5.690E-01  e=3.197E-03  Kluyveromyces marxianus
  3abz-assembly1_B  TM=5.670E-01  e=3.972E-03  Kluyveromyces marxianus
  3abz-assembly1_D  TM=5.738E-01  e=4.675E-03  Kluyveromyces marxianus

Secondary structure (DSSP, 8-state):
-----------------------EEEEEE-TTS-EEEEETTSBEEE--EEEE-------------S--------------EEEE-HHHHH-GGGTSEEEETTEEEEEEEEEEETTEEEEEEEEEE--SS-EEEEEEEEEEE-TTSBEEEEEEEEEEEPPTT-GGGSB-TT-EEEPPPEEE----GGG-SS-EEEEEEEEEEE-/-----------------------EEEEEE-TTS-EEEEETTSBEEE--EEEE-------------S--------------EEEE-HHHHH-GGGTSEEEETTEEEEEEEEEEETTEEEEEEEEEE--SS-EEEEEEEEEEE-TTSBEEEEEEEEEEEPPTT-GGGSB-TT-EEEPPPEEE----GGG-SS-EEEEEEEEEEE-

Sequence (406 aa):
MQTSFRLSALSSLLLLSSSVMAADVAIITLENGAQVRLKDDFTWEYIITETKAAEMPVAVAAAPSTNIVNTNTAAVAVAPVTTLTANAIARPELLGSTAKDGIKVSFTDSQWKGNKLGLTFELASTSGEHVTLVEVETSFFADDGSLLKTEKLGVWKAIFRMPETYLRKGEQRKSRVIWIEGVDKNRWQKQLLNLKITEIESRMQTSFRLSALSSLLLLSSSVMAADVAIITLENGAQVRLKDDFTWEYIITETKAAEMPVAVAAAPSTNIVNTNTAAVAVAPVTTLTANAIARPELLGSTAKDGIKVSFTDSQWKGNKLGLTFELASTSGEHVTLVEVETSFFADDGSLLKTEKLGVWKAIFRMPETYLRKGEQRKSRVIWIEGVDKNRWQKQLLNLKITEIESR

Organism: Shewanella oneidensis (strain ATCC 700550 / JCM 31522 / CIP 106686 / LMG 19005 / NCIMB 14063 / MR-1) (NCBI:txid211586)